Protein AF-0000000073406751 (afdb_homodimer)

Radius of gyration: 24.62 Å; Cα contacts (8 Å, |Δi|>4): 1772; chains: 2; bounding box: 52×74×63 Å

Sequence (674 aa):
MLSVVVGGFFGDEGKGKIVAYLGLKDSPSIGVRTGSINAGHTVSYNGRQWKVRIIPSLFVNKNVKLFLAPGALTSINLLFNEAKETDSLDRLYIDPHVGIITDEEIKEERSDEYLIKNIGSTGQGVGYAEAKRVLRKLKLAKDYRELEKYLINVPEELLLGIERGDNILVEGTQGTFLSLYHGEYPYTTSRNTTASGILSEAGIGPKYVDEIIVVFKSYVTRVGEGPLEGEISWEEAQKMGIAEVATVTGRKRRSAPFNVKLAKESLKINSATQIAITKLDTIFKDAKGVREYQKLPSNAKKWIEELETELKVPITLIGTGEDALDVIDLRTEKIGEMLSVVVGGFFGDEGKGKIVAYLGLKDSPSIGVRTGSINAGHTVSYNGRQWKVRIIPSLFVNKNVKLFLAPGALTSINLLFNEAKETDSLDRLYIDPHVGIITDEEIKEERSDEYLIKNIGSTGQGVGYAEAKRVLRKLKLAKDYRELEKYLINVPEELLLGIERGDNILVEGTQGTFLSLYHGEYPYTTSRNTTASGILSEAGIGPKYVDEIIVVFKSYVTRVGEGPLEGEISWEEAQKMGIAEVATVTGRKRRSAPFNVKLAKESLKINSATQIAITKLDTIFKDAKGVREYQKLPSNAKKWIEELETELKVPITLIGTGEDALDVIDLRTEKIGE

Secondary structure (DSSP, 8-state):
-EEEEEESSSS-S-HHHHHHHHHHHH--SEEEE-S-TT--EEEEETTEEEEESSS-GGGGSTTSEEEE-TT-EE-HHHHHHHHHHTT-GGGEEE-TT-EE--HHHHHHHHT-HIIIIII---SSSHHHHHHHHHTT-S-BGGG-GGGGGGB--HHHHHHHHHHHT--EEEE--S-GGG-TTTSSTTSS-SS--SHHHHHHHHT--GGG--EEEEEEESEEEE-SSS--TT-B-HHHHHHHT---B-TTT-PBPEEEE--HHHHHHHHHHHT-SEEEEE-HHHH-GGGTT--SGGGS-HHHHHHHHHHHHHHTS-EEEEE-SSBTT-EEE-HHHHH--/-EEEEEESSSS-S-HHHHHHHHHHHH--SEEEE-S-TT--EEEEETTEEEEESSS-GGGGSTTSEEEE-TT-EE-HHHHHHHHHHTT-GGGEEE-TT-EE--HHHHHHHHT-HIIIIII---SSSHHHHHHHHHTT-S-BGGG-GGGGGGB--HHHHHHHHHHHT--EEEE--S-GGG-TTTSSTTSS-SS--SHHHHHHHHT--GGG--EEEEEEESEEEE-SSS--TT-B-HHHHHHHT---B-TTT-PBPEEEE--HHHHHHHHHHHT-SEEEEE-HHHH-GGGTT--SGGGS-HHHHHHHHHHHHHH-S-EEEEE-SSBTT-EEE-HHHHH--

Structure (mmCIF, N/CA/C/O backbone):
data_AF-0000000073406751-model_v1
#
loop_
_entity.id
_entity.type
_entity.pdbx_description
1 polymer 'Adenylosuccinate synthetase'
#
loop_
_atom_site.group_PDB
_atom_site.id
_atom_site.type_symbol
_atom_site.label_atom_id
_atom_site.label_alt_id
_atom_site.label_comp_id
_atom_site.label_asym_id
_atom_site.label_entity_id
_atom_site.label_seq_id
_atom_site.pdbx_PDB_ins_code
_atom_site.Cartn_x
_atom_site.Cartn_y
_atom_site.Cartn_z
_atom_site.occupancy
_atom_site.B_iso_or_equiv
_atom_site.auth_seq_id
_atom_site.auth_comp_id
_atom_site.auth_asym_id
_atom_site.auth_atom_id
_atom_site.pdbx_PDB_model_num
ATOM 1 N N . MET A 1 1 ? 9.734 0.031 18.328 1 94.69 1 MET A N 1
ATOM 2 C CA . MET A 1 1 ? 8.352 0.391 18.047 1 94.69 1 MET A CA 1
ATOM 3 C C . MET A 1 1 ? 8.234 1.121 16.719 1 94.69 1 MET A C 1
ATOM 5 O O . MET A 1 1 ? 9.031 2.01 16.422 1 94.69 1 MET A O 1
ATOM 9 N N . LEU A 1 2 ? 7.297 0.715 15.891 1 98.25 2 LEU A N 1
ATOM 10 C CA . LEU A 1 2 ? 7.031 1.388 14.625 1 98.25 2 LEU A CA 1
ATOM 11 C C . LEU A 1 2 ? 5.66 2.059 14.648 1 98.25 2 LEU A C 1
ATOM 13 O O . LEU A 1 2 ? 4.641 1.393 14.836 1 98.25 2 LEU A O 1
ATOM 17 N N . SER A 1 3 ? 5.617 3.381 14.484 1 98.5 3 SER A N 1
ATOM 18 C CA . SER A 1 3 ? 4.387 4.168 14.438 1 98.5 3 SER A CA 1
ATOM 19 C C . SER A 1 3 ? 4.207 4.824 13.07 1 98.5 3 SER A C 1
ATOM 21 O O . SER A 1 3 ? 5.176 5.293 12.469 1 98.5 3 SER A O 1
ATOM 23 N N . VAL A 1 4 ? 3.043 4.805 12.625 1 98.75 4 VAL A N 1
ATOM 24 C CA . VAL A 1 4 ? 2.674 5.445 11.367 1 98.75 4 VAL A CA 1
ATOM 25 C C . VAL A 1 4 ? 1.678 6.57 11.633 1 98.75 4 VAL A C 1
ATOM 27 O O . VAL A 1 4 ? 0.697 6.383 12.359 1 98.75 4 VAL A O 1
ATOM 30 N N . VAL A 1 5 ? 1.923 7.758 11.086 1 98.75 5 VAL A N 1
ATOM 31 C CA . VAL A 1 5 ? 1.037 8.906 11.234 1 98.75 5 VAL A CA 1
ATOM 32 C C . VAL A 1 5 ? 0.413 9.258 9.883 1 98.75 5 VAL A C 1
ATOM 34 O O . VAL A 1 5 ? 1.126 9.523 8.914 1 98.75 5 VAL A O 1
ATOM 37 N N . VAL A 1 6 ? -0.898 9.25 9.828 1 98.69 6 VAL A N 1
ATOM 38 C CA . VAL A 1 6 ? -1.586 9.562 8.578 1 98.69 6 VAL A CA 1
ATOM 39 C C . VAL A 1 6 ? -2.646 10.633 8.836 1 98.69 6 VAL A C 1
ATOM 41 O O . VAL A 1 6 ? -3.035 10.875 9.977 1 98.69 6 VAL A O 1
ATOM 44 N N . GLY A 1 7 ? -3.057 11.297 7.773 1 98.31 7 GLY A N 1
ATOM 45 C CA . GLY A 1 7 ? -4.133 12.273 7.852 1 98.31 7 GLY A CA 1
ATOM 46 C C . GLY A 1 7 ? -5.512 11.648 7.73 1 98.31 7 GLY A C 1
ATOM 47 O O . GLY A 1 7 ? -5.719 10.742 6.926 1 98.31 7 GLY A O 1
ATOM 48 N N . GLY A 1 8 ? -6.395 12.18 8.438 1 98.44 8 GLY A N 1
ATOM 49 C CA . GLY A 1 8 ? -7.688 11.531 8.539 1 98.44 8 GLY A CA 1
ATOM 50 C C . GLY A 1 8 ? -8.711 12.078 7.566 1 98.44 8 GLY A C 1
ATOM 51 O O . GLY A 1 8 ? -9.734 11.438 7.305 1 98.44 8 GLY A O 1
ATOM 52 N N . PHE A 1 9 ? -8.562 13.242 7.09 1 98.06 9 PHE A N 1
ATOM 53 C CA . PHE A 1 9 ? -9.516 13.844 6.164 1 98.06 9 PHE A CA 1
ATOM 54 C C . PHE A 1 9 ? -8.852 14.133 4.82 1 98.06 9 PHE A C 1
ATOM 56 O O . PHE A 1 9 ? -8.438 13.211 4.117 1 98.06 9 PHE A O 1
ATOM 63 N N . PHE A 1 10 ? -8.57 15.477 4.539 1 96.06 10 PHE A N 1
ATOM 64 C CA . PHE A 1 10 ? -8.156 15.812 3.182 1 96.06 10 PHE A CA 1
ATOM 65 C C . PHE A 1 10 ? -6.746 16.406 3.178 1 96.06 10 PHE A C 1
ATOM 67 O O . PHE A 1 10 ? -6.379 17.141 2.264 1 96.06 10 PHE A O 1
ATOM 74 N N . GLY A 1 11 ? -5.902 16.219 4.219 1 93.19 11 GLY A N 1
ATOM 75 C CA . GLY A 1 11 ? -4.465 16.391 4.09 1 93.19 11 GLY A CA 1
ATOM 76 C C . GLY A 1 11 ? -3.941 17.594 4.859 1 93.19 11 GLY A C 1
ATOM 77 O O . GLY A 1 11 ? -2.729 17.766 5.004 1 93.19 11 GLY A O 1
ATOM 78 N N . ASP A 1 12 ? -4.699 18.406 5.504 1 91.38 12 ASP A N 1
ATOM 79 C CA . ASP A 1 12 ? -4.246 19.578 6.234 1 91.38 12 ASP A CA 1
ATOM 80 C C . ASP A 1 12 ? -4.605 19.484 7.715 1 91.38 12 ASP A C 1
ATOM 82 O O . ASP A 1 12 ? -5.012 20.469 8.336 1 91.38 12 ASP A O 1
ATOM 86 N N . GLU A 1 13 ? -4.434 18.359 8.234 1 94.5 13 GLU A N 1
ATOM 87 C CA . GLU A 1 13 ? -4.906 18.094 9.594 1 94.5 13 GLU A CA 1
ATOM 88 C C . GLU A 1 13 ? -3.826 18.406 10.625 1 94.5 13 GLU A C 1
ATOM 90 O O . GLU A 1 13 ? -4.023 18.172 11.82 1 94.5 13 GLU A O 1
ATOM 95 N N . GLY A 1 14 ? -2.662 18.859 10.164 1 94.25 14 GLY A N 1
ATOM 96 C CA . GLY A 1 14 ? -1.611 19.203 11.117 1 94.25 14 GLY A CA 1
ATOM 97 C C . GLY A 1 14 ? -0.746 18.016 11.5 1 94.25 14 GLY A C 1
ATOM 98 O O . GLY A 1 14 ? -0.328 17.906 12.656 1 94.25 14 GLY A O 1
ATOM 99 N N . LYS A 1 15 ? -0.565 17.078 10.586 1 96 15 LYS A N 1
ATOM 100 C CA . LYS A 1 15 ? 0.308 15.922 10.82 1 96 15 LYS A CA 1
ATOM 101 C C . LYS A 1 15 ? 1.709 16.375 11.227 1 96 15 LYS A C 1
ATOM 103 O O . LYS A 1 15 ? 2.322 15.773 12.117 1 96 15 LYS A O 1
ATOM 108 N N . GLY A 1 16 ? 2.215 17.453 10.531 1 95.56 16 GLY A N 1
ATOM 109 C CA . GLY A 1 16 ? 3.555 17.938 10.812 1 95.56 16 GLY A CA 1
ATOM 110 C C . GLY A 1 16 ? 3.75 18.344 12.266 1 95.56 16 GLY A C 1
ATOM 111 O O . GLY A 1 16 ? 4.789 18.047 12.859 1 95.56 16 GLY A O 1
ATOM 112 N N . LYS A 1 17 ? 2.777 19 12.82 1 96.56 17 LYS A N 1
ATOM 113 C CA . LYS A 1 17 ? 2.85 19.406 14.219 1 96.56 17 LYS A CA 1
ATOM 114 C C . LYS A 1 17 ? 2.928 18.203 15.148 1 96.56 17 LYS A C 1
ATOM 116 O O . LYS A 1 17 ? 3.756 18.172 16.062 1 96.56 17 LYS A O 1
ATOM 121 N N . ILE A 1 18 ? 2.062 17.219 14.945 1 98.19 18 ILE A N 1
ATOM 122 C CA . ILE A 1 18 ? 2 16.031 15.797 1 98.19 18 ILE A CA 1
ATOM 123 C C . ILE A 1 18 ? 3.297 15.242 15.664 1 98.19 18 ILE A C 1
ATOM 125 O O . ILE A 1 18 ? 3.848 14.766 16.656 1 98.19 18 ILE A O 1
ATOM 129 N N . VAL A 1 19 ? 3.793 15.117 14.453 1 98.44 19 VAL A N 1
ATOM 130 C CA . VAL A 1 19 ? 5.031 14.391 14.195 1 98.44 19 VAL A CA 1
ATOM 131 C C . VAL A 1 19 ? 6.203 15.109 14.852 1 98.44 19 VAL A C 1
ATOM 133 O O . VAL A 1 19 ? 7.082 14.477 15.438 1 98.44 19 VAL A O 1
ATOM 136 N N . ALA A 1 20 ? 6.223 16.438 14.773 1 98.19 20 ALA A N 1
ATOM 137 C CA . ALA A 1 20 ? 7.258 17.219 15.445 1 98.19 20 ALA A CA 1
ATOM 138 C C . ALA A 1 20 ? 7.219 17 16.953 1 98.19 20 ALA A C 1
ATOM 140 O O . ALA A 1 20 ? 8.258 16.797 17.594 1 98.19 20 ALA A O 1
ATOM 141 N N . TYR A 1 21 ? 6.02 17 17.531 1 98.56 21 TYR A N 1
ATOM 142 C CA . TYR A 1 21 ? 5.863 16.766 18.953 1 98.56 21 TYR A CA 1
ATOM 143 C C . TYR A 1 21 ? 6.414 15.391 19.344 1 98.56 21 TYR A C 1
ATOM 145 O O . TYR A 1 21 ? 7.184 15.273 20.297 1 98.56 21 TYR A O 1
ATOM 153 N N . LEU A 1 22 ? 6.039 14.352 18.562 1 98.5 22 LEU A N 1
ATOM 154 C CA . LEU A 1 22 ? 6.48 12.992 18.844 1 98.5 22 LEU A CA 1
ATOM 155 C C . LEU A 1 22 ? 7.996 12.875 18.703 1 98.5 22 LEU A C 1
ATOM 157 O O . LEU A 1 22 ? 8.633 12.109 19.438 1 98.5 22 LEU A O 1
ATOM 161 N N . GLY A 1 23 ? 8.516 13.586 17.75 1 97.88 23 GLY A N 1
ATOM 162 C CA . GLY A 1 23 ? 9.961 13.625 17.594 1 97.88 23 GLY A CA 1
ATOM 163 C C . GLY A 1 23 ? 10.672 14.188 18.812 1 97.88 23 GLY A C 1
ATOM 164 O O . GLY A 1 23 ? 11.703 13.656 19.219 1 97.88 23 GLY A O 1
ATOM 165 N N . LEU A 1 24 ? 10.141 15.234 19.344 1 97.75 24 LEU A N 1
ATOM 166 C CA . LEU A 1 24 ? 10.742 15.898 20.5 1 97.75 24 LEU A CA 1
ATOM 167 C C . LEU A 1 24 ? 10.516 15.086 21.766 1 97.75 24 LEU A C 1
ATOM 169 O O . LEU A 1 24 ? 11.43 14.938 22.594 1 97.75 24 LEU A O 1
ATOM 173 N N . LYS A 1 25 ? 9.328 14.562 21.922 1 97.5 25 LYS A N 1
ATOM 174 C CA . LYS A 1 25 ? 8.938 13.867 23.141 1 97.5 25 LYS A CA 1
ATOM 175 C C . LYS A 1 25 ? 9.555 12.477 23.203 1 97.5 25 LYS A C 1
ATOM 177 O O . LYS A 1 25 ? 10.07 12.062 24.234 1 97.5 25 LYS A O 1
ATOM 182 N N . ASP A 1 26 ? 9.523 11.719 22.031 1 97.19 26 ASP A N 1
ATOM 183 C CA . ASP A 1 26 ? 9.883 10.305 22.031 1 97.19 26 ASP A CA 1
ATOM 184 C C . ASP A 1 26 ? 11.281 10.086 21.453 1 97.19 26 ASP A C 1
ATOM 186 O O . ASP A 1 26 ? 11.867 9.023 21.625 1 97.19 26 ASP A O 1
ATOM 190 N N . SER A 1 27 ? 11.812 10.992 20.75 1 97.38 27 SER A N 1
ATOM 191 C CA . SER A 1 27 ? 13.141 10.969 20.156 1 97.38 27 SER A CA 1
ATOM 192 C C . SER A 1 27 ? 13.383 9.664 19.406 1 97.38 27 SER A C 1
ATOM 194 O O . SER A 1 27 ? 14.359 8.961 19.672 1 97.38 27 SER A O 1
ATOM 196 N N . PRO A 1 28 ? 12.547 9.398 18.422 1 98.19 28 PRO A N 1
ATOM 197 C CA . PRO A 1 28 ? 12.828 8.219 17.609 1 98.19 28 PRO A CA 1
ATOM 198 C C . PRO A 1 28 ? 14.188 8.289 16.922 1 98.19 28 PRO A C 1
ATOM 200 O O . PRO A 1 28 ? 14.703 9.383 16.672 1 98.19 28 PRO A O 1
ATOM 203 N N . SER A 1 29 ? 14.711 7.098 16.609 1 98.12 29 SER A N 1
ATOM 204 C CA . SER A 1 29 ? 16.016 7.066 15.961 1 98.12 29 SER A CA 1
ATOM 205 C C . SER A 1 29 ? 15.891 7.375 14.469 1 98.12 29 SER A C 1
ATOM 207 O O . SER A 1 29 ? 16.828 7.895 13.859 1 98.12 29 SER A O 1
ATOM 209 N N . ILE A 1 30 ? 14.734 7 13.914 1 98.38 30 ILE A N 1
ATOM 210 C CA . ILE A 1 30 ? 14.531 7.156 12.477 1 98.38 30 ILE A CA 1
ATOM 211 C C . ILE A 1 30 ? 13.164 7.789 12.211 1 98.38 30 ILE A C 1
ATOM 213 O O . ILE A 1 30 ? 12.164 7.387 12.812 1 98.38 30 ILE A O 1
ATOM 217 N N . GLY A 1 31 ? 13.148 8.797 11.414 1 98.5 31 GLY A N 1
ATOM 218 C CA . GLY A 1 31 ? 11.945 9.359 10.828 1 98.5 31 GLY A CA 1
ATOM 219 C C . GLY A 1 31 ? 11.898 9.234 9.32 1 98.5 31 GLY A C 1
ATOM 220 O O . GLY A 1 31 ? 12.875 9.555 8.633 1 98.5 31 GLY A O 1
ATOM 221 N N . VAL A 1 32 ? 10.805 8.68 8.828 1 98.56 32 VAL A N 1
ATOM 222 C CA . VAL A 1 32 ? 10.656 8.445 7.395 1 98.56 32 VAL A CA 1
ATOM 223 C C . VAL A 1 32 ? 9.484 9.258 6.855 1 98.56 32 VAL A C 1
ATOM 225 O O . VAL A 1 32 ? 8.438 9.359 7.5 1 98.56 32 VAL A O 1
ATOM 228 N N . ARG A 1 33 ? 9.688 9.867 5.766 1 97.56 33 ARG A N 1
ATOM 229 C CA . ARG A 1 33 ? 8.609 10.594 5.109 1 97.56 33 ARG A CA 1
ATOM 230 C C . ARG A 1 33 ? 8.281 9.984 3.75 1 97.56 33 ARG A C 1
ATOM 232 O O . ARG A 1 33 ? 9.18 9.562 3.021 1 97.56 33 ARG A O 1
ATOM 239 N N . THR A 1 34 ? 7.004 9.883 3.447 1 96.31 34 THR A N 1
ATOM 240 C CA . THR A 1 34 ? 6.504 9.43 2.152 1 96.31 34 THR A CA 1
ATOM 241 C C . THR A 1 34 ? 5.871 10.594 1.387 1 96.31 34 THR A C 1
ATOM 243 O O . THR A 1 34 ? 5.871 11.727 1.86 1 96.31 34 THR A O 1
ATOM 246 N N . GLY A 1 35 ? 5.414 10.336 0.19 1 94.94 35 GLY A N 1
ATOM 247 C CA . GLY A 1 35 ? 4.684 11.336 -0.569 1 94.94 35 GLY A CA 1
ATOM 248 C C . GLY A 1 35 ? 5.586 12.234 -1.399 1 94.94 35 GLY A C 1
ATOM 249 O O . GLY A 1 35 ? 6.598 11.773 -1.935 1 94.94 35 GLY A O 1
ATOM 250 N N . SER A 1 36 ? 5.035 13.492 -1.635 1 95 36 SER A N 1
ATOM 251 C CA . SER A 1 36 ? 5.734 14.336 -2.602 1 95 36 SER A CA 1
ATOM 252 C C . SER A 1 36 ? 5.559 15.812 -2.275 1 95 36 SER A C 1
ATOM 254 O O . SER A 1 36 ? 5.16 16.172 -1.164 1 95 36 SER A O 1
ATOM 256 N N . ILE A 1 37 ? 5.969 16.656 -3.205 1 94.81 37 ILE A N 1
ATOM 257 C CA . ILE A 1 37 ? 6.168 18.094 -2.955 1 94.81 37 ILE A CA 1
ATOM 258 C C . ILE A 1 37 ? 4.844 18.828 -3.127 1 94.81 37 ILE A C 1
ATOM 260 O O . ILE A 1 37 ? 4.793 20.062 -2.992 1 94.81 37 ILE A O 1
ATOM 264 N N . ASN A 1 38 ? 3.785 18.078 -3.396 1 91.62 38 ASN A N 1
ATOM 265 C CA . ASN A 1 38 ? 2.479 18.719 -3.49 1 91.62 38 ASN A CA 1
ATOM 266 C C . ASN A 1 38 ? 1.804 18.812 -2.125 1 91.62 38 ASN A C 1
ATOM 268 O O . ASN A 1 38 ? 0.707 19.359 -2.008 1 91.62 38 ASN A O 1
ATOM 272 N N . ALA A 1 39 ? 2.436 18.203 -1.145 1 87.56 39 ALA A N 1
ATOM 273 C CA . ALA A 1 39 ? 1.996 18.375 0.239 1 87.56 39 ALA A CA 1
ATOM 274 C C . ALA A 1 39 ? 2.943 19.281 1.015 1 87.56 39 ALA A C 1
ATOM 276 O O . ALA A 1 39 ? 4.145 19.328 0.73 1 87.56 39 ALA A O 1
ATOM 277 N N . GLY A 1 40 ? 2.324 20.078 1.923 1 86.5 40 GLY A N 1
ATOM 278 C CA . GLY A 1 40 ? 3.127 20.922 2.791 1 86.5 40 GLY A CA 1
ATOM 279 C C . GLY A 1 40 ? 2.785 20.766 4.262 1 86.5 40 GLY A C 1
ATOM 280 O O . GLY A 1 40 ? 1.676 20.359 4.605 1 86.5 40 GLY A O 1
ATOM 281 N N . HIS A 1 41 ? 3.775 21.031 5.02 1 85.56 41 HIS A N 1
ATOM 282 C CA . HIS A 1 41 ? 3.553 21.047 6.461 1 85.56 41 HIS A CA 1
ATOM 283 C C . HIS A 1 41 ? 4.309 22.188 7.125 1 85.56 41 HIS A C 1
ATOM 285 O O . HIS A 1 41 ? 5.391 22.562 6.668 1 85.56 41 HIS A O 1
ATOM 291 N N . THR A 1 42 ? 3.623 22.734 8.016 1 90.44 42 THR A N 1
ATOM 292 C CA . THR A 1 42 ? 4.211 23.797 8.82 1 90.44 42 THR A CA 1
ATOM 293 C C . THR A 1 42 ? 4.566 23.281 10.211 1 90.44 42 THR A C 1
ATOM 295 O O . THR A 1 42 ? 3.748 22.641 10.867 1 90.44 42 THR A O 1
ATOM 298 N N . VAL A 1 43 ? 5.77 23.547 10.586 1 94.38 43 VAL A N 1
ATOM 299 C CA . VAL A 1 43 ? 6.242 23.188 11.914 1 94.38 43 VAL A CA 1
ATOM 300 C C . VAL A 1 43 ? 6.703 24.438 12.656 1 94.38 43 VAL A C 1
ATOM 302 O O . VAL A 1 43 ? 7.484 25.234 12.117 1 94.38 43 VAL A O 1
ATOM 305 N N . SER A 1 44 ? 6.094 24.656 13.781 1 96.19 44 SER A N 1
ATOM 306 C CA . SER A 1 44 ? 6.5 25.75 14.664 1 96.19 44 SER A CA 1
ATOM 307 C C . SER A 1 44 ? 7.113 25.219 15.953 1 96.19 44 SER A C 1
ATOM 309 O O . SER A 1 44 ? 6.508 24.391 16.641 1 96.19 44 SER A O 1
ATOM 311 N N . TYR A 1 45 ? 8.297 25.672 16.25 1 95.88 45 TYR A N 1
ATOM 312 C CA . TYR A 1 45 ? 9.008 25.219 17.438 1 95.88 45 TYR A CA 1
ATOM 313 C C . TYR A 1 45 ? 9.961 26.312 17.938 1 95.88 45 TYR A C 1
ATOM 315 O O . TYR A 1 45 ? 10.766 26.828 17.172 1 95.88 45 TYR A O 1
ATOM 323 N N . ASN A 1 46 ? 9.805 26.641 19.203 1 91.88 46 ASN A N 1
ATOM 324 C CA . ASN A 1 46 ? 10.688 27.594 19.875 1 91.88 46 ASN A CA 1
ATOM 325 C C . ASN A 1 46 ? 10.742 28.922 19.109 1 91.88 46 ASN A C 1
ATOM 327 O O . ASN A 1 46 ? 11.828 29.422 18.812 1 91.88 46 ASN A O 1
ATOM 331 N N . GLY A 1 47 ? 9.641 29.406 18.656 1 92.69 47 GLY A N 1
ATOM 332 C CA . GLY A 1 47 ? 9.5 30.719 18.062 1 92.69 47 GLY A CA 1
ATOM 333 C C . GLY A 1 47 ? 9.867 30.75 16.578 1 92.69 47 GLY A C 1
ATOM 334 O O . GLY A 1 47 ? 9.75 31.797 15.93 1 92.69 47 GLY A O 1
ATOM 335 N N . ARG A 1 48 ? 10.312 29.672 16.078 1 95.38 48 ARG A N 1
ATOM 336 C CA . ARG A 1 48 ? 10.633 29.594 14.664 1 95.38 48 ARG A CA 1
ATOM 337 C C . ARG A 1 48 ? 9.602 28.766 13.914 1 95.38 48 ARG A C 1
ATOM 339 O O . ARG A 1 48 ? 9.023 27.828 14.469 1 95.38 48 ARG A O 1
ATOM 346 N N . GLN A 1 49 ? 9.344 29.125 12.703 1 95.88 49 GLN A N 1
ATOM 347 C CA . GLN A 1 49 ? 8.383 28.422 11.852 1 95.88 49 GLN A CA 1
ATOM 348 C C . GLN A 1 49 ? 9.039 27.969 10.547 1 95.88 49 GLN A C 1
ATOM 350 O O . GLN A 1 49 ? 9.797 28.734 9.938 1 95.88 49 GLN A O 1
ATOM 355 N N . TRP A 1 50 ? 8.914 26.766 10.188 1 95.94 50 TRP A N 1
ATOM 356 C CA . TRP A 1 50 ? 9.391 26.203 8.93 1 95.94 50 TRP A CA 1
ATOM 357 C C . TRP A 1 50 ? 8.219 25.734 8.07 1 95.94 50 TRP A C 1
ATOM 359 O O . TRP A 1 50 ? 7.289 25.094 8.562 1 95.94 50 TRP A O 1
ATOM 369 N N . LYS A 1 51 ? 8.141 26.125 6.914 1 92.88 51 LYS A N 1
ATOM 370 C CA . LYS A 1 51 ? 7.234 25.594 5.906 1 92.88 51 LYS A CA 1
ATOM 371 C C . LYS A 1 51 ? 7.969 24.656 4.953 1 92.88 51 LYS A C 1
ATOM 373 O O . LYS A 1 51 ? 8.719 25.109 4.086 1 92.88 51 LYS A O 1
ATOM 378 N N . VAL A 1 52 ? 7.77 23.359 5.125 1 93.69 52 VAL A N 1
ATOM 379 C CA . VAL A 1 52 ? 8.531 22.391 4.352 1 93.69 52 VAL A CA 1
ATOM 380 C C . VAL A 1 52 ? 7.566 21.469 3.596 1 93.69 52 VAL A C 1
ATOM 382 O O . VAL A 1 52 ? 6.367 21.453 3.871 1 93.69 52 VAL A O 1
ATOM 385 N N . ARG A 1 53 ? 8.039 20.75 2.6 1 94.06 53 ARG A N 1
ATOM 386 C CA . ARG A 1 53 ? 7.25 19.844 1.777 1 94.06 53 ARG A CA 1
ATOM 387 C C . ARG A 1 53 ? 7.859 18.438 1.779 1 94.06 53 ARG A C 1
ATOM 389 O O . ARG A 1 53 ? 7.148 17.453 1.607 1 94.06 53 ARG A O 1
ATOM 396 N N . ILE A 1 54 ? 9.133 18.438 1.978 1 95.94 54 ILE A N 1
ATOM 397 C CA . ILE A 1 54 ? 9.852 17.203 1.693 1 95.94 54 ILE A CA 1
ATOM 398 C C . ILE A 1 54 ? 10.438 16.641 2.986 1 95.94 54 ILE A C 1
ATOM 400 O O . ILE A 1 54 ? 10.266 15.453 3.289 1 95.94 54 ILE A O 1
ATOM 404 N N . ILE A 1 55 ? 11.109 17.484 3.742 1 97.38 55 ILE A N 1
ATOM 405 C CA . ILE A 1 55 ? 11.859 17.062 4.914 1 97.38 55 ILE A CA 1
ATOM 406 C C . ILE A 1 55 ? 10.898 16.578 6 1 97.38 55 ILE A C 1
ATOM 408 O O . ILE A 1 55 ? 9.922 17.266 6.316 1 97.38 55 ILE A O 1
ATOM 412 N N . PRO A 1 56 ? 11.156 15.352 6.574 1 97.75 56 PRO A N 1
ATOM 413 C CA . PRO A 1 56 ? 10.289 14.898 7.664 1 97.75 56 PRO A CA 1
ATOM 414 C C . PRO A 1 56 ? 10.172 15.922 8.789 1 97.75 56 PRO A C 1
ATOM 416 O O . PRO A 1 56 ? 11.156 16.578 9.141 1 97.75 56 PRO A O 1
ATOM 419 N N . SER A 1 57 ? 8.992 15.984 9.367 1 97.62 57 SER A N 1
ATOM 420 C CA . SER A 1 57 ? 8.734 16.953 10.43 1 97.62 57 SER A CA 1
ATOM 421 C C . SER A 1 57 ? 9.578 16.641 11.672 1 97.62 57 SER A C 1
ATOM 423 O O . SER A 1 57 ? 9.719 17.5 12.555 1 97.62 57 SER A O 1
ATOM 425 N N . LEU A 1 58 ? 10.18 15.539 11.719 1 98.06 58 LEU A N 1
ATOM 426 C CA . LEU A 1 58 ? 11.016 15.117 12.844 1 98.06 58 LEU A CA 1
ATOM 427 C C . LEU A 1 58 ? 12.32 15.898 12.875 1 98.06 58 LEU A C 1
ATOM 429 O O . LEU A 1 58 ? 13.086 15.797 13.836 1 98.06 58 LEU A O 1
ATOM 433 N N . PHE A 1 59 ? 12.562 16.75 11.859 1 97.94 59 PHE A N 1
ATOM 434 C CA . PHE A 1 59 ? 13.82 17.469 11.734 1 97.94 59 PHE A CA 1
ATOM 435 C C . PHE A 1 59 ? 14.055 18.375 12.938 1 97.94 59 PHE A C 1
ATOM 437 O O . PHE A 1 59 ? 15.195 18.75 13.227 1 97.94 59 PHE A O 1
ATOM 444 N N . VAL A 1 60 ? 13.031 18.688 13.656 1 97.19 60 VAL A N 1
ATOM 445 C CA . VAL A 1 60 ? 13.141 19.609 14.789 1 97.19 60 VAL A CA 1
ATOM 446 C C . VAL A 1 60 ? 14.016 18.984 15.867 1 97.19 60 VAL A C 1
ATOM 448 O O . VAL A 1 60 ? 14.617 19.688 16.672 1 97.19 60 VAL A O 1
ATOM 451 N N . ASN A 1 61 ? 13.992 17.656 15.992 1 97.94 61 ASN A N 1
ATOM 452 C CA . ASN A 1 61 ? 14.914 16.938 16.859 1 97.94 61 ASN A CA 1
ATOM 453 C C . ASN A 1 61 ? 16.203 16.562 16.125 1 97.94 61 ASN A C 1
ATOM 455 O O . ASN A 1 61 ? 16.188 15.672 15.266 1 97.94 61 ASN A O 1
ATOM 459 N N . LYS A 1 62 ? 17.281 17.094 16.516 1 96.94 62 LYS A N 1
ATOM 460 C CA . LYS A 1 62 ? 18.531 17.016 15.781 1 96.94 62 LYS A CA 1
ATOM 461 C C . LYS A 1 62 ? 19.156 15.633 15.875 1 96.94 62 LYS A C 1
ATOM 463 O O . LYS A 1 62 ? 20.078 15.297 15.117 1 96.94 62 LYS A O 1
ATOM 468 N N . ASN A 1 63 ? 18.578 14.773 16.672 1 97.44 63 ASN A N 1
ATOM 469 C CA . ASN A 1 63 ? 19.141 13.445 16.875 1 97.44 63 ASN A CA 1
ATOM 470 C C . ASN A 1 63 ? 18.469 12.398 15.992 1 97.44 63 ASN A C 1
ATOM 472 O O . ASN A 1 63 ? 18.859 11.234 15.977 1 97.44 63 ASN A O 1
ATOM 476 N N . VAL A 1 64 ? 17.5 12.836 15.242 1 98.44 64 VAL A N 1
ATOM 477 C CA . VAL A 1 64 ? 16.719 11.883 14.445 1 98.44 64 VAL A CA 1
ATOM 478 C C . VAL A 1 64 ? 17.281 11.812 13.031 1 98.44 64 VAL A C 1
ATOM 480 O O . VAL A 1 64 ? 17.516 12.836 12.391 1 98.44 64 VAL A O 1
ATOM 483 N N . LYS A 1 65 ? 17.562 10.555 12.547 1 98.69 65 LYS A N 1
ATOM 484 C CA . LYS A 1 65 ? 17.875 10.367 11.133 1 98.69 65 LYS A CA 1
ATOM 485 C C . LYS A 1 65 ? 16.641 10.562 10.266 1 98.69 65 LYS A C 1
ATOM 487 O O . LYS A 1 65 ? 15.547 10.094 10.617 1 98.69 65 LYS A O 1
ATOM 492 N N . LEU A 1 66 ? 16.766 11.289 9.203 1 98.81 66 LEU A N 1
ATOM 493 C CA . LEU A 1 66 ? 15.641 11.633 8.344 1 98.81 66 LEU A CA 1
ATOM 494 C C . LEU A 1 66 ? 15.727 10.891 7.016 1 98.81 66 LEU A C 1
ATOM 496 O O . LEU A 1 66 ? 16.703 11.031 6.281 1 98.81 66 LEU A O 1
ATOM 500 N N . PHE A 1 67 ? 14.703 10.117 6.711 1 98.88 67 PHE A N 1
ATOM 501 C CA . PHE A 1 67 ? 14.711 9.258 5.535 1 98.88 67 PHE A CA 1
ATOM 502 C C . PHE A 1 67 ? 13.602 9.656 4.562 1 98.88 67 PHE A C 1
ATOM 504 O O . PHE A 1 67 ? 12.5 10.016 4.98 1 98.88 67 PHE A O 1
ATOM 511 N N . LEU A 1 68 ? 13.898 9.625 3.266 1 98.75 68 LEU A N 1
ATOM 512 C CA . LEU A 1 68 ? 12.883 9.641 2.223 1 98.75 68 LEU A CA 1
ATOM 513 C C . LEU A 1 68 ? 12.617 8.227 1.707 1 98.75 68 LEU A C 1
ATOM 515 O O . LEU A 1 68 ? 13.539 7.547 1.252 1 98.75 68 LEU A O 1
ATOM 519 N N . ALA A 1 69 ? 11.406 7.855 1.773 1 98.69 69 ALA A N 1
ATOM 520 C CA . ALA A 1 69 ? 11 6.492 1.445 1 98.69 69 ALA A CA 1
ATOM 521 C C . ALA A 1 69 ? 11.07 6.242 -0.059 1 98.69 69 ALA A C 1
ATOM 523 O O . ALA A 1 69 ? 11.023 7.188 -0.852 1 98.69 69 ALA A O 1
ATOM 524 N N . PRO A 1 70 ? 11.094 4.953 -0.486 1 98.75 70 PRO A N 1
ATOM 525 C CA . PRO A 1 70 ? 11.188 4.613 -1.907 1 98.75 70 PRO A CA 1
ATOM 526 C C . PRO A 1 70 ? 10.039 5.199 -2.73 1 98.75 70 PRO A C 1
ATOM 528 O O . PRO A 1 70 ? 10.242 5.582 -3.885 1 98.75 70 PRO A O 1
ATOM 531 N N . GLY A 1 71 ? 8.914 5.262 -2.193 1 98.38 71 GLY A N 1
ATOM 532 C CA . GLY A 1 71 ? 7.746 5.703 -2.945 1 98.38 71 GLY A CA 1
ATOM 533 C C . GLY A 1 71 ? 7.664 7.211 -3.09 1 98.38 71 GLY A C 1
ATOM 534 O O . GLY A 1 71 ? 6.812 7.723 -3.82 1 98.38 71 GLY A O 1
ATOM 535 N N . ALA A 1 72 ? 8.578 7.945 -2.494 1 98.44 72 ALA A N 1
ATOM 536 C CA . ALA A 1 72 ? 8.508 9.406 -2.482 1 98.44 72 ALA A CA 1
ATOM 537 C C . ALA A 1 72 ? 8.914 9.984 -3.834 1 98.44 72 ALA A C 1
ATOM 539 O O . ALA A 1 72 ? 9.602 9.32 -4.617 1 98.44 72 ALA A O 1
ATOM 540 N N . LEU A 1 73 ? 8.398 11.117 -4.137 1 98.38 73 LEU A N 1
ATOM 541 C CA . LEU A 1 73 ? 8.828 11.977 -5.238 1 98.38 73 LEU A CA 1
ATOM 542 C C . LEU A 1 73 ? 9.352 13.305 -4.719 1 98.38 73 LEU A C 1
ATOM 544 O O . LEU A 1 73 ? 8.797 13.875 -3.775 1 98.38 73 LEU A O 1
ATOM 548 N N . THR A 1 74 ? 10.43 13.75 -5.289 1 97.94 74 THR A N 1
ATOM 549 C CA . THR A 1 74 ? 10.984 15.016 -4.824 1 97.94 74 THR A CA 1
ATOM 550 C C . THR A 1 74 ? 11.648 15.766 -5.973 1 97.94 74 THR A C 1
ATOM 552 O O . THR A 1 74 ? 11.703 15.273 -7.098 1 97.94 74 THR A O 1
ATOM 555 N N . SER A 1 75 ? 11.93 17.031 -5.742 1 97.5 75 SER A N 1
ATOM 556 C CA . SER A 1 75 ? 12.797 17.859 -6.574 1 97.5 75 SER A CA 1
ATOM 557 C C . SER A 1 75 ? 14.148 18.094 -5.906 1 97.5 75 SER A C 1
ATOM 559 O O . SER A 1 75 ? 14.211 18.422 -4.719 1 97.5 75 SER A O 1
ATOM 561 N N . ILE A 1 76 ? 15.18 17.953 -6.672 1 98 76 ILE A N 1
ATOM 562 C CA . ILE A 1 76 ? 16.516 18.031 -6.09 1 98 76 ILE A CA 1
ATOM 563 C C . ILE A 1 76 ? 16.75 19.406 -5.48 1 98 76 ILE A C 1
ATOM 565 O O . ILE A 1 76 ? 17.203 19.516 -4.34 1 98 76 ILE A O 1
ATOM 569 N N . ASN A 1 77 ? 16.359 20.422 -6.207 1 97.06 77 ASN A N 1
ATOM 570 C CA . ASN A 1 77 ? 16.562 21.781 -5.727 1 97.06 77 ASN A CA 1
ATOM 571 C C . ASN A 1 77 ? 15.766 22.047 -4.453 1 97.06 77 ASN A C 1
ATOM 573 O O . ASN A 1 77 ? 16.297 22.594 -3.484 1 97.06 77 ASN A O 1
ATOM 577 N N . LEU A 1 78 ? 14.516 21.688 -4.457 1 96.31 78 LEU A N 1
ATOM 578 C CA . LEU A 1 78 ? 13.664 21.906 -3.295 1 96.31 78 LEU A CA 1
ATOM 579 C C . LEU A 1 78 ? 14.164 21.109 -2.096 1 96.31 78 LEU A C 1
ATOM 581 O O . LEU A 1 78 ? 14.148 21.594 -0.965 1 96.31 78 LEU A O 1
ATOM 585 N N . LEU A 1 79 ? 14.578 19.922 -2.365 1 97.81 79 LEU A N 1
ATOM 586 C CA . LEU A 1 79 ? 15.086 19.031 -1.318 1 97.81 79 LEU A CA 1
ATOM 587 C C . LEU A 1 79 ? 16.281 19.672 -0.604 1 97.81 79 LEU A C 1
ATOM 589 O O . LEU A 1 79 ? 16.297 19.75 0.626 1 97.81 79 LEU A O 1
ATOM 593 N N . PHE A 1 80 ? 17.25 20.141 -1.333 1 97.75 80 PHE A N 1
ATOM 594 C CA . PHE A 1 80 ? 18.453 20.703 -0.745 1 97.75 80 PHE A CA 1
ATOM 595 C C . PHE A 1 80 ? 18.172 22.031 -0.064 1 97.75 80 PHE A C 1
ATOM 597 O O . PHE A 1 80 ? 18.734 22.344 0.985 1 97.75 80 PHE A O 1
ATOM 604 N N . ASN A 1 81 ? 17.297 22.797 -0.668 1 97.69 81 ASN A N 1
ATOM 605 C CA . ASN A 1 81 ? 16.906 24.047 -0.03 1 97.69 81 ASN A CA 1
ATOM 606 C C . ASN A 1 81 ? 16.266 23.812 1.334 1 97.69 81 ASN A C 1
ATOM 608 O O . ASN A 1 81 ? 16.609 24.469 2.312 1 97.69 81 ASN A O 1
ATOM 612 N N . GLU A 1 82 ? 15.359 22.859 1.404 1 97.31 82 GLU A N 1
ATOM 613 C CA . GLU A 1 82 ? 14.688 22.562 2.664 1 97.31 82 GLU A CA 1
ATOM 614 C C . GLU A 1 82 ? 15.648 21.953 3.674 1 97.31 82 GLU A C 1
ATOM 616 O O . GLU A 1 82 ? 15.57 22.234 4.871 1 97.31 82 GLU A O 1
ATOM 621 N N . ALA A 1 83 ? 16.531 21.094 3.178 1 97.81 83 ALA A N 1
ATOM 622 C CA . ALA A 1 83 ? 17.5 20.469 4.07 1 97.81 83 ALA A CA 1
ATOM 623 C C . ALA A 1 83 ? 18.422 21.5 4.691 1 97.81 83 ALA A C 1
ATOM 625 O O . ALA A 1 83 ? 18.812 21.391 5.855 1 97.81 83 ALA A O 1
ATOM 626 N N . LYS A 1 84 ? 18.797 22.469 3.912 1 97.56 84 LYS A N 1
ATOM 627 C CA . LYS A 1 84 ? 19.625 23.562 4.422 1 97.56 84 LYS A CA 1
ATOM 628 C C . LYS A 1 84 ? 18.844 24.406 5.426 1 97.56 84 LYS A C 1
ATOM 630 O O . LYS A 1 84 ? 19.359 24.719 6.504 1 97.56 84 LYS A O 1
ATOM 635 N N . GLU A 1 85 ? 17.641 24.703 5.07 1 96.81 85 GLU A N 1
ATOM 636 C CA . GLU A 1 85 ? 16.797 25.531 5.93 1 96.81 85 GLU A CA 1
ATOM 637 C C . GLU A 1 85 ? 16.547 24.859 7.273 1 96.81 85 GLU A C 1
ATOM 639 O O . GLU A 1 85 ? 16.438 25.531 8.297 1 96.81 85 GLU A O 1
ATOM 644 N N . THR A 1 86 ? 16.484 23.562 7.293 1 97.44 86 THR A N 1
ATOM 645 C CA . THR A 1 86 ? 16.156 22.828 8.508 1 97.44 86 THR A CA 1
ATOM 646 C C . THR A 1 86 ? 17.438 22.297 9.172 1 97.44 86 THR A C 1
ATOM 648 O O . THR A 1 86 ? 17.359 21.547 10.141 1 97.44 86 THR A O 1
ATOM 651 N N . ASP A 1 87 ? 18.562 22.609 8.641 1 97.06 87 ASP A N 1
ATOM 652 C CA . ASP A 1 87 ? 19.844 22.156 9.148 1 97.06 87 ASP A CA 1
ATOM 653 C C . ASP A 1 87 ? 19.875 20.641 9.305 1 97.06 87 ASP A C 1
ATOM 655 O O . ASP A 1 87 ? 20.203 20.125 10.383 1 97.06 87 ASP A O 1
ATOM 659 N N . SER A 1 88 ? 19.453 19.922 8.195 1 97.44 88 SER A N 1
ATOM 660 C CA . SER A 1 88 ? 19.297 18.469 8.312 1 97.44 88 SER A CA 1
ATOM 661 C C . SER A 1 88 ? 20.109 17.734 7.246 1 97.44 88 SER A C 1
ATOM 663 O O . SER A 1 88 ? 19.984 16.531 7.082 1 97.44 88 SER A O 1
ATOM 665 N N . LEU A 1 89 ? 20.984 18.406 6.559 1 97.06 89 LEU A N 1
ATOM 666 C CA . LEU A 1 89 ? 21.719 17.828 5.434 1 97.06 89 LEU A CA 1
ATOM 667 C C . LEU A 1 89 ? 22.578 16.656 5.887 1 97.06 89 LEU A C 1
ATOM 669 O O . LEU A 1 89 ? 22.703 15.656 5.176 1 97.06 89 LEU A O 1
ATOM 673 N N . ASP A 1 90 ? 23.156 16.703 7.02 1 97.12 90 ASP A N 1
ATOM 674 C CA . ASP A 1 90 ? 24.125 15.711 7.48 1 97.12 90 ASP A CA 1
ATOM 675 C C . ASP A 1 90 ? 23.438 14.461 8.008 1 97.12 90 ASP A C 1
ATOM 677 O O . ASP A 1 90 ? 24.078 13.461 8.312 1 97.12 90 ASP A O 1
ATOM 681 N N . ARG A 1 91 ? 22.125 14.453 8.109 1 98.12 91 ARG A N 1
ATOM 682 C CA . ARG A 1 91 ? 21.391 13.305 8.617 1 98.12 91 ARG A CA 1
ATOM 683 C C . ARG A 1 91 ? 20.234 12.945 7.688 1 98.12 91 ARG A C 1
ATOM 685 O O . ARG A 1 91 ? 19.281 12.297 8.102 1 98.12 91 ARG A O 1
ATOM 692 N N . LEU A 1 92 ? 20.328 13.469 6.469 1 98.56 92 LEU A N 1
ATOM 693 C CA . LEU A 1 92 ? 19.344 13.172 5.426 1 98.56 92 LEU A CA 1
ATOM 694 C C . LEU A 1 92 ? 19.75 11.93 4.641 1 98.56 92 LEU A C 1
ATOM 696 O O . LEU A 1 92 ? 20.906 11.812 4.203 1 98.56 92 LEU A O 1
ATOM 700 N N . TYR A 1 93 ? 18.844 10.992 4.469 1 98.88 93 TYR A N 1
ATOM 701 C CA . TYR A 1 93 ? 19.047 9.781 3.68 1 98.88 93 TYR A CA 1
ATOM 702 C C . TYR A 1 93 ? 17.906 9.578 2.686 1 98.88 93 TYR A C 1
ATOM 704 O O . TYR A 1 93 ? 16.75 9.836 3.004 1 98.88 93 TYR A O 1
ATOM 712 N N . ILE A 1 94 ? 18.25 9.18 1.506 1 98.81 94 ILE A N 1
ATOM 713 C CA . ILE A 1 94 ? 17.297 9.078 0.404 1 98.81 94 ILE A CA 1
ATOM 714 C C . ILE A 1 94 ? 17.359 7.676 -0.199 1 98.81 94 ILE A C 1
ATOM 716 O O . ILE A 1 94 ? 18.438 7.188 -0.543 1 98.81 94 ILE A O 1
ATOM 720 N N . ASP A 1 95 ? 16.25 7.039 -0.313 1 98.88 95 ASP A N 1
ATOM 721 C CA . ASP A 1 95 ? 16.25 5.758 -1.009 1 98.88 95 ASP A CA 1
ATOM 722 C C . ASP A 1 95 ? 16.578 5.934 -2.488 1 98.88 95 ASP A C 1
ATOM 724 O O . ASP A 1 95 ? 16.156 6.906 -3.113 1 98.88 95 ASP A O 1
ATOM 728 N N . PRO A 1 96 ? 17.25 4.961 -3.09 1 98.69 96 PRO A N 1
ATOM 729 C CA . PRO A 1 96 ? 17.594 5.051 -4.512 1 98.69 96 PRO A CA 1
ATOM 730 C C . PRO A 1 96 ? 16.359 5.09 -5.41 1 98.69 96 PRO A C 1
ATOM 732 O O . PRO A 1 96 ? 16.438 5.574 -6.543 1 98.69 96 PRO A O 1
ATOM 735 N N . HIS A 1 97 ? 15.203 4.66 -4.934 1 98.75 97 HIS A N 1
ATOM 736 C CA . HIS A 1 97 ? 14 4.539 -5.75 1 98.75 97 HIS A CA 1
ATOM 737 C C . HIS A 1 97 ? 13.164 5.816 -5.691 1 98.75 97 HIS A C 1
ATOM 739 O O . HIS A 1 97 ? 12.133 5.918 -6.363 1 98.75 97 HIS A O 1
ATOM 745 N N . VAL A 1 98 ? 13.57 6.805 -4.938 1 98.81 98 VAL A N 1
ATOM 746 C CA . VAL A 1 98 ? 12.82 8.055 -4.898 1 98.81 98 VAL A CA 1
ATOM 747 C C . VAL A 1 98 ? 12.773 8.672 -6.293 1 98.81 98 VAL A C 1
ATOM 749 O O . VAL A 1 98 ? 13.789 8.742 -6.984 1 98.81 98 VAL A O 1
ATOM 752 N N . GLY A 1 99 ? 11.562 9.016 -6.691 1 98.81 99 GLY A N 1
ATOM 753 C CA . GLY A 1 99 ? 11.406 9.633 -8 1 98.81 99 GLY A CA 1
ATOM 754 C C . GLY A 1 99 ? 11.805 11.094 -8.016 1 98.81 99 GLY A C 1
ATOM 755 O O . GLY A 1 99 ? 11.578 11.82 -7.043 1 98.81 99 GLY A O 1
ATOM 756 N N . ILE A 1 100 ? 12.336 11.539 -9.125 1 98.88 100 ILE A N 1
ATOM 757 C CA . ILE A 1 100 ? 12.805 12.922 -9.211 1 98.88 100 ILE A CA 1
ATOM 758 C C . ILE A 1 100 ? 11.914 13.703 -10.18 1 98.88 100 ILE A C 1
ATOM 760 O O . ILE A 1 100 ? 11.766 13.312 -11.344 1 98.88 100 ILE A O 1
ATOM 764 N N . ILE A 1 101 ? 11.32 14.719 -9.656 1 98.69 101 ILE A N 1
ATOM 765 C CA . ILE A 1 101 ? 10.531 15.648 -10.445 1 98.69 101 ILE A CA 1
ATOM 766 C C . ILE A 1 101 ? 11.438 16.734 -11.031 1 98.69 101 ILE A C 1
ATOM 768 O O . ILE A 1 101 ? 12.18 17.391 -10.297 1 98.69 101 ILE A O 1
ATOM 772 N N . THR A 1 102 ? 11.414 16.953 -12.273 1 98.31 102 THR A N 1
ATOM 773 C CA . THR A 1 102 ? 12.148 18 -12.953 1 98.31 102 THR A CA 1
ATOM 774 C C . THR A 1 102 ? 11.188 19.062 -13.5 1 98.31 102 THR A C 1
ATOM 776 O O . THR A 1 102 ? 9.977 18.969 -13.305 1 98.31 102 THR A O 1
ATOM 779 N N . ASP A 1 103 ? 11.742 20.047 -14.125 1 97.88 103 ASP A N 1
ATOM 780 C CA . ASP A 1 103 ? 10.945 21.109 -14.711 1 97.88 103 ASP A CA 1
ATOM 781 C C . ASP A 1 103 ? 10.031 20.562 -15.812 1 97.88 103 ASP A C 1
ATOM 783 O O . ASP A 1 103 ? 8.953 21.109 -16.062 1 97.88 103 ASP A O 1
ATOM 787 N N . GLU A 1 104 ? 10.445 19.516 -16.422 1 98.19 104 GLU A N 1
ATOM 788 C CA . GLU A 1 104 ? 9.641 18.906 -17.484 1 98.19 104 GLU A CA 1
ATOM 789 C C . GLU A 1 104 ? 8.281 18.469 -16.953 1 98.19 104 GLU A C 1
ATOM 791 O O . GLU A 1 104 ? 7.25 18.797 -17.547 1 98.19 104 GLU A O 1
ATOM 796 N N . GLU A 1 105 ? 8.273 17.703 -15.867 1 98.44 105 GLU A N 1
ATOM 797 C CA . GLU A 1 105 ? 7.02 17.234 -15.297 1 98.44 105 GLU A CA 1
ATOM 798 C C . GLU A 1 105 ? 6.16 18.391 -14.812 1 98.44 105 GLU A C 1
ATOM 800 O O . GLU A 1 105 ? 4.934 18.359 -14.914 1 98.44 105 GLU A O 1
ATOM 805 N N . ILE A 1 106 ? 6.805 19.391 -14.234 1 97.75 106 ILE A N 1
ATOM 806 C CA . ILE A 1 106 ? 6.094 20.578 -13.766 1 97.75 106 ILE A CA 1
ATOM 807 C C . ILE A 1 106 ? 5.391 21.266 -14.938 1 97.75 106 ILE A C 1
ATOM 809 O O . ILE A 1 106 ? 4.199 21.562 -14.867 1 97.75 106 ILE A O 1
ATOM 813 N N . LYS A 1 107 ? 6.129 21.484 -16.031 1 98.12 107 LYS A N 1
ATOM 814 C CA . LYS A 1 107 ? 5.57 22.125 -17.219 1 98.12 107 LYS A CA 1
ATOM 815 C C . LYS A 1 107 ? 4.426 21.297 -17.812 1 98.12 107 LYS A C 1
ATOM 817 O O . LYS A 1 107 ? 3.4 21.844 -18.219 1 98.12 107 LYS A O 1
ATOM 822 N N . GLU A 1 108 ? 4.602 19.984 -17.859 1 98.12 108 GLU A N 1
ATOM 823 C CA . GLU A 1 108 ? 3.561 19.109 -18.391 1 98.12 108 GLU A CA 1
ATOM 824 C C . GLU A 1 108 ? 2.279 19.219 -17.562 1 98.12 108 GLU A C 1
ATOM 826 O O . GLU A 1 108 ? 1.183 19.297 -18.125 1 98.12 108 GLU A O 1
ATOM 831 N N . GLU A 1 109 ? 2.438 19.203 -16.281 1 97.06 109 GLU A N 1
ATOM 832 C CA . GLU A 1 109 ? 1.265 19.281 -15.422 1 97.06 109 GLU A CA 1
ATOM 833 C C . GLU A 1 109 ? 0.582 20.641 -15.523 1 97.06 109 GLU A C 1
ATOM 835 O O . GLU A 1 109 ? -0.646 20.719 -15.594 1 97.06 109 GLU A O 1
ATOM 840 N N . ARG A 1 110 ? 1.316 21.719 -15.5 1 96.94 110 ARG A N 1
ATOM 841 C CA . ARG A 1 110 ? 0.769 23.078 -15.547 1 96.94 110 ARG A CA 1
ATOM 842 C C . ARG A 1 110 ? 0.106 23.344 -16.891 1 96.94 110 ARG A C 1
ATOM 844 O O . ARG A 1 110 ? -0.805 24.172 -16.984 1 96.94 110 ARG A O 1
ATOM 851 N N . SER A 1 111 ? 0.57 22.641 -17.953 1 97.81 111 SER A N 1
ATOM 852 C CA . SER A 1 111 ? -0.006 22.812 -19.281 1 97.81 111 SER A CA 1
ATOM 853 C C . SER A 1 111 ? -1.242 21.938 -19.469 1 97.81 111 SER A C 1
ATOM 855 O O . SER A 1 111 ? -1.947 22.047 -20.469 1 97.81 111 SER A O 1
ATOM 857 N N . ASP A 1 112 ? -1.471 21.062 -18.531 1 97.31 112 ASP A N 1
ATOM 858 C CA . ASP A 1 112 ? -2.637 20.188 -18.578 1 97.31 112 ASP A CA 1
ATOM 859 C C . ASP A 1 112 ? -3.854 20.859 -17.953 1 97.31 112 ASP A C 1
ATOM 861 O O . ASP A 1 112 ? -4.059 20.766 -16.734 1 97.31 112 ASP A O 1
ATOM 865 N N . GLU A 1 113 ? -4.762 21.375 -18.703 1 96 113 GLU A N 1
ATOM 866 C CA . GLU A 1 113 ? -5.906 22.156 -18.234 1 96 113 GLU A CA 1
ATOM 867 C C . GLU A 1 113 ? -6.844 21.297 -17.391 1 96 113 GLU A C 1
ATOM 869 O O . GLU A 1 113 ? -7.453 21.797 -16.438 1 96 113 GLU A O 1
ATOM 874 N N . TYR A 1 114 ? -6.934 20.094 -17.797 1 96.19 114 TYR A N 1
ATOM 875 C CA . TYR A 1 114 ? -7.801 19.203 -17.031 1 96.19 114 TYR A CA 1
ATOM 876 C C . TYR A 1 114 ? -7.312 19.047 -15.602 1 96.19 114 TYR A C 1
ATOM 878 O O . TYR A 1 114 ? -8.102 19.172 -14.656 1 96.19 114 TYR A O 1
ATOM 886 N N . LEU A 1 115 ? -6.027 18.797 -15.375 1 94.94 115 LEU A N 1
ATOM 887 C CA . LEU A 1 115 ? -5.477 18.609 -14.039 1 94.94 115 LEU A CA 1
ATOM 888 C C . LEU A 1 115 ? -5.543 19.891 -13.234 1 94.94 115 LEU A C 1
ATOM 890 O O . LEU A 1 115 ? -5.855 19.875 -12.039 1 94.94 115 LEU A O 1
ATOM 894 N N . ILE A 1 116 ? -5.238 21 -13.891 1 92.31 116 ILE A N 1
ATOM 895 C CA . ILE A 1 116 ? -5.141 22.266 -13.172 1 92.31 116 ILE A CA 1
ATOM 896 C C . ILE A 1 116 ? -6.539 22.797 -12.852 1 92.31 116 ILE A C 1
ATOM 898 O O . ILE A 1 116 ? -6.828 23.156 -11.703 1 92.31 116 ILE A O 1
ATOM 902 N N . LYS A 1 117 ? -7.48 22.781 -13.773 1 90.88 117 LYS A N 1
ATOM 903 C CA . LYS A 1 117 ? -8.773 23.422 -13.609 1 90.88 117 LYS A CA 1
ATOM 904 C C . LYS A 1 117 ? -9.82 22.453 -13.078 1 90.88 117 LYS A C 1
A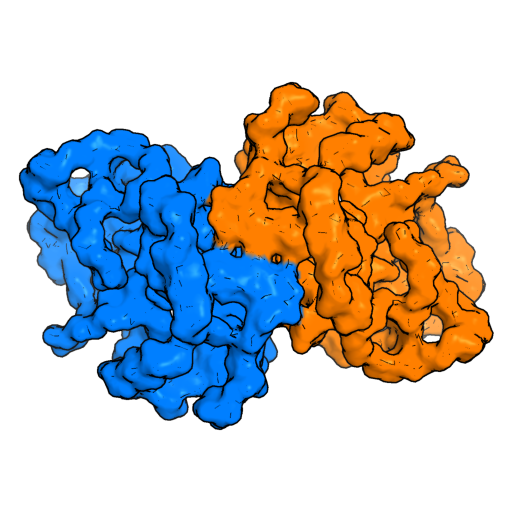TOM 906 O O . LYS A 1 117 ? -10.609 22.797 -12.195 1 90.88 117 LYS A O 1
ATOM 911 N N . ASN A 1 118 ? -9.852 21.25 -13.602 1 90.31 118 ASN A N 1
ATOM 912 C CA . ASN A 1 118 ? -10.906 20.312 -13.25 1 90.31 118 ASN A CA 1
ATOM 913 C C . ASN A 1 118 ? -10.578 19.562 -11.961 1 90.31 118 ASN A C 1
ATOM 915 O O . ASN A 1 118 ? -11.453 19.344 -11.125 1 90.31 118 ASN A O 1
ATOM 919 N N . ILE A 1 119 ? -9.352 19.094 -11.75 1 90.19 119 ILE A N 1
ATOM 920 C CA . ILE A 1 119 ? -8.961 18.312 -10.586 1 90.19 119 ILE A CA 1
ATOM 921 C C . ILE A 1 119 ? -8.5 19.234 -9.469 1 90.19 119 ILE A C 1
ATOM 923 O O . ILE A 1 119 ? -8.68 18.938 -8.289 1 90.19 119 ILE A O 1
ATOM 927 N N . GLY A 1 120 ? -7.871 20.375 -9.828 1 88.69 120 GLY A N 1
ATOM 928 C CA . GLY A 1 120 ? -7.285 21.281 -8.852 1 88.69 120 GLY A CA 1
ATOM 929 C C . GLY A 1 120 ? -5.883 20.875 -8.43 1 88.69 120 GLY A C 1
ATOM 930 O O . GLY A 1 120 ? -5.52 21 -7.258 1 88.69 120 GLY A O 1
ATOM 931 N N . SER A 1 121 ? -5.125 20.375 -9.383 1 89.25 121 SER A N 1
ATOM 932 C CA . SER A 1 121 ? -3.736 20.016 -9.133 1 89.25 121 SER A CA 1
ATOM 933 C C . SER A 1 121 ? -2.924 21.219 -8.664 1 89.25 121 SER A C 1
ATOM 935 O O . SER A 1 121 ? -3.23 22.359 -9.023 1 89.25 121 SER A O 1
ATOM 937 N N . THR A 1 122 ? -1.869 20.938 -7.848 1 88.38 122 THR A N 1
ATOM 938 C CA . THR A 1 122 ? -1.011 22 -7.34 1 88.38 122 THR A CA 1
ATOM 939 C C . THR A 1 122 ? -0.022 22.453 -8.406 1 88.38 122 THR A C 1
ATOM 941 O O . THR A 1 122 ? 0.626 23.484 -8.258 1 88.38 122 THR A O 1
ATOM 944 N N . GLY A 1 123 ? 0.067 21.703 -9.438 1 92.44 123 GLY A N 1
ATOM 945 C CA . GLY A 1 123 ? 0.948 22.078 -10.531 1 92.44 123 GLY A CA 1
ATOM 946 C C . GLY A 1 123 ? 2.418 21.891 -10.211 1 92.44 123 GLY A C 1
ATOM 947 O O . GLY A 1 123 ? 3.273 22.594 -10.742 1 92.44 123 GLY A O 1
ATOM 948 N N . GLN A 1 124 ? 2.701 20.922 -9.312 1 94.38 124 GLN A N 1
ATOM 949 C CA . GLN A 1 124 ? 4.078 20.719 -8.875 1 94.38 124 GLN A CA 1
ATOM 950 C C . GLN A 1 124 ? 4.723 19.562 -9.641 1 94.38 124 GLN A C 1
ATOM 952 O O . GLN A 1 124 ? 5.832 19.141 -9.312 1 94.38 124 GLN A O 1
ATOM 957 N N . GLY A 1 125 ? 4.039 19.031 -10.594 1 97.56 125 GLY A N 1
ATOM 958 C CA . GLY A 1 125 ? 4.598 18.016 -11.461 1 97.56 125 GLY A CA 1
ATOM 959 C C . GLY A 1 125 ? 4.457 16.609 -10.898 1 97.56 125 GLY A C 1
ATOM 960 O O . GLY A 1 125 ? 4.922 15.648 -11.508 1 97.56 125 GLY A O 1
ATOM 961 N N . VAL A 1 126 ? 3.795 16.438 -9.758 1 97.62 126 VAL A N 1
ATOM 962 C CA . VAL A 1 126 ? 3.721 15.18 -9.039 1 97.62 126 VAL A CA 1
ATOM 963 C C . VAL A 1 126 ? 2.959 14.148 -9.875 1 97.62 126 VAL A C 1
ATOM 965 O O . VAL A 1 126 ? 3.4 13.008 -10.023 1 97.62 126 VAL A O 1
ATOM 968 N N . GLY A 1 127 ? 1.795 14.516 -10.438 1 97.94 127 GLY A N 1
ATOM 969 C CA . GLY A 1 127 ? 1.002 13.602 -11.242 1 97.94 127 GLY A CA 1
ATOM 970 C C . GLY A 1 127 ? 1.755 13.055 -12.445 1 97.94 127 GLY A C 1
ATOM 971 O O . GLY A 1 127 ? 1.754 11.852 -12.688 1 97.94 127 GLY A O 1
ATOM 972 N N . TYR A 1 128 ? 2.422 13.922 -13.164 1 98.56 128 TYR A N 1
ATOM 973 C CA . TYR A 1 128 ? 3.139 13.5 -14.359 1 98.56 128 TYR A CA 1
ATOM 974 C C . TYR A 1 128 ? 4.383 12.703 -14 1 98.56 128 TYR A C 1
ATOM 976 O O . TYR A 1 128 ? 4.75 11.758 -14.711 1 98.56 128 TYR A O 1
ATOM 984 N N . ALA A 1 129 ? 5.043 13.109 -12.914 1 98.75 129 ALA A N 1
ATOM 985 C CA . ALA A 1 129 ? 6.18 12.312 -12.469 1 98.75 129 ALA A CA 1
ATOM 986 C C . ALA A 1 129 ? 5.746 10.898 -12.094 1 98.75 129 ALA A C 1
ATOM 988 O O . ALA A 1 129 ? 6.398 9.922 -12.469 1 98.75 129 ALA A O 1
ATOM 989 N N . GLU A 1 130 ? 4.652 10.82 -11.352 1 98.5 130 GLU A N 1
ATOM 990 C CA . GLU A 1 130 ? 4.156 9.5 -10.961 1 98.5 130 GLU A CA 1
ATOM 991 C C . GLU A 1 130 ? 3.717 8.695 -12.172 1 98.5 130 GLU A C 1
ATOM 993 O O . GLU A 1 130 ? 3.922 7.48 -12.227 1 98.5 130 GLU A O 1
ATOM 998 N N . ALA A 1 131 ? 3.053 9.328 -13.117 1 98.69 131 ALA A N 1
ATOM 999 C CA . ALA A 1 131 ? 2.646 8.648 -14.344 1 98.69 131 ALA A CA 1
ATOM 1000 C C . ALA A 1 131 ? 3.857 8.102 -15.102 1 98.69 131 ALA A C 1
ATOM 1002 O O . ALA A 1 131 ? 3.834 6.973 -15.594 1 98.69 131 ALA A O 1
ATOM 1003 N N . LYS A 1 132 ? 4.895 8.93 -15.219 1 98.69 132 LYS A N 1
ATOM 1004 C CA . LYS A 1 132 ? 6.125 8.484 -15.867 1 98.69 132 LYS A CA 1
ATOM 1005 C C . LYS A 1 132 ? 6.754 7.32 -15.102 1 98.69 132 LYS A C 1
ATOM 1007 O O . LYS A 1 132 ? 7.312 6.406 -15.711 1 98.69 132 LYS A O 1
ATOM 1012 N N . ARG A 1 133 ? 6.711 7.402 -13.797 1 98.56 133 ARG A N 1
ATOM 1013 C CA . ARG A 1 133 ? 7.234 6.32 -12.977 1 98.56 133 ARG A CA 1
ATOM 1014 C C . ARG A 1 133 ? 6.488 5.016 -13.242 1 98.56 133 ARG A C 1
ATOM 1016 O O . ARG A 1 133 ? 7.109 3.959 -13.383 1 98.56 133 ARG A O 1
ATOM 1023 N N . VAL A 1 134 ? 5.176 5.098 -13.281 1 98.25 134 VAL A N 1
ATOM 1024 C CA . VAL A 1 134 ? 4.312 3.955 -13.562 1 98.25 134 VAL A CA 1
ATOM 1025 C C . VAL A 1 134 ? 4.68 3.35 -14.914 1 98.25 134 VAL A C 1
ATOM 1027 O O . VAL A 1 134 ? 4.645 2.129 -15.086 1 98.25 134 VAL A O 1
ATOM 1030 N N . LEU A 1 135 ? 5.062 4.152 -15.82 1 98.5 135 LEU A N 1
ATOM 1031 C CA . LEU A 1 135 ? 5.449 3.707 -17.156 1 98.5 135 LEU A CA 1
ATOM 1032 C C . LEU A 1 135 ? 6.926 3.326 -17.203 1 98.5 135 LEU A C 1
ATOM 1034 O O . LEU A 1 135 ? 7.449 2.979 -18.25 1 98.5 135 LEU A O 1
ATOM 1038 N N . ARG A 1 136 ? 7.648 3.414 -16.047 1 97.94 136 ARG A N 1
ATOM 1039 C CA . ARG A 1 136 ? 9.055 3.066 -15.875 1 97.94 136 ARG A CA 1
ATOM 1040 C C . ARG A 1 136 ? 9.945 3.969 -16.719 1 97.94 136 ARG A C 1
ATOM 1042 O O . ARG A 1 136 ? 10.945 3.514 -17.266 1 97.94 136 ARG A O 1
ATOM 1049 N N . LYS A 1 137 ? 9.523 5.219 -16.797 1 98.44 137 LYS A N 1
ATOM 1050 C CA . LYS A 1 137 ? 10.258 6.176 -17.609 1 98.44 137 LYS A CA 1
ATOM 1051 C C . LYS A 1 137 ? 10.867 7.277 -16.75 1 98.44 137 LYS A C 1
ATOM 1053 O O . LYS A 1 137 ? 11.695 8.062 -17.234 1 98.44 137 LYS A O 1
ATOM 1058 N N . LEU A 1 138 ? 10.469 7.375 -15.516 1 98.75 138 LEU A N 1
ATOM 1059 C CA . LEU A 1 138 ? 10.945 8.438 -14.641 1 98.75 138 LEU A CA 1
ATOM 1060 C C . LEU A 1 138 ? 12.359 8.141 -14.148 1 98.75 138 LEU A C 1
ATOM 1062 O O . LEU A 1 138 ? 12.672 7.004 -13.789 1 98.75 138 LEU A O 1
ATOM 1066 N N . LYS A 1 139 ? 13.203 9.164 -14.125 1 98.62 139 LYS A N 1
ATOM 1067 C CA . LYS A 1 139 ? 14.5 9.016 -13.469 1 98.62 139 LYS A CA 1
ATOM 1068 C C . LYS A 1 139 ? 14.359 9.047 -11.953 1 98.62 139 LYS A C 1
ATOM 1070 O O . LYS A 1 139 ? 13.508 9.758 -11.414 1 98.62 139 LYS A O 1
ATOM 1075 N N . LEU A 1 140 ? 15.133 8.234 -11.312 1 98.75 140 LEU A N 1
ATOM 1076 C CA . LEU A 1 140 ? 15.086 8.078 -9.867 1 98.75 140 LEU A CA 1
ATOM 1077 C C . LEU A 1 140 ? 16.312 8.688 -9.211 1 98.75 140 LEU A C 1
ATOM 1079 O O . LEU A 1 140 ? 17.25 9.109 -9.906 1 98.75 140 LEU A O 1
ATOM 1083 N N . ALA A 1 141 ? 16.281 8.734 -7.887 1 98.88 141 ALA A N 1
ATOM 1084 C CA . ALA A 1 141 ? 17.375 9.328 -7.129 1 98.88 141 ALA A CA 1
ATOM 1085 C C . ALA A 1 141 ? 18.719 8.68 -7.504 1 98.88 141 ALA A C 1
ATOM 1087 O O . ALA A 1 141 ? 19.734 9.367 -7.609 1 98.88 141 ALA A O 1
ATOM 1088 N N . LYS A 1 142 ? 18.75 7.398 -7.715 1 98.5 142 LYS A N 1
ATOM 1089 C CA . LYS A 1 142 ? 19.969 6.664 -8.031 1 98.5 142 LYS A CA 1
ATOM 1090 C C . LYS A 1 142 ? 20.578 7.148 -9.344 1 98.5 142 LYS A C 1
ATOM 1092 O O . LYS A 1 142 ? 21.75 6.906 -9.609 1 98.5 142 LYS A O 1
ATOM 1097 N N . ASP A 1 143 ? 19.844 7.832 -10.164 1 98.5 143 ASP A N 1
ATOM 1098 C CA . ASP A 1 143 ? 20.281 8.25 -11.492 1 98.5 143 ASP A CA 1
ATOM 1099 C C . ASP A 1 143 ? 20.969 9.617 -11.43 1 98.5 143 ASP A C 1
ATOM 1101 O O . ASP A 1 143 ? 21.438 10.125 -12.453 1 98.5 143 ASP A O 1
ATOM 1105 N N . TYR A 1 144 ? 21.031 10.211 -10.25 1 98.5 144 TYR A N 1
ATOM 1106 C CA . TYR A 1 144 ? 21.609 11.539 -10.109 1 98.5 144 TYR A CA 1
ATOM 1107 C C . TYR A 1 144 ? 22.828 11.508 -9.211 1 98.5 144 TYR A C 1
ATOM 1109 O O . TYR A 1 144 ? 22.734 11.227 -8.016 1 98.5 144 TYR A O 1
ATOM 1117 N N . ARG A 1 145 ? 23.953 11.93 -9.703 1 97.81 145 ARG A N 1
ATOM 1118 C CA . ARG A 1 145 ? 25.234 11.883 -9 1 97.81 145 ARG A CA 1
ATOM 1119 C C . ARG A 1 145 ? 25.203 12.766 -7.758 1 97.81 145 ARG A C 1
ATOM 1121 O O . ARG A 1 145 ? 25.844 12.445 -6.75 1 97.81 145 ARG A O 1
ATOM 1128 N N . GLU A 1 146 ? 24.5 13.867 -7.828 1 96.44 146 GLU A N 1
ATOM 1129 C CA . GLU A 1 146 ? 24.469 14.812 -6.719 1 96.44 146 GLU A CA 1
ATOM 1130 C C . GLU A 1 146 ? 23.797 14.203 -5.488 1 96.44 146 GLU A C 1
ATOM 1132 O O . GLU A 1 146 ? 23.969 14.703 -4.375 1 96.44 146 GLU A O 1
ATOM 1137 N N . LEU A 1 147 ? 23.047 13.094 -5.695 1 98.38 147 LEU A N 1
ATOM 1138 C CA . LEU A 1 147 ? 22.344 12.484 -4.574 1 98.38 147 LEU A CA 1
ATOM 1139 C C . LEU A 1 147 ? 23.094 11.258 -4.062 1 98.38 147 LEU A C 1
ATOM 1141 O O . LEU A 1 147 ? 22.672 10.641 -3.074 1 98.38 147 LEU A O 1
ATOM 1145 N N . GLU A 1 148 ? 24.172 10.875 -4.629 1 98.25 148 GLU A N 1
ATOM 1146 C CA . GLU A 1 148 ? 24.875 9.617 -4.391 1 98.25 148 GLU A CA 1
ATOM 1147 C C . GLU A 1 148 ? 25.234 9.461 -2.916 1 98.25 148 GLU A C 1
ATOM 1149 O O . GLU A 1 148 ? 25.047 8.391 -2.338 1 98.25 148 GLU A O 1
ATOM 1154 N N . LYS A 1 149 ? 25.766 10.477 -2.32 1 97.5 149 LYS A N 1
ATOM 1155 C CA . LYS A 1 149 ? 26.266 10.375 -0.955 1 97.5 149 LYS A CA 1
ATOM 1156 C C . LYS A 1 149 ? 25.125 10.234 0.045 1 97.5 149 LYS A C 1
ATOM 1158 O O . LYS A 1 149 ? 25.344 9.883 1.204 1 97.5 149 LYS A O 1
ATOM 1163 N N . TYR A 1 150 ? 23.875 10.5 -0.379 1 98.62 150 TYR A N 1
ATOM 1164 C CA . TYR A 1 150 ? 22.734 10.445 0.517 1 98.62 150 TYR A CA 1
ATOM 1165 C C . TYR A 1 150 ? 21.984 9.125 0.366 1 98.62 150 TYR A C 1
ATOM 1167 O O . TYR A 1 150 ? 21.094 8.812 1.159 1 98.62 150 TYR A O 1
ATOM 1175 N N . LEU A 1 151 ? 22.344 8.273 -0.621 1 98.75 151 LEU A N 1
ATOM 1176 C CA . LEU A 1 151 ? 21.562 7.098 -0.985 1 98.75 151 LEU A CA 1
ATOM 1177 C C . LEU A 1 151 ? 21.766 5.977 0.031 1 98.75 151 LEU A C 1
ATOM 1179 O O . LEU A 1 151 ? 22.891 5.691 0.432 1 98.75 151 LEU A O 1
ATOM 1183 N N . ILE A 1 152 ? 20.672 5.434 0.46 1 98.62 152 ILE A N 1
ATOM 1184 C CA . ILE A 1 152 ? 20.672 4.273 1.343 1 98.62 152 ILE A CA 1
ATOM 1185 C C . ILE A 1 152 ? 19.438 3.408 1.062 1 98.62 152 ILE A C 1
ATOM 1187 O O . ILE A 1 152 ? 18.438 3.896 0.536 1 98.62 152 ILE A O 1
ATOM 1191 N N . ASN A 1 153 ? 19.547 2.135 1.225 1 98.44 153 ASN A N 1
ATOM 1192 C CA . ASN A 1 153 ? 18.375 1.266 1.168 1 98.44 153 ASN A CA 1
ATOM 1193 C C . ASN A 1 153 ? 17.469 1.459 2.383 1 98.44 153 ASN A C 1
ATOM 1195 O O . ASN A 1 153 ? 17.656 0.789 3.402 1 98.44 153 ASN A O 1
ATOM 1199 N N . VAL A 1 154 ? 16.5 2.254 2.234 1 98.69 154 VAL A N 1
ATOM 1200 C CA . VAL A 1 154 ? 15.688 2.697 3.361 1 98.69 154 VAL A CA 1
ATOM 1201 C C . VAL A 1 154 ? 14.93 1.51 3.949 1 98.69 154 VAL A C 1
ATOM 1203 O O . VAL A 1 154 ? 14.961 1.28 5.16 1 98.69 154 VAL A O 1
ATOM 1206 N N . PRO A 1 155 ? 14.242 0.68 3.15 1 98.56 155 PRO A N 1
ATOM 1207 C CA . PRO A 1 155 ? 13.539 -0.469 3.732 1 98.56 155 PRO A CA 1
ATOM 1208 C C . PRO A 1 155 ? 14.469 -1.36 4.562 1 98.56 155 PRO A C 1
ATOM 1210 O O . PRO A 1 155 ? 14.094 -1.8 5.652 1 98.56 155 PRO A O 1
ATOM 1213 N N . GLU A 1 156 ? 15.617 -1.603 4.066 1 98.06 156 GLU A N 1
ATOM 1214 C CA . GLU A 1 156 ? 16.578 -2.428 4.801 1 98.06 156 GLU A CA 1
ATOM 1215 C C . GLU A 1 156 ? 16.938 -1.789 6.137 1 98.06 156 GLU A C 1
ATOM 1217 O O . GLU A 1 156 ? 17 -2.471 7.16 1 98.06 156 GLU A O 1
ATOM 1222 N N . GLU A 1 157 ? 17.188 -0.475 6.113 1 98.19 157 GLU A N 1
ATOM 1223 C CA . GLU A 1 157 ? 17.547 0.23 7.344 1 98.19 157 GLU A CA 1
ATOM 1224 C C . GLU A 1 157 ? 16.391 0.205 8.344 1 98.19 157 GLU A C 1
ATOM 1226 O O . GLU A 1 157 ? 16.625 0.102 9.555 1 98.19 157 GLU A O 1
ATOM 1231 N N . LEU A 1 158 ? 15.211 0.353 7.848 1 98.44 158 LEU A N 1
ATOM 1232 C CA . LEU A 1 158 ? 14.047 0.32 8.727 1 98.44 158 LEU A CA 1
ATOM 1233 C C . LEU A 1 158 ? 13.891 -1.055 9.367 1 98.44 158 LEU A C 1
ATOM 1235 O O . LEU A 1 158 ? 13.648 -1.159 10.57 1 98.44 158 LEU A O 1
ATOM 1239 N N . LEU A 1 159 ? 14.023 -2.053 8.602 1 97.69 159 LEU A N 1
ATOM 1240 C CA . LEU A 1 159 ? 13.844 -3.416 9.086 1 97.69 159 LEU A CA 1
ATOM 1241 C C . LEU A 1 159 ? 14.93 -3.783 10.094 1 97.69 159 LEU A C 1
ATOM 1243 O O . LEU A 1 159 ? 14.656 -4.445 11.094 1 97.69 159 LEU A O 1
ATOM 1247 N N . LEU A 1 160 ? 16.172 -3.371 9.82 1 97.38 160 LEU A N 1
ATOM 1248 C CA . LEU A 1 160 ? 17.266 -3.557 10.789 1 97.38 160 LEU A CA 1
ATOM 1249 C C . LEU A 1 160 ? 16.953 -2.82 12.086 1 97.38 160 LEU A C 1
ATOM 1251 O O . LEU A 1 160 ? 17.219 -3.34 13.172 1 97.38 160 LEU A O 1
ATOM 1255 N N . GLY A 1 161 ? 16.422 -1.576 11.953 1 97.69 161 GLY A N 1
ATOM 1256 C CA . GLY A 1 161 ? 16.031 -0.815 13.133 1 97.69 161 GLY A CA 1
ATOM 1257 C C . GLY A 1 161 ? 14.961 -1.501 13.953 1 97.69 161 GLY A C 1
ATOM 1258 O O . GLY A 1 161 ? 15.039 -1.524 15.188 1 97.69 161 GLY A O 1
ATOM 1259 N N . ILE A 1 162 ? 14 -2.055 13.281 1 97.19 162 ILE A N 1
ATOM 1260 C CA . ILE A 1 162 ? 12.93 -2.773 13.961 1 97.19 162 ILE A CA 1
ATOM 1261 C C . ILE A 1 162 ? 13.508 -3.961 14.727 1 97.19 162 ILE A C 1
ATOM 1263 O O . ILE A 1 162 ? 13.156 -4.191 15.883 1 97.19 162 ILE A O 1
ATOM 1267 N N . GLU A 1 163 ? 14.359 -4.695 14.078 1 95.69 163 GLU A N 1
ATOM 1268 C CA . GLU A 1 163 ? 14.992 -5.855 14.703 1 95.69 163 GLU A CA 1
ATOM 1269 C C . GLU A 1 163 ? 15.781 -5.449 15.945 1 95.69 163 GLU A C 1
ATOM 1271 O O . GLU A 1 163 ? 15.844 -6.203 16.922 1 95.69 163 GLU A O 1
ATOM 1276 N N . ARG A 1 164 ? 16.359 -4.262 15.922 1 97.12 164 ARG A N 1
ATOM 1277 C CA . ARG A 1 164 ? 17.172 -3.771 17.031 1 97.12 164 ARG A CA 1
ATOM 1278 C C . ARG A 1 164 ? 16.281 -3.189 18.141 1 97.12 164 ARG A C 1
ATOM 1280 O O . ARG A 1 164 ? 16.781 -2.867 19.219 1 97.12 164 ARG A O 1
ATOM 1287 N N . GLY A 1 165 ? 15.047 -3.012 17.859 1 96.69 165 GLY A N 1
ATOM 1288 C CA . GLY A 1 165 ? 14.141 -2.438 18.828 1 96.69 165 GLY A CA 1
ATOM 1289 C C . GLY A 1 165 ? 14.109 -0.921 18.797 1 96.69 165 GLY A C 1
ATOM 1290 O O . GLY A 1 165 ? 13.727 -0.281 19.781 1 96.69 165 GLY A O 1
ATOM 1291 N N . ASP A 1 166 ? 14.469 -0.34 17.656 1 97.5 166 ASP A N 1
ATOM 1292 C CA . ASP A 1 166 ? 14.453 1.112 17.5 1 97.5 166 ASP A CA 1
ATOM 1293 C C . ASP A 1 166 ? 13.023 1.649 17.484 1 97.5 166 ASP A C 1
ATOM 1295 O O . ASP A 1 166 ? 12.086 0.921 17.156 1 97.5 166 ASP A O 1
ATOM 1299 N N . ASN A 1 167 ? 12.898 2.902 17.969 1 98 167 ASN A N 1
ATOM 1300 C CA . ASN A 1 167 ? 11.68 3.66 17.719 1 98 167 ASN A CA 1
ATOM 1301 C C . ASN A 1 167 ? 11.695 4.344 16.359 1 98 167 ASN A C 1
ATOM 1303 O O . ASN A 1 167 ? 12.602 5.129 16.078 1 98 167 ASN A O 1
ATOM 1307 N N . ILE A 1 168 ? 10.773 3.959 15.523 1 98.75 168 ILE A N 1
ATOM 1308 C CA . ILE A 1 168 ? 10.711 4.453 14.148 1 98.75 168 ILE A CA 1
ATOM 1309 C C . ILE A 1 168 ? 9.359 5.113 13.898 1 98.75 168 ILE A C 1
ATOM 1311 O O . ILE A 1 168 ? 8.32 4.582 14.297 1 98.75 168 ILE A O 1
ATOM 1315 N N . LEU A 1 169 ? 9.367 6.301 13.312 1 98.75 169 LEU A N 1
ATOM 1316 C CA . LEU A 1 169 ? 8.141 7.012 12.969 1 98.75 169 LEU A CA 1
ATOM 1317 C C . LEU A 1 169 ? 8.055 7.258 11.469 1 98.75 169 LEU A C 1
ATOM 1319 O O . LEU A 1 169 ? 8.984 7.793 10.867 1 98.75 169 LEU A O 1
ATOM 1323 N N . VAL A 1 170 ? 6.984 6.77 10.867 1 98.75 170 VAL A N 1
ATOM 1324 C CA . VAL A 1 170 ? 6.715 6.996 9.445 1 98.75 170 VAL A CA 1
ATOM 1325 C C . VAL A 1 170 ? 5.637 8.062 9.289 1 98.75 170 VAL A C 1
ATOM 1327 O O . VAL A 1 170 ? 4.516 7.898 9.773 1 98.75 170 VAL A O 1
ATOM 1330 N N . GLU A 1 171 ? 5.984 9.133 8.641 1 98.25 171 GLU A N 1
ATOM 1331 C CA . GLU A 1 171 ? 5.109 10.281 8.43 1 98.25 171 GLU A CA 1
ATOM 1332 C C . GLU A 1 171 ? 4.457 10.227 7.051 1 98.25 171 GLU A C 1
ATOM 1334 O O . GLU A 1 171 ? 5.137 10.375 6.031 1 98.25 171 GLU A O 1
ATOM 1339 N N . GLY A 1 172 ? 3.133 9.969 7.039 1 97.31 172 GLY A N 1
ATOM 1340 C CA . GLY A 1 172 ? 2.385 10.055 5.797 1 97.31 172 GLY A CA 1
ATOM 1341 C C . GLY A 1 172 ? 2.088 11.484 5.379 1 97.31 172 GLY A C 1
ATOM 1342 O O . GLY A 1 172 ? 2.219 12.406 6.184 1 97.31 172 GLY A O 1
ATOM 1343 N N . THR A 1 173 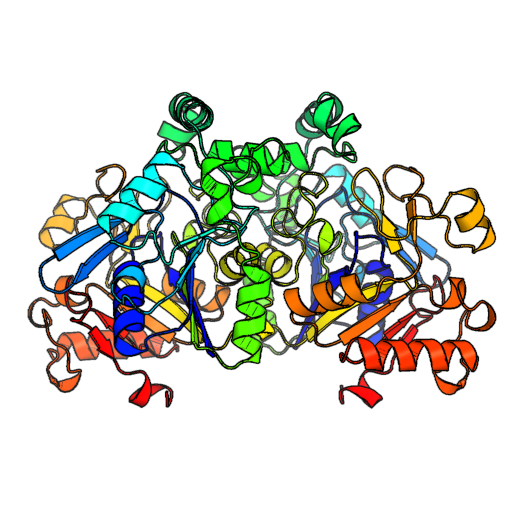? 1.81 11.641 4.09 1 95.06 173 THR A N 1
ATOM 1344 C CA . THR A 1 173 ? 1.403 12.938 3.564 1 95.06 173 THR A CA 1
ATOM 1345 C C . THR A 1 173 ? -0.023 12.883 3.025 1 95.06 173 THR A C 1
ATOM 1347 O O . THR A 1 173 ? -0.596 11.797 2.883 1 95.06 173 THR A O 1
ATOM 1350 N N . GLN A 1 174 ? -0.589 14.078 2.783 1 94.88 174 GLN A N 1
ATOM 1351 C CA . GLN A 1 174 ? -1.98 14.188 2.357 1 94.88 174 GLN A CA 1
ATOM 1352 C C . GLN A 1 174 ? -2.914 13.5 3.35 1 94.88 174 GLN A C 1
ATOM 1354 O O . GLN A 1 174 ? -2.625 13.445 4.547 1 94.88 174 GLN A O 1
ATOM 1359 N N . GLY A 1 175 ? -4.117 13.273 2.994 1 96.56 175 GLY A N 1
ATOM 1360 C CA . GLY A 1 175 ? -5.109 12.695 3.885 1 96.56 175 GLY A CA 1
ATOM 1361 C C . GLY A 1 175 ? -5.805 11.484 3.291 1 96.56 175 GLY A C 1
ATOM 1362 O O . GLY A 1 175 ? -5.703 11.227 2.088 1 96.56 175 GLY A O 1
ATOM 1363 N N . THR A 1 176 ? -6.457 10.773 4.121 1 98.12 176 THR A N 1
ATOM 1364 C CA . THR A 1 176 ? -7.074 9.492 3.789 1 98.12 176 THR A CA 1
ATOM 1365 C C . THR A 1 176 ? -7.965 9.633 2.557 1 98.12 176 THR A C 1
ATOM 1367 O O . THR A 1 176 ? -7.91 8.797 1.651 1 98.12 176 THR A O 1
ATOM 1370 N N . PHE A 1 177 ? -8.703 10.68 2.438 1 97.44 177 PHE A N 1
ATOM 1371 C CA . PHE A 1 177 ? -9.727 10.773 1.405 1 97.44 177 PHE A CA 1
ATOM 1372 C C . PHE A 1 177 ? -9.164 11.391 0.133 1 97.44 177 PHE A C 1
ATOM 1374 O O . PHE A 1 177 ? -9.906 11.633 -0.824 1 97.44 177 PHE A O 1
ATOM 1381 N N . LEU A 1 178 ? -7.91 11.633 0.114 1 96.81 178 LEU A N 1
ATOM 1382 C CA . LEU A 1 178 ? -7.227 12.016 -1.118 1 96.81 178 LEU A CA 1
ATOM 1383 C C . LEU A 1 178 ? -6.535 10.812 -1.753 1 96.81 178 LEU A C 1
ATOM 1385 O O . LEU A 1 178 ? -5.844 10.953 -2.764 1 96.81 178 LEU A O 1
ATOM 1389 N N . SER A 1 179 ? -6.754 9.656 -1.218 1 97.94 179 SER A N 1
ATOM 1390 C CA . SER A 1 179 ? -6.188 8.422 -1.756 1 97.94 179 SER A CA 1
ATOM 1391 C C . SER A 1 179 ? -6.66 8.18 -3.186 1 97.94 179 SER A C 1
ATOM 1393 O O . SER A 1 179 ? -7.844 8.344 -3.492 1 97.94 179 SER A O 1
ATOM 1395 N N . LEU A 1 180 ? -5.77 7.734 -3.99 1 98.19 180 LEU A N 1
ATOM 1396 C CA . LEU A 1 180 ? -6.074 7.426 -5.383 1 98.19 180 LEU A CA 1
ATOM 1397 C C . LEU A 1 180 ? -7.145 6.344 -5.48 1 98.19 180 LEU A C 1
ATOM 1399 O O . LEU A 1 180 ? -8.016 6.398 -6.352 1 98.19 180 LEU A O 1
ATOM 1403 N N . TYR A 1 181 ? -7.102 5.352 -4.547 1 98.31 181 TYR A N 1
ATOM 1404 C CA . TYR A 1 181 ? -7.965 4.184 -4.637 1 98.31 181 TYR A CA 1
ATOM 1405 C C . TYR A 1 181 ? -9.188 4.336 -3.736 1 98.31 181 TYR A C 1
ATOM 1407 O O . TYR A 1 181 ? -10.203 3.67 -3.941 1 98.31 181 TYR A O 1
ATOM 1415 N N . HIS A 1 182 ? -9.109 5.234 -2.756 1 98.19 182 HIS A N 1
ATOM 1416 C CA . HIS A 1 182 ? -10.125 5.184 -1.711 1 98.19 182 HIS A CA 1
ATOM 1417 C C . HIS A 1 182 ? -10.766 6.551 -1.495 1 98.19 182 HIS A C 1
ATOM 1419 O O . HIS A 1 182 ? -11.695 6.688 -0.692 1 98.19 182 HIS A O 1
ATOM 1425 N N . GLY A 1 183 ? -10.203 7.516 -2.164 1 96.94 183 GLY A N 1
ATOM 1426 C CA . GLY A 1 183 ? -10.805 8.836 -2.111 1 96.94 183 GLY A CA 1
ATOM 1427 C C . GLY A 1 183 ? -11.914 9.023 -3.131 1 96.94 183 GLY A C 1
ATOM 1428 O O . GLY A 1 183 ? -12.359 8.062 -3.758 1 96.94 183 GLY A O 1
ATOM 1429 N N . GLU A 1 184 ? -12.391 10.266 -3.225 1 94.5 184 GLU A N 1
ATOM 1430 C CA . GLU A 1 184 ? -13.445 10.586 -4.188 1 94.5 184 GLU A CA 1
ATOM 1431 C C . GLU A 1 184 ? -12.852 10.883 -5.566 1 94.5 184 GLU A C 1
ATOM 1433 O O . GLU A 1 184 ? -12.758 12.039 -5.969 1 94.5 184 GLU A O 1
ATOM 1438 N N . TYR A 1 185 ? -12.586 9.914 -6.336 1 97.06 185 TYR A N 1
ATOM 1439 C CA . TYR A 1 185 ? -12.016 10.031 -7.676 1 97.06 185 TYR A CA 1
ATOM 1440 C C . TYR A 1 185 ? -12.961 10.773 -8.609 1 97.06 185 TYR A C 1
ATOM 1442 O O . TYR A 1 185 ? -14.156 10.477 -8.656 1 97.06 185 TYR A O 1
ATOM 1450 N N . PRO A 1 186 ? -12.484 11.703 -9.281 1 97.25 186 PRO A N 1
ATOM 1451 C CA . PRO A 1 186 ? -11.094 11.977 -9.648 1 97.25 186 PRO A CA 1
ATOM 1452 C C . PRO A 1 186 ? -10.445 13.047 -8.766 1 97.25 186 PRO A C 1
ATOM 1454 O O . PRO A 1 186 ? -9.352 13.523 -9.07 1 97.25 186 PRO A O 1
ATOM 1457 N N . TYR A 1 187 ? -11.109 13.5 -7.73 1 96.38 187 TYR A N 1
ATOM 1458 C CA . TYR A 1 187 ? -10.578 14.555 -6.871 1 96.38 187 TYR A CA 1
ATOM 1459 C C . TYR A 1 187 ? -9.672 13.977 -5.793 1 96.38 187 TYR A C 1
ATOM 1461 O O . TYR A 1 187 ? -9.961 14.094 -4.602 1 96.38 187 TYR A O 1
ATOM 1469 N N . THR A 1 188 ? -8.617 13.328 -6.215 1 96.69 188 THR A N 1
ATOM 1470 C CA . THR A 1 188 ? -7.629 12.672 -5.367 1 96.69 188 THR A CA 1
ATOM 1471 C C . THR A 1 188 ? -6.219 13.102 -5.75 1 96.69 188 THR A C 1
ATOM 1473 O O . THR A 1 188 ? -6.027 13.812 -6.742 1 96.69 188 THR A O 1
ATOM 1476 N N . THR A 1 189 ? -5.254 12.773 -4.902 1 95.94 189 THR A N 1
ATOM 1477 C CA . THR A 1 189 ? -3.855 12.875 -5.305 1 95.94 189 THR A CA 1
ATOM 1478 C C . THR A 1 189 ? -3.445 11.664 -6.137 1 95.94 189 THR A C 1
ATOM 1480 O O . THR A 1 189 ? -4.273 10.805 -6.449 1 95.94 189 THR A O 1
ATOM 1483 N N . SER A 1 190 ? -2.229 11.586 -6.57 1 96.94 190 SER A N 1
ATOM 1484 C CA . SER A 1 190 ? -1.735 10.609 -7.531 1 96.94 190 SER A CA 1
ATOM 1485 C C . SER A 1 190 ? -1.128 9.398 -6.828 1 96.94 190 SER A C 1
ATOM 1487 O O . SER A 1 190 ? -0.272 8.711 -7.387 1 96.94 190 SER A O 1
ATOM 1489 N N . ARG A 1 191 ? -1.476 9.141 -5.559 1 96.06 191 ARG A N 1
ATOM 1490 C CA . ARG A 1 191 ? -0.939 8.039 -4.773 1 96.06 191 ARG A CA 1
ATOM 1491 C C . ARG A 1 191 ? -1.936 7.586 -3.707 1 96.06 191 ARG A C 1
ATOM 1493 O O . ARG A 1 191 ? -2.982 8.211 -3.527 1 96.06 191 ARG A O 1
ATOM 1500 N N . ASN A 1 192 ? -1.61 6.516 -3.029 1 97.25 192 ASN A N 1
ATOM 1501 C CA . ASN A 1 192 ? -2.439 6.043 -1.926 1 97.25 192 ASN A CA 1
ATOM 1502 C C . ASN A 1 192 ? -1.958 6.598 -0.587 1 97.25 192 ASN A C 1
ATOM 1504 O O . ASN A 1 192 ? -0.779 6.477 -0.25 1 97.25 192 ASN A O 1
ATOM 1508 N N . THR A 1 193 ? -2.875 7.152 0.163 1 98.19 193 THR A N 1
ATOM 1509 C CA . THR A 1 193 ? -2.467 7.953 1.314 1 98.19 193 THR A CA 1
ATOM 1510 C C . THR A 1 193 ? -2.93 7.301 2.615 1 98.19 193 THR A C 1
ATOM 1512 O O . THR A 1 193 ? -2.855 7.91 3.682 1 98.19 193 THR A O 1
ATOM 1515 N N . THR A 1 194 ? -3.482 6.094 2.566 1 98.69 194 THR A N 1
ATOM 1516 C CA . THR A 1 194 ? -3.863 5.344 3.758 1 98.69 194 THR A CA 1
ATOM 1517 C C . THR A 1 194 ? -2.635 4.75 4.438 1 98.69 194 THR A C 1
ATOM 1519 O O . THR A 1 194 ? -1.53 4.801 3.895 1 98.69 194 THR A O 1
ATOM 1522 N N . ALA A 1 195 ? -2.85 4.211 5.652 1 98.88 195 ALA A N 1
ATOM 1523 C CA . ALA A 1 195 ? -1.745 3.596 6.387 1 98.88 195 ALA A CA 1
ATOM 1524 C C . ALA A 1 195 ? -1.069 2.512 5.551 1 98.88 195 ALA A C 1
ATOM 1526 O O . ALA A 1 195 ? 0.16 2.449 5.48 1 98.88 195 ALA A O 1
ATOM 1527 N N . SER A 1 196 ? -1.854 1.684 4.871 1 98.81 196 SER A N 1
ATOM 1528 C CA . SER A 1 196 ? -1.284 0.635 4.031 1 98.81 196 SER A CA 1
ATOM 1529 C C . SER A 1 196 ? -0.546 1.225 2.834 1 98.81 196 SER A C 1
ATOM 1531 O O . SER A 1 196 ? 0.46 0.672 2.383 1 98.81 196 SER A O 1
ATOM 1533 N N . GLY A 1 197 ? -1.086 2.299 2.285 1 98.69 197 GLY A N 1
ATOM 1534 C CA . GLY A 1 197 ? -0.381 2.986 1.216 1 98.69 197 GLY A CA 1
ATOM 1535 C C . GLY A 1 197 ? 0.964 3.541 1.648 1 98.69 197 GLY A C 1
ATOM 1536 O O . GLY A 1 197 ? 1.958 3.402 0.932 1 98.69 197 GLY A O 1
ATOM 1537 N N . ILE A 1 198 ? 0.973 4.105 2.846 1 98.69 198 ILE A N 1
ATOM 1538 C CA . ILE A 1 198 ? 2.188 4.688 3.406 1 98.69 198 ILE A CA 1
ATOM 1539 C C . ILE A 1 198 ? 3.223 3.594 3.648 1 98.69 198 ILE A C 1
ATOM 1541 O O . ILE A 1 198 ? 4.402 3.764 3.328 1 98.69 198 ILE A O 1
ATOM 1545 N N . LEU A 1 199 ? 2.795 2.502 4.184 1 98.81 199 LEU A N 1
ATOM 1546 C CA . LEU A 1 199 ? 3.693 1.375 4.414 1 98.81 199 LEU A CA 1
ATOM 1547 C C . LEU A 1 199 ? 4.223 0.824 3.098 1 98.81 199 LEU A C 1
ATOM 1549 O O . LEU A 1 199 ? 5.391 0.434 3.008 1 98.81 199 LEU A O 1
ATOM 1553 N N . SER A 1 200 ? 3.346 0.773 2.115 1 98.5 200 SER A N 1
ATOM 1554 C CA . SER A 1 200 ? 3.742 0.332 0.781 1 98.5 200 SER A CA 1
ATOM 1555 C C . SER A 1 200 ? 4.863 1.203 0.222 1 98.5 200 SER A C 1
ATOM 1557 O O . SER A 1 200 ? 5.816 0.692 -0.368 1 98.5 200 SER A O 1
ATOM 1559 N N . GLU A 1 201 ? 4.785 2.479 0.418 1 98.56 201 GLU A N 1
ATOM 1560 C CA . GLU A 1 201 ? 5.812 3.4 -0.053 1 98.56 201 GLU A CA 1
ATOM 1561 C C . GLU A 1 201 ? 7.105 3.232 0.737 1 98.56 201 GLU A C 1
ATOM 1563 O O . GLU A 1 201 ? 8.203 3.377 0.186 1 98.56 201 GLU A O 1
ATOM 1568 N N . ALA A 1 202 ? 6.977 2.895 2.023 1 98.69 202 ALA A N 1
ATOM 1569 C CA . ALA A 1 202 ? 8.133 2.834 2.916 1 98.69 202 ALA A CA 1
ATOM 1570 C C . ALA A 1 202 ? 8.844 1.49 2.797 1 98.69 202 ALA A C 1
ATOM 1572 O O . ALA A 1 202 ? 10.016 1.364 3.176 1 98.69 202 ALA A O 1
ATOM 1573 N N . GLY A 1 203 ? 8.164 0.51 2.273 1 98.31 203 GLY A N 1
ATOM 1574 C CA . GLY A 1 203 ? 8.758 -0.814 2.176 1 98.31 203 GLY A CA 1
ATOM 1575 C C . GLY A 1 203 ? 8.75 -1.57 3.492 1 98.31 203 GLY A C 1
ATOM 1576 O O . GLY A 1 203 ? 9.742 -2.207 3.854 1 98.31 203 GLY A O 1
ATOM 1577 N N . ILE A 1 204 ? 7.598 -1.474 4.168 1 98.31 204 ILE A N 1
ATOM 1578 C CA . ILE A 1 204 ? 7.434 -2.119 5.465 1 98.31 204 ILE A CA 1
ATOM 1579 C C . ILE A 1 204 ? 6.195 -3.012 5.441 1 98.31 204 ILE A C 1
ATOM 1581 O O . ILE A 1 204 ? 5.133 -2.6 4.969 1 98.31 204 ILE A O 1
ATOM 1585 N N . GLY A 1 205 ? 6.332 -4.25 5.957 1 98.69 205 GLY A N 1
ATOM 1586 C CA . GLY A 1 205 ? 5.199 -5.16 6.039 1 98.69 205 GLY A CA 1
ATOM 1587 C C . GLY A 1 205 ? 4.211 -4.777 7.125 1 98.69 205 GLY A C 1
ATOM 1588 O O . GLY A 1 205 ? 4.566 -4.094 8.086 1 98.69 205 GLY A O 1
ATOM 1589 N N . PRO A 1 206 ? 3.01 -5.242 6.98 1 98.69 206 PRO A N 1
ATOM 1590 C CA . PRO A 1 206 ? 1.943 -4.809 7.887 1 98.69 206 PRO A CA 1
ATOM 1591 C C . PRO A 1 206 ? 2.148 -5.305 9.32 1 98.69 206 PRO A C 1
ATOM 1593 O O . PRO A 1 206 ? 1.764 -4.621 10.273 1 98.69 206 PRO A O 1
ATOM 1596 N N . LYS A 1 207 ? 2.783 -6.379 9.555 1 98.5 207 LYS A N 1
ATOM 1597 C CA . LYS A 1 207 ? 2.859 -6.992 10.875 1 98.5 207 LYS A CA 1
ATOM 1598 C C . LYS A 1 207 ? 3.891 -6.289 11.75 1 98.5 207 LYS A C 1
ATOM 1600 O O . LYS A 1 207 ? 3.922 -6.488 12.969 1 98.5 207 LYS A O 1
ATOM 1605 N N . TYR A 1 208 ? 4.688 -5.418 11.164 1 98.56 208 TYR A N 1
ATOM 1606 C CA . TYR A 1 208 ? 5.695 -4.695 11.922 1 98.56 208 TYR A CA 1
ATOM 1607 C C . TYR A 1 208 ? 5.086 -3.498 12.641 1 98.56 208 TYR A C 1
ATOM 1609 O O . TYR A 1 208 ? 5.703 -2.922 13.539 1 98.56 208 TYR A O 1
ATOM 1617 N N . VAL A 1 209 ? 3.889 -3.08 12.281 1 98.5 209 VAL A N 1
ATOM 1618 C CA . VAL A 1 209 ? 3.322 -1.814 12.734 1 98.5 209 VAL A CA 1
ATOM 1619 C C . VAL A 1 209 ? 2.764 -1.974 14.148 1 98.5 209 VAL A C 1
ATOM 1621 O O . VAL A 1 209 ? 1.945 -2.861 14.398 1 98.5 209 VAL A O 1
ATOM 1624 N N . ASP A 1 210 ? 3.166 -1.117 15.047 1 98.12 210 ASP A N 1
ATOM 1625 C CA . ASP A 1 210 ? 2.664 -1.134 16.406 1 98.12 210 ASP A CA 1
ATOM 1626 C C . ASP A 1 210 ? 1.515 -0.145 16.594 1 98.12 210 ASP A C 1
ATOM 1628 O O . ASP A 1 210 ? 0.484 -0.482 17.172 1 98.12 210 ASP A O 1
ATOM 1632 N N . GLU A 1 211 ? 1.703 1.076 16.031 1 98.25 211 GLU A N 1
ATOM 1633 C CA . GLU A 1 211 ? 0.716 2.131 16.25 1 98.25 211 GLU A CA 1
ATOM 1634 C C . GLU A 1 211 ? 0.382 2.848 14.945 1 98.25 211 GLU A C 1
ATOM 1636 O O . GLU A 1 211 ? 1.261 3.07 14.117 1 98.25 211 GLU A O 1
ATOM 1641 N N . ILE A 1 212 ? -0.827 3.104 14.797 1 98.88 212 ILE A N 1
ATOM 1642 C CA . ILE A 1 212 ? -1.317 3.965 13.727 1 98.88 212 ILE A CA 1
ATOM 1643 C C . ILE A 1 212 ? -2.053 5.164 14.32 1 98.88 212 ILE A C 1
ATOM 1645 O O . ILE A 1 212 ? -3.131 5.012 14.898 1 98.88 212 ILE A O 1
ATOM 1649 N N . ILE A 1 213 ? -1.481 6.312 14.141 1 98.88 213 ILE A N 1
ATOM 1650 C CA . ILE A 1 213 ? -2.057 7.559 14.641 1 98.88 213 ILE A CA 1
ATOM 1651 C C . ILE A 1 213 ? -2.723 8.312 13.484 1 98.88 213 ILE A C 1
ATOM 1653 O O . ILE A 1 213 ? -2.055 8.719 12.531 1 98.88 213 ILE A O 1
ATOM 1657 N N . VAL A 1 214 ? -3.998 8.422 13.555 1 98.94 214 VAL A N 1
ATOM 1658 C CA . VAL A 1 214 ? -4.73 9.211 12.578 1 98.94 214 VAL A CA 1
ATOM 1659 C C . VAL A 1 214 ? -4.945 10.625 13.109 1 98.94 214 VAL A C 1
ATOM 1661 O O . VAL A 1 214 ? -5.512 10.812 14.195 1 98.94 214 VAL A O 1
ATOM 1664 N N . VAL A 1 215 ? -4.5 11.594 12.352 1 98.88 215 VAL A N 1
ATOM 1665 C CA . VAL A 1 215 ? -4.57 12.984 12.789 1 98.88 215 VAL A CA 1
ATOM 1666 C C . VAL A 1 215 ? -5.773 13.664 12.141 1 98.88 215 VAL A C 1
ATOM 1668 O O . VAL A 1 215 ? -5.926 13.641 10.914 1 98.88 215 VAL A O 1
ATOM 1671 N N . PHE A 1 216 ? -6.578 14.242 12.992 1 98.69 216 PHE A N 1
ATOM 1672 C CA . PHE A 1 216 ? -7.672 15.102 12.562 1 98.69 216 PHE A CA 1
ATOM 1673 C C . PHE A 1 216 ? -7.453 16.531 13.047 1 98.69 216 PHE A C 1
ATOM 1675 O O . PHE A 1 216 ? -6.723 16.766 14.008 1 98.69 216 PHE A O 1
ATOM 1682 N N . LYS A 1 217 ? -8.023 17.406 12.312 1 96.44 217 LYS A N 1
ATOM 1683 C CA . LYS A 1 217 ? -8.242 18.734 12.852 1 96.44 217 LYS A CA 1
ATOM 1684 C C . LYS A 1 217 ? -9.656 18.891 13.406 1 96.44 217 LYS A C 1
ATOM 1686 O O . LYS A 1 217 ? -10.547 18.109 13.055 1 96.44 217 LYS A O 1
ATOM 1691 N N . SER A 1 218 ? -9.852 19.844 14.305 1 98.12 218 SER A N 1
ATOM 1692 C CA . SER A 1 218 ? -11.117 19.969 15.008 1 98.12 218 SER A CA 1
ATOM 1693 C C . SER A 1 218 ? -12.234 20.391 14.062 1 98.12 218 SER A C 1
ATOM 1695 O O . SER A 1 218 ? -13.398 20.484 14.461 1 98.12 218 SER A O 1
ATOM 1697 N N . TYR A 1 219 ? -11.977 20.625 12.844 1 97.88 219 TYR A N 1
ATOM 1698 C CA . TYR A 1 219 ? -12.875 20.891 11.719 1 97.88 219 TYR A CA 1
ATOM 1699 C C . TYR A 1 219 ? -12.32 20.312 10.43 1 97.88 219 TYR A C 1
ATOM 1701 O O . TYR A 1 219 ? -11.297 19.609 10.438 1 97.88 219 TYR A O 1
ATOM 1709 N N . VAL A 1 220 ? -13.023 20.406 9.32 1 97.38 220 VAL A N 1
ATOM 1710 C CA . VAL A 1 220 ? -12.586 19.812 8.062 1 97.38 220 VAL A CA 1
ATOM 1711 C C . VAL A 1 220 ? -12.273 20.922 7.059 1 97.38 220 VAL A C 1
ATOM 1713 O O . VAL A 1 220 ? -12.992 21.906 6.969 1 97.38 220 VAL A O 1
ATOM 1716 N N . THR A 1 221 ? -11.156 20.812 6.469 1 95.56 221 THR A N 1
ATOM 1717 C CA . THR A 1 221 ? -10.828 21.688 5.359 1 95.56 221 THR A CA 1
ATOM 1718 C C . THR A 1 221 ? -10.422 20.891 4.129 1 95.56 221 THR A C 1
ATOM 1720 O O . THR A 1 221 ? -9.969 19.75 4.246 1 95.56 221 THR A O 1
ATOM 1723 N N . ARG A 1 222 ? -10.609 21.391 3.051 1 92.94 222 ARG A N 1
ATOM 1724 C CA . ARG A 1 222 ? -10.289 20.766 1.774 1 92.94 222 ARG A CA 1
ATOM 1725 C C . ARG A 1 222 ? -9.867 21.797 0.741 1 92.94 222 ARG A C 1
ATOM 1727 O O . ARG A 1 222 ? -10.453 22.875 0.665 1 92.94 222 ARG A O 1
ATOM 1734 N N . VAL A 1 223 ? -8.812 21.422 0.085 1 85.56 223 VAL A N 1
ATOM 1735 C CA . VAL A 1 223 ? -8.391 22.297 -1.004 1 85.56 223 VAL A CA 1
ATOM 1736 C C . VAL A 1 223 ? -8.82 21.703 -2.342 1 85.56 223 VAL A C 1
ATOM 1738 O O . VAL A 1 223 ? -8.883 20.469 -2.496 1 85.56 223 VAL A O 1
ATOM 1741 N N . GLY A 1 224 ? -9.242 22.516 -3.244 1 79.88 224 GLY A N 1
ATOM 1742 C CA . GLY A 1 224 ? -9.547 22.031 -4.582 1 79.88 224 GLY A CA 1
ATOM 1743 C C . GLY A 1 224 ? -10.992 21.594 -4.75 1 79.88 224 GLY A C 1
ATOM 1744 O O . GLY A 1 224 ? -11.852 21.984 -3.961 1 79.88 224 GLY A O 1
ATOM 1745 N N . GLU A 1 225 ? -11.188 20.812 -5.801 1 87.25 225 GLU A N 1
ATOM 1746 C CA . GLU A 1 225 ? -12.547 20.422 -6.164 1 87.25 225 GLU A CA 1
ATOM 1747 C C . GLU A 1 225 ? -12.945 19.125 -5.445 1 87.25 225 GLU A C 1
ATOM 1749 O O . GLU A 1 225 ? -12.164 18.578 -4.668 1 87.25 225 GLU A O 1
ATOM 1754 N N . GLY A 1 226 ? -14.219 18.734 -5.496 1 90.19 226 GLY A N 1
ATOM 1755 C CA . GLY A 1 226 ? -14.734 17.547 -4.852 1 90.19 226 GLY A CA 1
ATOM 1756 C C . GLY A 1 226 ? -15.75 17.844 -3.762 1 90.19 226 GLY A C 1
ATOM 1757 O O . GLY A 1 226 ? -15.867 18.984 -3.316 1 90.19 226 GLY A O 1
ATOM 1758 N N . PRO A 1 227 ? -16.344 16.844 -3.348 1 92.19 227 PRO A N 1
ATOM 1759 C CA . PRO A 1 227 ? -17.391 17.047 -2.355 1 92.19 227 PRO A CA 1
ATOM 1760 C C . PRO A 1 227 ? -16.844 17.312 -0.955 1 92.19 227 PRO A C 1
ATOM 1762 O O . PRO A 1 227 ? -15.797 16.781 -0.59 1 92.19 227 PRO A O 1
ATOM 1765 N N . LEU A 1 228 ? -17.547 18.188 -0.21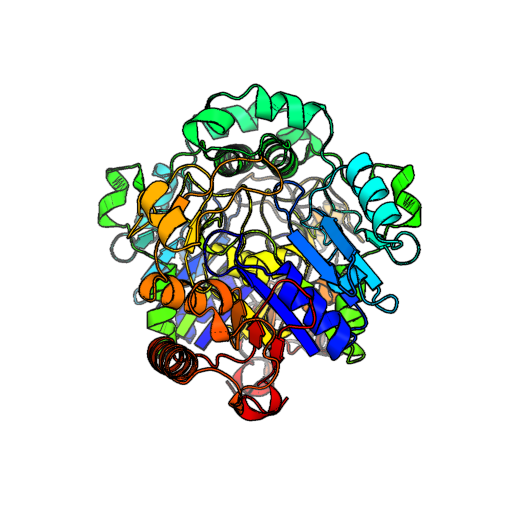2 1 95.75 228 LEU A N 1
ATOM 1766 C CA . LEU A 1 228 ? -17.297 18.469 1.197 1 95.75 228 LEU A CA 1
ATOM 1767 C C . LEU A 1 228 ? -18.609 18.594 1.964 1 95.75 228 LEU A C 1
ATOM 1769 O O . LEU A 1 228 ? -19.203 19.672 2.025 1 95.75 228 LEU A O 1
ATOM 1773 N N . GLU A 1 229 ? -18.938 17.484 2.533 1 94.56 229 GLU A N 1
ATOM 1774 C CA . GLU A 1 229 ? -20.203 17.469 3.268 1 94.56 229 GLU A CA 1
ATOM 1775 C C . GLU A 1 229 ? -20.219 18.516 4.375 1 94.56 229 GLU A C 1
ATOM 1777 O O . GLU A 1 229 ? -19.266 18.609 5.156 1 94.56 229 GLU A O 1
ATOM 1782 N N . GLY A 1 230 ? -21.266 19.312 4.402 1 95.75 230 GLY A N 1
ATOM 1783 C CA . GLY A 1 230 ? -21.406 20.312 5.445 1 95.75 230 GLY A CA 1
ATOM 1784 C C . GLY A 1 230 ? -20.609 21.578 5.176 1 95.75 230 GLY A C 1
ATOM 1785 O O . GLY A 1 230 ? -20.406 22.406 6.074 1 95.75 230 GLY A O 1
ATOM 1786 N N . GLU A 1 231 ? -20.234 21.766 3.967 1 97.06 231 GLU A N 1
ATOM 1787 C CA . GLU A 1 231 ? -19.422 22.922 3.582 1 97.06 231 GLU A CA 1
ATOM 1788 C C . GLU A 1 231 ? -20.141 24.234 3.926 1 97.06 231 GLU A C 1
ATOM 1790 O O . GLU A 1 231 ? -21.359 24.344 3.75 1 97.06 231 GLU A O 1
ATOM 1795 N N . ILE A 1 232 ? -19.375 25.188 4.426 1 97.19 232 ILE A N 1
ATOM 1796 C CA . ILE A 1 232 ? -19.906 26.5 4.754 1 97.19 232 ILE A CA 1
ATOM 1797 C C . ILE A 1 232 ? -19.234 27.578 3.895 1 97.19 232 ILE A C 1
ATOM 1799 O O . ILE A 1 232 ? -18.203 27.312 3.279 1 97.19 232 ILE A O 1
ATOM 1803 N N . SER A 1 233 ? -19.828 28.734 3.83 1 96.5 233 SER A N 1
ATOM 1804 C CA . SER A 1 233 ? -19.25 29.812 3.037 1 96.5 233 SER A CA 1
ATOM 1805 C C . SER A 1 233 ? -17.953 30.328 3.652 1 96.5 233 SER A C 1
ATOM 1807 O O . SER A 1 233 ? -17.703 30.109 4.836 1 96.5 233 SER A O 1
ATOM 1809 N N . TRP A 1 234 ? -17.188 30.938 2.824 1 95.88 234 TRP A N 1
ATOM 1810 C CA . TRP A 1 234 ? -15.945 31.547 3.299 1 95.88 234 TRP A CA 1
ATOM 1811 C C . TRP A 1 234 ? -16.219 32.531 4.434 1 95.88 234 TRP A C 1
ATOM 1813 O O . TRP A 1 234 ? -15.477 32.562 5.414 1 95.88 234 TRP A O 1
ATOM 1823 N N . GLU A 1 235 ? -17.281 33.281 4.324 1 96.69 235 GLU A N 1
ATOM 1824 C CA . GLU A 1 235 ? -17.641 34.281 5.336 1 96.69 235 GLU A CA 1
ATOM 1825 C C . GLU A 1 235 ? -17.984 33.594 6.664 1 96.69 235 GLU A C 1
ATOM 1827 O O . GLU A 1 235 ? -17.547 34.062 7.727 1 96.69 235 GLU A O 1
ATOM 1832 N N . GLU A 1 236 ? -18.719 32.625 6.559 1 96.62 236 GLU A N 1
ATOM 1833 C CA . GLU A 1 236 ? -19.062 31.859 7.762 1 96.62 236 GLU A CA 1
ATOM 1834 C C . GLU A 1 236 ? -17.828 31.25 8.406 1 96.62 236 GLU A C 1
ATOM 1836 O O . GLU A 1 236 ? -17.703 31.234 9.633 1 96.62 236 GLU A O 1
ATOM 1841 N N . ALA A 1 237 ? -16.953 30.703 7.562 1 96.5 237 ALA A N 1
ATOM 1842 C CA . ALA A 1 237 ? -15.703 30.109 8.047 1 96.5 237 ALA A CA 1
ATOM 1843 C C . ALA A 1 237 ? -14.852 31.156 8.766 1 96.5 237 ALA A C 1
ATOM 1845 O O . ALA A 1 237 ? -14.234 30.859 9.797 1 96.5 237 ALA A O 1
ATOM 1846 N N . GLN A 1 238 ? -14.836 32.344 8.266 1 96.12 238 GLN A N 1
ATOM 1847 C CA . GLN A 1 238 ? -14.094 33.438 8.898 1 96.12 238 GLN A CA 1
ATOM 1848 C C . GLN A 1 238 ? -14.68 33.781 10.273 1 96.12 238 GLN A C 1
ATOM 1850 O O . GLN A 1 238 ? -13.93 33.969 11.234 1 96.12 238 GLN A O 1
ATOM 1855 N N . LYS A 1 239 ? -15.977 33.812 10.289 1 95.12 239 LYS A N 1
ATOM 1856 C CA . LYS A 1 239 ? -16.641 34.125 11.547 1 95.12 239 LYS A CA 1
ATOM 1857 C C . LYS A 1 239 ? -16.328 33.062 12.602 1 95.12 239 LYS A C 1
ATOM 1859 O O . LYS A 1 239 ? -16.172 33.375 13.781 1 95.12 239 LYS A O 1
ATOM 1864 N N . MET A 1 240 ? -16.203 31.859 12.117 1 93.62 240 MET A N 1
ATOM 1865 C CA . MET A 1 240 ? -15.938 30.75 13.016 1 93.62 240 MET A CA 1
ATOM 1866 C C . MET A 1 240 ? -14.453 30.625 13.312 1 93.62 240 MET A C 1
ATOM 1868 O O . MET A 1 240 ? -14.047 29.875 14.203 1 93.62 240 MET A O 1
ATOM 1872 N N . GLY A 1 241 ? -13.656 31.328 12.5 1 93.44 241 GLY A N 1
ATOM 1873 C CA . GLY A 1 241 ? -12.219 31.297 12.695 1 93.44 241 GLY A CA 1
ATOM 1874 C C . GLY A 1 241 ? -11.555 30.094 12.047 1 93.44 241 GLY A C 1
ATOM 1875 O O . GLY A 1 241 ? -10.422 29.75 12.391 1 93.44 241 GLY A O 1
ATOM 1876 N N . ILE A 1 242 ? -12.273 29.422 11.109 1 94.62 242 ILE A N 1
ATOM 1877 C CA . ILE A 1 242 ? -11.711 28.203 10.562 1 94.62 242 ILE A CA 1
ATOM 1878 C C . ILE A 1 242 ? -11.352 28.406 9.094 1 94.62 242 ILE A C 1
ATOM 1880 O O . ILE A 1 242 ? -11.141 27.453 8.352 1 94.62 242 ILE A O 1
ATOM 1884 N N . ALA A 1 243 ? -11.367 29.688 8.648 1 94.5 243 ALA A N 1
ATOM 1885 C CA . ALA A 1 243 ? -10.906 30 7.297 1 94.5 243 ALA A CA 1
ATOM 1886 C C . ALA A 1 243 ? -9.391 29.891 7.195 1 94.5 243 ALA A C 1
ATOM 1888 O O . ALA A 1 243 ? -8.664 30.406 8.047 1 94.5 243 ALA A O 1
ATOM 1889 N N . GLU A 1 244 ? -8.93 29.062 6.199 1 92.19 244 GLU A N 1
ATOM 1890 C CA . GLU A 1 244 ? -7.5 28.844 6.008 1 92.19 244 GLU A CA 1
ATOM 1891 C C . GLU A 1 244 ? -7.109 29 4.543 1 92.19 244 GLU A C 1
ATOM 1893 O O . GLU A 1 244 ? -7.965 28.938 3.656 1 92.19 244 GLU A O 1
ATOM 1898 N N . VAL A 1 245 ? -5.832 29.266 4.418 1 87.94 245 VAL A N 1
ATOM 1899 C CA . VAL A 1 245 ? -5.23 29.328 3.092 1 87.94 245 VAL A CA 1
ATOM 1900 C C . VAL A 1 245 ? -4.148 28.266 2.955 1 87.94 245 VAL A C 1
ATOM 1902 O O . VAL A 1 245 ? -3.393 28.016 3.896 1 87.94 245 VAL A O 1
ATOM 1905 N N . ALA A 1 246 ? -4.043 27.656 1.787 1 85.5 246 ALA A N 1
ATOM 1906 C CA . ALA A 1 246 ? -3.125 26.547 1.539 1 85.5 246 ALA A CA 1
ATOM 1907 C C . ALA A 1 246 ? -1.676 27.016 1.538 1 85.5 246 ALA A C 1
ATOM 1909 O O . ALA A 1 246 ? -1.358 28.062 0.953 1 85.5 246 ALA A O 1
ATOM 1910 N N . THR A 1 247 ? -0.786 26.156 2.09 1 78.44 247 THR A N 1
ATOM 1911 C CA . THR A 1 247 ? 0.62 26.516 2.25 1 78.44 247 THR A CA 1
ATOM 1912 C C . THR A 1 247 ? 1.327 26.547 0.899 1 78.44 247 THR A C 1
ATOM 1914 O O . THR A 1 247 ? 2.07 27.484 0.603 1 78.44 247 THR A O 1
ATOM 1917 N N . VAL A 1 248 ? 1.123 25.625 0.013 1 78.88 248 VAL A N 1
ATOM 1918 C CA . VAL A 1 248 ? 1.876 25.453 -1.226 1 78.88 248 VAL A CA 1
ATOM 1919 C C . VAL A 1 248 ? 1.299 26.359 -2.311 1 78.88 248 VAL A C 1
ATOM 1921 O O . VAL A 1 248 ? 2.041 27.078 -2.994 1 78.88 248 VAL A O 1
ATOM 1924 N N . THR A 1 249 ? -0.04 26.453 -2.447 1 81.31 249 THR A N 1
ATOM 1925 C CA . THR A 1 249 ? -0.671 27.094 -3.594 1 81.31 249 THR A CA 1
ATOM 1926 C C . THR A 1 249 ? -1.171 28.484 -3.225 1 81.31 249 THR A C 1
ATOM 1928 O O . THR A 1 249 ? -1.459 29.312 -4.105 1 81.31 249 THR A O 1
ATOM 1931 N N . GLY A 1 250 ? -1.438 28.703 -1.926 1 82.38 250 GLY A N 1
ATOM 1932 C CA . GLY A 1 250 ? -2.01 29.969 -1.484 1 82.38 250 GLY A CA 1
ATOM 1933 C C . GLY A 1 250 ? -3.502 30.062 -1.743 1 82.38 250 GLY A C 1
ATOM 1934 O O . GLY A 1 250 ? -4.098 31.125 -1.565 1 82.38 250 GLY A O 1
ATOM 1935 N N . ARG A 1 251 ? -4.16 28.953 -2.113 1 86.81 251 ARG A N 1
ATOM 1936 C CA . ARG A 1 251 ? -5.594 28.922 -2.383 1 86.81 251 ARG A CA 1
ATOM 1937 C C . ARG A 1 251 ? -6.395 28.875 -1.085 1 86.81 251 ARG A C 1
ATOM 1939 O O . ARG A 1 251 ? -5.938 28.328 -0.086 1 86.81 251 ARG A O 1
ATOM 1946 N N . LYS A 1 252 ? -7.527 29.484 -1.217 1 90.69 252 LYS A N 1
ATOM 1947 C CA . LYS A 1 252 ? -8.445 29.375 -0.083 1 90.69 252 LYS A CA 1
ATOM 1948 C C . LYS A 1 252 ? -8.93 27.938 0.099 1 90.69 252 LYS A C 1
ATOM 1950 O O . LYS A 1 252 ? -9.312 27.281 -0.869 1 90.69 252 LYS A O 1
ATOM 1955 N N . ARG A 1 253 ? -8.883 27.516 1.354 1 93.44 253 ARG A N 1
ATOM 1956 C CA . ARG A 1 253 ? -9.438 26.203 1.662 1 93.44 253 ARG A CA 1
ATOM 1957 C C . ARG A 1 253 ? -10.938 26.297 1.908 1 93.44 253 ARG A C 1
ATOM 1959 O O . ARG A 1 253 ? -11.43 27.266 2.484 1 93.44 253 ARG A O 1
ATOM 1966 N N . ARG A 1 254 ? -11.594 25.312 1.414 1 95.81 254 ARG A N 1
ATOM 1967 C CA . ARG A 1 254 ? -12.992 25.125 1.787 1 95.81 254 ARG A CA 1
ATOM 1968 C C . ARG A 1 254 ? -13.109 24.531 3.189 1 95.81 254 ARG A C 1
ATOM 1970 O O . ARG A 1 254 ? -12.219 23.812 3.645 1 95.81 254 ARG A O 1
ATOM 1977 N N . SER A 1 255 ? -14.203 24.875 3.895 1 96.94 255 SER A N 1
ATOM 1978 C CA . SER A 1 255 ? -14.273 24.484 5.301 1 96.94 255 SER A CA 1
ATOM 1979 C C . SER A 1 255 ? -15.617 23.859 5.637 1 96.94 255 SER A C 1
ATOM 1981 O O . SER A 1 255 ? -16.625 24.125 4.969 1 96.94 255 SER A O 1
ATOM 1983 N N . ALA A 1 256 ? -15.625 23 6.574 1 97.62 256 ALA A N 1
ATOM 1984 C CA . ALA A 1 256 ? -16.812 22.375 7.156 1 97.62 256 ALA A CA 1
ATOM 1985 C C . ALA A 1 256 ? -16.562 21.984 8.609 1 97.62 256 ALA A C 1
ATOM 1987 O O . ALA A 1 256 ? -15.414 21.859 9.039 1 97.62 256 ALA A O 1
ATOM 1988 N N . PRO A 1 257 ? -17.656 21.938 9.461 1 96.94 257 PRO A N 1
ATOM 1989 C CA . PRO A 1 257 ? -17.484 21.391 10.805 1 96.94 257 PRO A CA 1
ATOM 1990 C C . PRO A 1 257 ? -16.938 19.969 10.797 1 96.94 257 PRO A C 1
ATOM 1992 O O . PRO A 1 257 ? -16.906 19.312 9.75 1 96.94 257 PRO A O 1
ATOM 1995 N N . PHE A 1 258 ? -16.516 19.547 12.008 1 97.94 258 PHE A N 1
ATOM 1996 C CA . PHE A 1 258 ? -16 18.188 12.133 1 97.94 258 PHE A CA 1
ATOM 1997 C C . PHE A 1 258 ? -17.031 17.172 11.656 1 97.94 258 PHE A C 1
ATOM 1999 O O . PHE A 1 258 ? -18.219 17.297 11.953 1 97.94 258 PHE A O 1
ATOM 2006 N N . ASN A 1 259 ? -16.594 16.188 10.898 1 97.56 259 ASN A N 1
ATOM 2007 C CA . ASN A 1 259 ? -17.484 15.18 10.328 1 97.56 259 ASN A CA 1
ATOM 2008 C C . ASN A 1 259 ? -17.219 13.805 10.945 1 97.56 259 ASN A C 1
ATOM 2010 O O . ASN A 1 259 ? -16.281 13.109 10.555 1 97.56 259 ASN A O 1
ATOM 2014 N N . VAL A 1 260 ? -18.078 13.391 11.789 1 98.38 260 VAL A N 1
ATOM 2015 C CA . VAL A 1 260 ? -17.906 12.164 12.562 1 98.38 260 VAL A CA 1
ATOM 2016 C C . VAL A 1 260 ? -17.984 10.961 11.633 1 98.38 260 VAL A C 1
ATOM 2018 O O . VAL A 1 260 ? -17.219 10 11.773 1 98.38 260 VAL A O 1
ATOM 2021 N N . LYS A 1 261 ? -18.906 10.969 10.711 1 97.19 261 LYS A N 1
ATOM 2022 C CA . LYS A 1 261 ? -19.078 9.867 9.773 1 97.19 261 LYS A CA 1
ATOM 2023 C C . LYS A 1 261 ? -17.797 9.617 8.977 1 97.19 261 LYS A C 1
ATOM 2025 O O . LYS A 1 261 ? -17.328 8.477 8.883 1 97.19 261 LYS A O 1
ATOM 2030 N N . LEU A 1 262 ? -17.219 10.672 8.438 1 97.06 262 LEU A N 1
ATOM 2031 C CA . LEU A 1 262 ? -15.984 10.578 7.664 1 97.06 262 LEU A CA 1
ATOM 2032 C C . LEU A 1 262 ? -14.828 10.125 8.547 1 97.06 262 LEU A C 1
ATOM 2034 O O . LEU A 1 262 ? -13.961 9.367 8.102 1 97.06 262 LEU A O 1
ATOM 2038 N N . ALA A 1 263 ? -14.828 10.664 9.734 1 98.69 263 ALA A N 1
ATOM 2039 C CA . ALA A 1 263 ? -13.766 10.281 10.672 1 98.69 263 ALA A CA 1
ATOM 2040 C C . ALA A 1 263 ? -13.812 8.789 10.961 1 98.69 263 ALA A C 1
ATOM 2042 O O . ALA A 1 263 ? -12.773 8.117 10.984 1 98.69 263 ALA A O 1
ATOM 2043 N N . LYS A 1 264 ? -15.008 8.234 11.164 1 98.5 264 LYS A N 1
ATOM 2044 C CA . LYS A 1 264 ? -15.164 6.812 11.43 1 98.5 264 LYS A CA 1
ATOM 2045 C C . LYS A 1 264 ? -14.656 5.973 10.258 1 98.5 264 LYS A C 1
ATOM 2047 O O . LYS A 1 264 ? -13.969 4.969 10.461 1 98.5 264 LYS A O 1
ATOM 2052 N N . GLU A 1 265 ? -15 6.391 9.102 1 97.62 265 GLU A N 1
ATOM 2053 C CA . GLU A 1 265 ? -14.547 5.684 7.902 1 97.62 265 GLU A CA 1
ATOM 2054 C C . GLU A 1 265 ? -13.023 5.691 7.805 1 97.62 265 GLU A C 1
ATOM 2056 O O . GLU A 1 265 ? -12.414 4.668 7.484 1 97.62 265 GLU A O 1
ATOM 2061 N N . SER A 1 266 ? -12.453 6.855 8.094 1 98.44 266 SER A N 1
ATOM 2062 C CA . SER A 1 266 ? -11.008 7.012 8.062 1 98.44 266 SER A CA 1
ATOM 2063 C C . SER A 1 266 ? -10.328 6.094 9.078 1 98.44 266 SER A C 1
ATOM 2065 O O . SER A 1 266 ? -9.336 5.434 8.758 1 98.44 266 SER A O 1
ATOM 2067 N N . LEU A 1 267 ? -10.859 6.074 10.25 1 98.81 267 LEU A N 1
ATOM 2068 C CA . LEU A 1 267 ? -10.289 5.254 11.32 1 98.81 267 LEU A CA 1
ATOM 2069 C C . LEU A 1 267 ? -10.344 3.773 10.953 1 98.81 267 LEU A C 1
ATOM 2071 O O . LEU A 1 267 ? -9.398 3.031 11.211 1 98.81 267 LEU A O 1
ATOM 2075 N N . LYS A 1 268 ? -11.406 3.373 10.328 1 98.38 268 LYS A N 1
ATOM 2076 C CA . LYS A 1 268 ? -11.586 1.966 9.977 1 98.38 268 LYS A CA 1
ATOM 2077 C C . LYS A 1 268 ? -10.617 1.543 8.875 1 98.38 268 LYS A C 1
ATOM 2079 O O . LYS A 1 268 ? -9.922 0.536 9.008 1 98.38 268 LYS A O 1
ATOM 2084 N N . ILE A 1 269 ? -10.516 2.295 7.824 1 98.44 269 ILE A N 1
ATOM 2085 C CA . ILE A 1 269 ? -9.703 1.889 6.684 1 98.44 269 ILE A CA 1
ATOM 2086 C C . ILE A 1 269 ? -8.227 1.86 7.078 1 98.44 269 ILE A C 1
ATOM 2088 O O . ILE A 1 269 ? -7.453 1.054 6.555 1 98.44 269 ILE A O 1
ATOM 2092 N N . ASN A 1 270 ? -7.867 2.658 8.078 1 98.88 270 ASN A N 1
ATOM 2093 C CA . ASN A 1 270 ? -6.469 2.756 8.477 1 98.88 270 ASN A CA 1
ATOM 2094 C C . ASN A 1 270 ? -6.145 1.815 9.633 1 98.88 270 ASN A C 1
ATOM 2096 O O . ASN A 1 270 ? -4.977 1.637 9.984 1 98.88 270 ASN A O 1
ATOM 2100 N N . SER A 1 271 ? -7.168 1.163 10.211 1 98.75 271 SER A N 1
ATOM 2101 C CA . SER A 1 271 ? -7.008 0.369 11.422 1 98.75 271 SER A CA 1
ATOM 2102 C C . SER A 1 271 ? -6.328 1.175 12.523 1 98.75 271 SER A C 1
ATOM 2104 O O . SER A 1 271 ? -5.352 0.718 13.125 1 98.75 271 SER A O 1
ATOM 2106 N N . ALA A 1 272 ? -6.867 2.336 12.812 1 98.81 272 ALA A N 1
ATOM 2107 C CA . ALA A 1 272 ? -6.277 3.311 13.727 1 98.81 272 ALA A CA 1
ATOM 2108 C C . ALA A 1 272 ? -6.199 2.754 15.148 1 98.81 272 ALA A C 1
ATOM 2110 O O . ALA A 1 272 ? -7.133 2.098 15.617 1 98.81 272 ALA A O 1
ATOM 2111 N N . THR A 1 273 ? -5.07 3.039 15.836 1 98.62 273 THR A N 1
ATOM 2112 C CA . THR A 1 273 ? -4.922 2.684 17.234 1 98.62 273 THR A CA 1
ATOM 2113 C C . THR A 1 273 ? -5.066 3.918 18.125 1 98.62 273 THR A C 1
ATOM 2115 O O . THR A 1 273 ? -5.383 3.801 19.312 1 98.62 273 THR A O 1
ATOM 2118 N N . GLN A 1 274 ? -4.781 5.098 17.547 1 98.75 274 GLN A N 1
ATOM 2119 C CA . GLN A 1 274 ? -4.832 6.367 18.266 1 98.75 274 GLN A CA 1
ATOM 2120 C C . GLN A 1 274 ? -5.359 7.48 17.359 1 98.75 274 GLN A C 1
ATOM 2122 O O . GLN A 1 274 ? -5.25 7.402 16.141 1 98.75 274 GLN A O 1
ATOM 2127 N N . ILE A 1 275 ? -5.898 8.445 18.047 1 98.88 275 ILE A N 1
ATOM 2128 C CA . ILE A 1 275 ? -6.336 9.656 17.344 1 98.88 275 ILE A CA 1
ATOM 2129 C C . ILE A 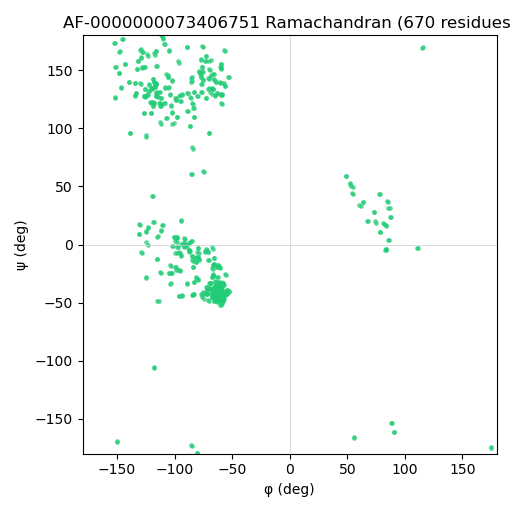1 275 ? -5.586 10.867 17.891 1 98.88 275 ILE A C 1
ATOM 2131 O O . ILE A 1 275 ? -5.391 10.992 19.094 1 98.88 275 ILE A O 1
ATOM 2135 N N . ALA A 1 276 ? -5.141 11.656 17.016 1 98.94 276 ALA A N 1
ATOM 2136 C CA . ALA A 1 276 ? -4.695 13.008 17.344 1 98.94 276 ALA A CA 1
ATOM 2137 C C . ALA A 1 276 ? -5.676 14.055 16.828 1 98.94 276 ALA A C 1
ATOM 2139 O O . ALA A 1 276 ? -6.148 13.953 15.688 1 98.94 276 ALA A O 1
ATOM 2140 N N . ILE A 1 277 ? -6.012 15.039 17.625 1 98.81 277 ILE A N 1
ATOM 2141 C CA . ILE A 1 277 ? -6.855 16.156 17.219 1 98.81 277 ILE A CA 1
ATOM 2142 C C . ILE A 1 277 ? -6.078 17.469 17.344 1 98.81 277 ILE A C 1
ATOM 2144 O O . ILE A 1 277 ? -5.656 17.828 18.438 1 98.81 277 ILE A O 1
ATOM 2148 N N . THR A 1 278 ? -5.934 18.125 16.219 1 98.31 278 THR A N 1
ATOM 2149 C CA . THR A 1 278 ? -5.199 19.391 16.266 1 98.31 278 THR A CA 1
ATOM 2150 C C . THR A 1 278 ? -6.156 20.578 16.156 1 98.31 278 THR A C 1
ATOM 2152 O O . THR A 1 278 ? -7.348 20.391 15.898 1 98.31 278 THR A O 1
ATOM 2155 N N . LYS A 1 279 ? -5.637 21.766 16.453 1 97.75 279 LYS A N 1
ATOM 2156 C CA . LYS A 1 279 ? -6.344 23.047 16.328 1 97.75 279 LYS A CA 1
ATOM 2157 C C . LYS A 1 279 ? -7.59 23.078 17.203 1 97.75 279 LYS A C 1
ATOM 2159 O O . LYS A 1 279 ? -8.625 23.609 16.812 1 97.75 279 LYS A O 1
ATOM 2164 N N . LEU A 1 280 ? -7.516 22.438 18.328 1 98.38 280 LEU A N 1
ATOM 2165 C CA . LEU A 1 280 ? -8.617 22.531 19.281 1 98.38 280 LEU A CA 1
ATOM 2166 C C . LEU A 1 280 ? -8.883 23.969 19.672 1 98.38 280 LEU A C 1
ATOM 2168 O O . LEU A 1 280 ? -10.031 24.359 19.906 1 98.38 280 LEU A O 1
ATOM 2172 N N . ASP A 1 281 ? -7.828 24.781 19.719 1 97.44 281 ASP A N 1
ATOM 2173 C CA . ASP A 1 281 ? -7.887 26.188 20.125 1 97.44 281 ASP A CA 1
ATOM 2174 C C . ASP A 1 281 ? -8.672 27.016 19.125 1 97.44 281 ASP A C 1
ATOM 2176 O O . ASP A 1 281 ? -9.086 28.141 19.422 1 97.44 281 ASP A O 1
ATOM 2180 N N . THR A 1 282 ? -8.844 26.469 17.922 1 96.62 282 THR A N 1
ATOM 2181 C CA . THR A 1 282 ? -9.594 27.203 16.922 1 96.62 282 THR A CA 1
ATOM 2182 C C . THR A 1 282 ? -11.086 27.234 17.266 1 96.62 282 THR A C 1
ATOM 2184 O O . THR A 1 282 ? -11.758 28.234 17.047 1 96.62 282 THR A O 1
ATOM 2187 N N . ILE A 1 283 ? -11.594 26.125 17.766 1 95.69 283 ILE A N 1
ATOM 2188 C CA . ILE A 1 283 ? -13.023 26.062 18.062 1 95.69 283 ILE A CA 1
ATOM 2189 C C . ILE A 1 283 ? -13.266 26.344 19.547 1 95.69 283 ILE A C 1
ATOM 2191 O O . ILE A 1 283 ? -14.367 26.719 19.938 1 95.69 283 ILE A O 1
ATOM 2195 N N . PHE A 1 284 ? -12.266 26.156 20.344 1 97.31 284 PHE A N 1
ATOM 2196 C CA . PHE A 1 284 ? -12.289 26.516 21.766 1 97.31 284 PHE A CA 1
ATOM 2197 C C . PHE A 1 284 ? -11.125 27.438 22.109 1 97.31 284 PHE A C 1
ATOM 2199 O O . PHE A 1 284 ? -10.07 26.984 22.547 1 97.31 284 PHE A O 1
ATOM 2206 N N . LYS A 1 285 ? -11.352 28.719 22.078 1 96.56 285 LYS A N 1
ATOM 2207 C CA . LYS A 1 285 ? -10.305 29.734 22.172 1 96.56 285 LYS A CA 1
ATOM 2208 C C . LYS A 1 285 ? -9.57 29.641 23.516 1 96.56 285 LYS A C 1
ATOM 2210 O O . LYS A 1 285 ? -8.359 29.859 23.578 1 96.56 285 LYS A O 1
ATOM 2215 N N . ASP A 1 286 ? -10.242 29.328 24.562 1 97.44 286 ASP A N 1
ATOM 2216 C CA . ASP A 1 286 ? -9.664 29.266 25.891 1 97.44 286 ASP A CA 1
ATOM 2217 C C . ASP A 1 286 ? -8.734 28.062 26.031 1 97.44 286 ASP A C 1
ATOM 2219 O O . ASP A 1 286 ? -8.008 27.938 27.031 1 97.44 286 ASP A O 1
ATOM 2223 N N . ALA A 1 287 ? -8.664 27.172 25.016 1 98.12 287 ALA A N 1
ATOM 2224 C CA . ALA A 1 287 ? -7.801 26 25.062 1 98.12 287 ALA A CA 1
ATOM 2225 C C . ALA A 1 287 ? -6.398 26.328 24.547 1 98.12 287 ALA A C 1
ATOM 2227 O O . ALA A 1 287 ? -5.484 25.5 24.656 1 98.12 287 ALA A O 1
ATOM 2228 N N . LYS A 1 288 ? -6.215 27.547 24.062 1 98 288 LYS A N 1
ATOM 2229 C CA . LYS A 1 288 ? -4.957 27.922 23.422 1 98 288 LYS A CA 1
ATOM 2230 C C . LYS A 1 288 ? -3.785 27.781 24.375 1 98 288 LYS A C 1
ATOM 2232 O O . LYS A 1 288 ? -3.797 28.359 25.469 1 98 288 LYS A O 1
ATOM 2237 N N . GLY A 1 289 ? -2.826 26.969 24 1 97.19 289 GLY A N 1
ATOM 2238 C CA . GLY A 1 289 ? -1.578 26.859 24.734 1 97.19 289 GLY A CA 1
ATOM 2239 C C . GLY A 1 289 ? -1.664 25.922 25.922 1 97.19 289 GLY A C 1
ATOM 2240 O O . GLY A 1 289 ? -0.667 25.672 26.594 1 97.19 289 GLY A O 1
ATOM 2241 N N . VAL A 1 290 ? -2.846 25.375 26.219 1 98.06 290 VAL A N 1
ATOM 2242 C CA . VAL A 1 290 ? -3.02 24.438 27.328 1 98.06 290 VAL A CA 1
ATOM 2243 C C . VAL A 1 290 ? -2.275 23.141 27.031 1 98.06 290 VAL A C 1
ATOM 2245 O O . VAL A 1 290 ? -2.379 22.594 25.922 1 98.06 290 VAL A O 1
ATOM 2248 N N . ARG A 1 291 ? -1.52 22.609 28 1 98 291 ARG A N 1
ATOM 2249 C CA . ARG A 1 291 ? -0.722 21.406 27.781 1 98 291 ARG A CA 1
ATOM 2250 C C . ARG A 1 291 ? -1.083 20.328 28.781 1 98 291 ARG A C 1
ATOM 2252 O O . ARG A 1 291 ? -0.494 19.234 28.766 1 98 291 ARG A O 1
ATOM 2259 N N . GLU A 1 292 ? -2.064 20.672 29.688 1 98 292 GLU A N 1
ATOM 2260 C CA . GLU A 1 292 ? -2.613 19.719 30.641 1 98 292 GLU A CA 1
ATOM 2261 C C . GLU A 1 292 ? -4.113 19.531 30.438 1 98 292 GLU A C 1
ATOM 2263 O O . GLU A 1 292 ? -4.863 20.516 30.375 1 98 292 GLU A O 1
ATOM 2268 N N . TYR A 1 293 ? -4.445 18.312 30.438 1 98.19 293 TYR A N 1
ATOM 2269 C CA . TYR A 1 293 ? -5.836 18 30.125 1 98.19 293 TYR A CA 1
ATOM 2270 C C . TYR A 1 293 ? -6.781 18.656 31.125 1 98.19 293 TYR A C 1
ATOM 2272 O O . TYR A 1 293 ? -7.836 19.172 30.734 1 98.19 293 TYR A O 1
ATOM 2280 N N . GLN A 1 294 ? -6.41 18.703 32.406 1 97.75 294 GLN A N 1
ATOM 2281 C CA . GLN A 1 294 ? -7.266 19.219 33.469 1 97.75 294 GLN A CA 1
ATOM 2282 C C . GLN A 1 294 ? -7.508 20.719 33.312 1 97.75 294 GLN A C 1
ATOM 2284 O O . GLN A 1 294 ? -8.492 21.25 33.844 1 97.75 294 GLN A O 1
ATOM 2289 N N . LYS A 1 295 ? -6.656 21.359 32.594 1 98.31 295 LYS A N 1
ATOM 2290 C CA . LYS A 1 295 ? -6.738 22.812 32.469 1 98.31 295 LYS A CA 1
ATOM 2291 C C . LYS A 1 295 ? -7.547 23.203 31.25 1 98.31 295 LYS A C 1
ATOM 2293 O O . LYS A 1 295 ? -7.793 24.391 31.016 1 98.31 295 LYS A O 1
ATOM 2298 N N . LEU A 1 296 ? -8.039 22.25 30.516 1 98.5 296 LEU A N 1
ATOM 2299 C CA . LEU A 1 296 ? -8.906 22.547 29.375 1 98.5 296 LEU A CA 1
ATOM 2300 C C . LEU A 1 296 ? -10.25 23.078 29.844 1 98.5 296 LEU A C 1
ATOM 2302 O O . LEU A 1 296 ? -10.75 22.688 30.891 1 98.5 296 LEU A O 1
ATOM 2306 N N . PRO A 1 297 ? -10.812 24.016 29.078 1 98.06 297 PRO A N 1
ATOM 2307 C CA . PRO A 1 297 ? -12.18 24.422 29.406 1 98.06 297 PRO A CA 1
ATOM 2308 C C . PRO A 1 297 ? -13.172 23.25 29.344 1 98.06 297 PRO A C 1
ATOM 2310 O O . PRO A 1 297 ? -12.992 22.328 28.547 1 98.06 297 PRO A O 1
ATOM 2313 N N . SER A 1 298 ? -14.242 23.312 30.109 1 98.19 298 SER A N 1
ATOM 2314 C CA . SER A 1 298 ? -15.203 22.219 30.266 1 98.19 298 SER A CA 1
ATOM 2315 C C . SER A 1 298 ? -15.859 21.859 28.938 1 98.19 298 SER A C 1
ATOM 2317 O O . SER A 1 298 ? -16.125 20.688 28.672 1 98.19 298 SER A O 1
ATOM 2319 N N . ASN A 1 299 ? -16.156 22.828 28.172 1 97.81 299 ASN A N 1
ATOM 2320 C CA . ASN A 1 299 ? -16.797 22.562 26.891 1 97.81 299 ASN A CA 1
ATOM 2321 C C . ASN A 1 299 ? -15.883 21.797 25.938 1 97.81 299 ASN A C 1
ATOM 2323 O O . ASN A 1 299 ? -16.328 20.938 25.188 1 97.81 299 ASN A O 1
ATOM 2327 N N . ALA A 1 300 ? -14.625 22.141 25.969 1 98.38 300 ALA A N 1
ATOM 2328 C CA . ALA A 1 300 ? -13.648 21.422 25.141 1 98.38 300 ALA A CA 1
ATOM 2329 C C . ALA A 1 300 ? -13.539 19.969 25.594 1 98.38 300 ALA A C 1
ATOM 2331 O O . ALA A 1 300 ? -13.516 19.047 24.766 1 98.38 300 ALA A O 1
ATOM 2332 N N . LYS A 1 301 ? -13.461 19.766 26.891 1 98.56 301 LYS A N 1
ATOM 2333 C CA . LYS A 1 301 ? -13.398 18.406 27.422 1 98.56 301 LYS A CA 1
ATOM 2334 C C . LYS A 1 301 ? -14.625 17.594 27.016 1 98.56 301 LYS A C 1
ATOM 2336 O O . LYS A 1 301 ? -14.492 16.453 26.578 1 98.56 301 LYS A O 1
ATOM 2341 N N . LYS A 1 302 ? -15.781 18.188 27.172 1 98.5 302 LYS A N 1
ATOM 2342 C CA . LYS A 1 302 ? -17.031 17.516 26.797 1 98.5 302 LYS A CA 1
ATOM 2343 C C . LYS A 1 302 ? -17.016 17.125 25.328 1 98.5 302 LYS A C 1
ATOM 2345 O O . LYS A 1 302 ? -17.406 16.016 24.969 1 98.5 302 LYS A O 1
ATOM 2350 N N . TRP A 1 303 ? -16.562 18.062 24.5 1 98.44 303 TRP A N 1
ATOM 2351 C CA . TRP A 1 303 ? -16.5 17.812 23.062 1 98.44 303 TRP A CA 1
ATOM 2352 C C . TRP A 1 303 ? -15.578 16.641 22.766 1 98.44 303 TRP A C 1
ATOM 2354 O O . TRP A 1 303 ? -15.922 15.758 21.969 1 98.44 303 TRP A O 1
ATOM 2364 N N . ILE A 1 304 ? -14.445 16.578 23.359 1 98.62 304 ILE A N 1
ATOM 2365 C CA . ILE A 1 304 ? -13.461 15.523 23.156 1 98.62 304 ILE A CA 1
ATOM 2366 C C . ILE A 1 304 ? -14.039 14.188 23.609 1 98.62 304 ILE A C 1
ATOM 2368 O O . ILE A 1 304 ? -13.922 13.18 22.891 1 98.62 304 ILE A O 1
ATOM 2372 N N . GLU A 1 305 ? -14.609 14.164 24.734 1 98.38 305 GLU A N 1
ATOM 2373 C CA . GLU A 1 305 ? -15.156 12.93 25.312 1 98.38 305 GLU A CA 1
ATOM 2374 C C . GLU A 1 305 ? -16.297 12.391 24.453 1 98.38 305 GLU A C 1
ATOM 2376 O O . GLU A 1 305 ? -16.406 11.188 24.234 1 98.38 305 GLU A O 1
ATOM 2381 N N . GLU A 1 306 ? -17.203 13.266 24.031 1 98.5 306 GLU A N 1
ATOM 2382 C CA . GLU A 1 306 ? -18.297 12.852 23.156 1 98.5 306 GLU A CA 1
ATOM 2383 C C . GLU A 1 306 ? -17.766 12.289 21.844 1 98.5 306 GLU A C 1
ATOM 2385 O O . GLU A 1 306 ? -18.266 11.281 21.344 1 98.5 306 GLU A O 1
ATOM 2390 N N . LEU A 1 307 ? -16.797 12.977 21.344 1 98.56 307 LEU A N 1
ATOM 2391 C CA . LEU A 1 307 ? -16.188 12.539 20.094 1 98.56 307 LEU A CA 1
ATOM 2392 C C . LEU A 1 307 ? -15.531 11.172 20.25 1 98.56 307 LEU A C 1
ATOM 2394 O O . LEU A 1 307 ? -15.688 10.297 19.391 1 98.56 307 LEU A O 1
ATOM 2398 N N . GLU A 1 308 ? -14.758 11.023 21.25 1 98.62 308 GLU A N 1
ATOM 2399 C CA . GLU A 1 308 ? -14.086 9.758 21.516 1 98.62 308 GLU A CA 1
ATOM 2400 C C . GLU A 1 308 ? -15.094 8.617 21.656 1 98.62 308 GLU A C 1
ATOM 2402 O O . GLU A 1 308 ? -14.852 7.508 21.172 1 98.62 308 GLU A O 1
ATOM 2407 N N . THR A 1 309 ? -16.203 8.852 22.375 1 98.31 309 THR A N 1
ATOM 2408 C CA . THR A 1 309 ? -17.266 7.855 22.547 1 98.31 309 THR A CA 1
ATOM 2409 C C . THR A 1 309 ? -17.844 7.438 21.203 1 98.31 309 THR A C 1
ATOM 2411 O O . THR A 1 309 ? -18.141 6.258 20.984 1 98.31 309 THR A O 1
ATOM 2414 N N . GLU A 1 310 ? -17.984 8.398 20.344 1 98.31 310 GLU A N 1
ATOM 2415 C CA . GLU A 1 310 ? -18.531 8.125 19.031 1 98.31 310 GLU A CA 1
ATOM 2416 C C . GLU A 1 310 ? -17.547 7.355 18.156 1 98.31 310 GLU A C 1
ATOM 2418 O O . GLU A 1 310 ? -17.922 6.445 17.422 1 98.31 310 GLU A O 1
ATOM 2423 N N . LEU A 1 311 ? -16.281 7.73 18.188 1 98.56 311 LEU A N 1
ATOM 2424 C CA . LEU A 1 311 ? -15.281 7.199 17.281 1 98.56 311 LEU A CA 1
ATOM 2425 C C . LEU A 1 311 ? -14.773 5.844 17.75 1 98.56 311 LEU A C 1
ATOM 2427 O O . LEU A 1 311 ? -14.289 5.039 16.953 1 98.56 311 LEU A O 1
ATOM 2431 N N . LYS A 1 312 ? -14.773 5.555 19.031 1 98 312 LYS A N 1
ATOM 2432 C CA . LYS A 1 312 ? -14.43 4.289 19.672 1 98 312 LYS A CA 1
ATOM 2433 C C . LYS A 1 312 ? -12.938 3.982 19.516 1 98 312 LYS A C 1
ATOM 2435 O O . LYS A 1 312 ? -12.547 2.818 19.406 1 98 312 LYS A O 1
ATOM 2440 N N . VAL A 1 313 ? -12.141 4.926 19.25 1 98.62 313 VAL A N 1
ATOM 2441 C CA . VAL A 1 313 ? -10.68 4.902 19.266 1 98.62 313 VAL A CA 1
ATOM 2442 C C . VAL A 1 313 ? -10.148 5.969 20.219 1 98.62 313 VAL A C 1
ATOM 2444 O O . VAL A 1 313 ? -10.672 7.082 20.266 1 98.62 313 VAL A O 1
ATOM 2447 N N . PRO A 1 314 ? -9.141 5.672 21.016 1 98.75 314 PRO A N 1
ATOM 2448 C CA . PRO A 1 314 ? -8.672 6.633 22.016 1 98.75 314 PRO A CA 1
ATOM 2449 C C . PRO A 1 314 ? -8.086 7.898 21.391 1 98.75 314 PRO A C 1
ATOM 2451 O O . PRO A 1 314 ? -7.258 7.809 20.484 1 98.75 314 PRO A O 1
ATOM 2454 N N . ILE A 1 315 ? -8.562 9.023 21.828 1 98.81 315 ILE A N 1
ATOM 2455 C CA . ILE A 1 315 ? -7.922 10.297 21.516 1 98.81 315 ILE A CA 1
ATOM 2456 C C . ILE A 1 315 ? -6.766 10.547 22.484 1 98.81 315 ILE A C 1
ATOM 2458 O O . ILE A 1 315 ? -6.98 10.852 23.656 1 98.81 315 ILE A O 1
ATOM 2462 N N . THR A 1 316 ? -5.527 10.469 21.984 1 98.81 316 THR A N 1
ATOM 2463 C CA . THR A 1 316 ? -4.383 10.43 22.875 1 98.81 316 THR A CA 1
ATOM 2464 C C . THR A 1 316 ? -3.561 11.711 22.766 1 98.81 316 THR A C 1
ATOM 2466 O O . THR A 1 316 ? -2.789 12.039 23.672 1 98.81 316 THR A O 1
ATOM 2469 N N . LEU A 1 317 ? -3.637 12.398 21.641 1 98.88 317 LEU A N 1
ATOM 2470 C CA . LEU A 1 317 ? -2.898 13.641 21.422 1 98.88 317 LEU A CA 1
ATOM 2471 C C . LEU A 1 317 ? -3.842 14.773 21.031 1 98.88 317 LEU A C 1
ATOM 2473 O O . LEU A 1 317 ? -4.668 14.609 20.125 1 98.88 317 LEU A O 1
ATOM 2477 N N . ILE A 1 318 ? -3.736 15.867 21.75 1 98.88 318 ILE A N 1
ATOM 2478 C CA . ILE A 1 318 ? -4.613 17.016 21.516 1 98.88 318 ILE A CA 1
ATOM 2479 C C . ILE A 1 318 ? -3.775 18.266 21.312 1 98.88 318 ILE A C 1
ATOM 2481 O O . ILE A 1 318 ? -3.076 18.719 22.219 1 98.88 318 ILE A O 1
ATOM 2485 N N . GLY A 1 319 ? -3.824 18.797 20.078 1 98.5 319 GLY A N 1
ATOM 2486 C CA . GLY A 1 319 ? -3.123 20.047 19.781 1 98.5 319 GLY A CA 1
ATOM 2487 C C . GLY A 1 319 ? -3.906 21.281 20.172 1 98.5 319 GLY A C 1
ATOM 2488 O O . GLY A 1 319 ? -5.078 21.422 19.812 1 98.5 319 GLY A O 1
ATOM 2489 N N . THR A 1 320 ? -3.262 22.219 20.891 1 98.5 320 THR A N 1
ATOM 2490 C CA . THR A 1 320 ? -3.953 23.375 21.453 1 98.5 320 THR A CA 1
ATOM 2491 C C . THR A 1 320 ? -3.314 24.672 20.969 1 98.5 320 THR A C 1
ATOM 2493 O O . THR A 1 320 ? -3.512 25.734 21.562 1 98.5 320 THR A O 1
ATOM 2496 N N . GLY A 1 321 ? -2.496 24.594 19.922 1 96.75 321 GLY A N 1
ATOM 2497 C CA . GLY A 1 321 ? -1.827 25.75 19.375 1 96.75 321 GLY A CA 1
ATOM 2498 C C . GLY A 1 321 ? -0.833 25.422 18.266 1 96.75 321 GLY A C 1
ATOM 2499 O O . GLY A 1 321 ? -0.732 24.25 17.859 1 96.75 321 GLY A O 1
ATOM 2500 N N . GLU A 1 322 ? -0.082 26.391 17.75 1 93.88 322 GLU A N 1
ATOM 2501 C CA . GLU A 1 322 ? 0.797 26.234 16.594 1 93.88 322 GLU A CA 1
ATOM 2502 C C . GLU A 1 322 ? 2.143 25.641 17.016 1 93.88 322 GLU A C 1
ATOM 2504 O O . GLU A 1 322 ? 2.764 24.906 16.234 1 93.88 322 GLU A O 1
ATOM 2509 N N . ASP A 1 323 ? 2.551 25.984 18.234 1 96.62 323 ASP A N 1
ATOM 2510 C CA . ASP A 1 323 ? 3.846 25.484 18.672 1 96.62 323 ASP A CA 1
ATOM 2511 C C . ASP A 1 323 ? 3.832 23.969 18.812 1 96.62 323 ASP A C 1
ATOM 2513 O O . ASP A 1 323 ? 2.855 23.375 19.281 1 96.62 323 ASP A O 1
ATOM 2517 N N . ALA A 1 324 ? 4.926 23.297 18.438 1 97.06 324 ALA A N 1
ATOM 2518 C CA . ALA A 1 324 ? 5.039 21.844 18.469 1 97.06 324 ALA A CA 1
ATOM 2519 C C . ALA A 1 324 ? 4.746 21.297 19.859 1 97.06 324 ALA A C 1
ATOM 2521 O O . ALA A 1 324 ? 4.234 20.188 20.016 1 97.06 324 ALA A O 1
ATOM 2522 N N . LEU A 1 325 ? 4.961 22.109 20.891 1 97.69 325 LEU A N 1
ATOM 2523 C CA . LEU A 1 325 ? 4.84 21.625 22.266 1 97.69 325 LEU A CA 1
ATOM 2524 C C . LEU A 1 325 ? 3.447 21.906 22.812 1 97.69 325 LEU A C 1
ATOM 2526 O O . LEU A 1 325 ? 3.092 21.422 23.891 1 97.69 325 LEU A O 1
ATOM 2530 N N . ASP A 1 326 ? 2.648 22.672 22.094 1 98 326 ASP A N 1
ATOM 2531 C CA . ASP A 1 326 ? 1.272 22.906 22.516 1 98 326 ASP A CA 1
ATOM 2532 C C . ASP A 1 326 ? 0.396 21.688 22.266 1 98 326 ASP A C 1
ATOM 2534 O O . ASP A 1 326 ? -0.547 21.75 21.469 1 98 326 ASP A O 1
ATOM 2538 N N . VAL A 1 327 ? 0.753 20.578 22.953 1 98.56 327 VAL A N 1
ATOM 2539 C CA . VAL A 1 327 ? 0.076 19.297 22.797 1 98.56 327 VAL A CA 1
AT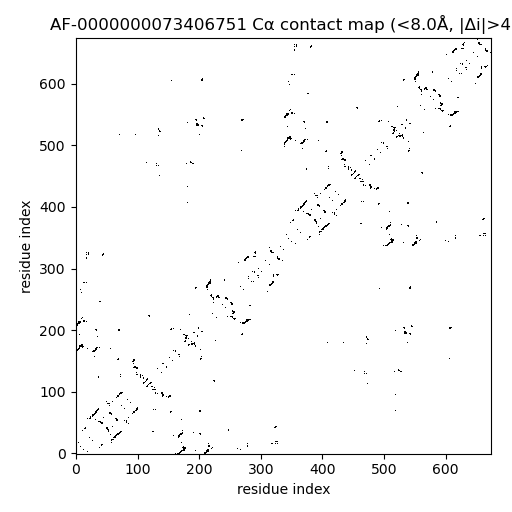OM 2540 C C . VAL A 1 327 ? -0.206 18.688 24.172 1 98.56 327 VAL A C 1
ATOM 2542 O O . VAL A 1 327 ? 0.642 18.75 25.062 1 98.56 327 VAL A O 1
ATOM 2545 N N . ILE A 1 328 ? -1.424 18.312 24.406 1 98.75 328 ILE A N 1
ATOM 2546 C CA . ILE A 1 328 ? -1.77 17.453 25.531 1 98.75 328 ILE A CA 1
ATOM 2547 C C . ILE A 1 328 ? -1.552 15.984 25.156 1 98.75 328 ILE A C 1
ATOM 2549 O O . ILE A 1 328 ? -2.121 15.5 24.172 1 98.75 328 ILE A O 1
ATOM 2553 N N . ASP A 1 329 ? -0.722 15.289 25.875 1 98.56 329 ASP A N 1
ATOM 2554 C CA . ASP A 1 329 ? -0.349 13.906 25.609 1 98.56 329 ASP A CA 1
ATOM 2555 C C . ASP A 1 329 ? -0.982 12.961 26.625 1 98.56 329 ASP A C 1
ATOM 2557 O O . ASP A 1 329 ? -0.614 12.969 27.797 1 98.56 329 ASP A O 1
ATOM 2561 N N . LEU A 1 330 ? -1.96 12.195 26.156 1 98.56 330 LEU A N 1
ATOM 2562 C CA . LEU A 1 330 ? -2.699 11.297 27.047 1 98.56 330 LEU A CA 1
ATOM 2563 C C . LEU A 1 330 ? -2.367 9.844 26.75 1 98.56 330 LEU A C 1
ATOM 2565 O O . LEU A 1 330 ? -3.094 8.938 27.172 1 98.56 330 LEU A O 1
ATOM 2569 N N . ARG A 1 331 ? -1.308 9.492 26.047 1 98 331 ARG A N 1
ATOM 2570 C CA . ARG A 1 331 ? -0.969 8.141 25.625 1 98 331 ARG A CA 1
ATOM 2571 C C . ARG A 1 331 ? -0.716 7.238 26.828 1 98 331 ARG A C 1
ATOM 2573 O O . ARG A 1 331 ? -1.152 6.086 26.859 1 98 331 ARG A O 1
ATOM 2580 N N . THR A 1 332 ? -0.03 7.676 27.797 1 96.5 332 THR A N 1
ATOM 2581 C CA . THR A 1 332 ? 0.198 6.887 29 1 96.5 332 THR A CA 1
ATOM 2582 C C . THR A 1 332 ? -1.12 6.578 29.703 1 96.5 332 THR A C 1
ATOM 2584 O O . THR A 1 332 ? -1.371 5.434 30.094 1 96.5 332 THR A O 1
ATOM 2587 N N . GLU A 1 333 ? -1.968 7.504 29.859 1 95 333 GLU A N 1
ATOM 2588 C CA . GLU A 1 333 ? -3.238 7.387 30.562 1 95 333 GLU A CA 1
ATOM 2589 C C . GLU A 1 333 ? -4.211 6.488 29.812 1 95 333 GLU A C 1
ATOM 2591 O O . GLU A 1 333 ? -4.988 5.754 30.422 1 95 333 GLU A O 1
ATOM 2596 N N . LYS A 1 334 ? -4.086 6.543 28.562 1 95.31 334 LYS A N 1
ATOM 2597 C CA . LYS A 1 334 ? -5.164 5.922 27.781 1 95.31 334 LYS A CA 1
ATOM 2598 C C . LYS A 1 334 ? -4.73 4.574 27.219 1 95.31 334 LYS A C 1
ATOM 2600 O O . LYS A 1 334 ? -5.551 3.666 27.062 1 95.31 334 LYS A O 1
ATOM 2605 N N . ILE A 1 335 ? -3.426 4.441 26.859 1 91.94 335 ILE A N 1
ATOM 2606 C CA . ILE A 1 335 ? -3.055 3.193 26.203 1 91.94 335 ILE A CA 1
ATOM 2607 C C . ILE A 1 335 ? -1.816 2.604 26.875 1 91.94 335 ILE A C 1
ATOM 2609 O O . ILE A 1 335 ? -1.259 1.611 26.406 1 91.94 335 ILE A O 1
ATOM 2613 N N . GLY A 1 336 ? -1.334 3.066 27.969 1 87.19 336 GLY A N 1
ATOM 2614 C CA . GLY A 1 336 ? -0.257 2.51 28.766 1 87.19 336 GLY A CA 1
ATOM 2615 C C . GLY A 1 336 ? 1.113 2.709 28.141 1 87.19 336 GLY A C 1
ATOM 2616 O O . GLY A 1 336 ? 2.039 1.938 28.406 1 87.19 336 GLY A O 1
ATOM 2617 N N . GLU A 1 337 ? 1.312 3.561 27.312 1 75.69 337 GLU A N 1
ATOM 2618 C CA . GLU A 1 337 ? 2.602 3.852 26.688 1 75.69 337 GLU A CA 1
ATOM 2619 C C . GLU A 1 337 ? 3.309 5 27.391 1 75.69 337 GLU A C 1
ATOM 2621 O O . GLU A 1 337 ? 2.66 5.938 27.875 1 75.69 337 GLU A O 1
ATOM 2626 N N . MET B 1 1 ? -10.766 -13.992 10.461 1 94.75 1 MET B N 1
ATOM 2627 C CA . MET B 1 1 ? -9.344 -14.055 10.117 1 94.75 1 MET B CA 1
ATOM 2628 C C . MET B 1 1 ? -9.094 -13.469 8.734 1 94.75 1 MET B C 1
ATOM 2630 O O . MET B 1 1 ? -9.828 -13.75 7.793 1 94.75 1 MET B O 1
ATOM 2634 N N . LEU B 1 2 ? -8.117 -12.602 8.633 1 98.25 2 LEU B N 1
ATOM 2635 C CA . LEU B 1 2 ? -7.719 -12.031 7.352 1 98.25 2 LEU B CA 1
ATOM 2636 C C . LEU B 1 2 ? -6.332 -12.516 6.945 1 98.25 2 LEU B C 1
ATOM 2638 O O . LEU B 1 2 ? -5.355 -12.289 7.664 1 98.25 2 LEU B O 1
ATOM 2642 N N . SER B 1 3 ? -6.227 -13.211 5.809 1 98.44 3 SER B N 1
ATOM 2643 C CA . SER B 1 3 ? -4.969 -13.711 5.262 1 98.44 3 SER B CA 1
ATOM 2644 C C . SER B 1 3 ? -4.652 -13.055 3.922 1 98.44 3 SER B C 1
ATOM 2646 O O . SER B 1 3 ? -5.547 -12.828 3.105 1 98.44 3 SER B O 1
ATOM 2648 N N . VAL B 1 4 ? -3.453 -12.734 3.76 1 98.75 4 VAL B N 1
ATOM 2649 C CA . VAL B 1 4 ? -2.957 -12.164 2.514 1 98.75 4 VAL B CA 1
ATOM 2650 C C . VAL B 1 4 ? -1.944 -13.109 1.875 1 98.75 4 VAL B C 1
ATOM 2652 O O . VAL B 1 4 ? -1.033 -13.594 2.547 1 98.75 4 VAL B O 1
ATOM 2655 N N . VAL B 1 5 ? -2.094 -13.391 0.59 1 98.75 5 VAL B N 1
ATOM 2656 C CA . VAL B 1 5 ? -1.18 -14.25 -0.152 1 98.75 5 VAL B CA 1
ATOM 2657 C C . VAL B 1 5 ? -0.437 -13.43 -1.205 1 98.75 5 VAL B C 1
ATOM 2659 O O . VAL B 1 5 ? -1.06 -12.797 -2.062 1 98.75 5 VAL B O 1
ATOM 2662 N N . VAL B 1 6 ? 0.873 -13.43 -1.135 1 98.69 6 VAL B N 1
ATOM 2663 C CA . VAL B 1 6 ? 1.669 -12.68 -2.1 1 98.69 6 VAL B CA 1
ATOM 2664 C C . VAL B 1 6 ? 2.746 -13.578 -2.695 1 98.69 6 VAL B C 1
ATOM 2666 O O . VAL B 1 6 ? 3.045 -14.648 -2.15 1 98.69 6 VAL B O 1
ATOM 2669 N N . GLY B 1 7 ? 3.273 -13.164 -3.816 1 98.31 7 GLY B N 1
ATOM 2670 C CA . GLY B 1 7 ? 4.375 -13.867 -4.449 1 98.31 7 GLY B CA 1
ATOM 2671 C C . GLY B 1 7 ? 5.734 -13.453 -3.922 1 98.31 7 GLY B C 1
ATOM 2672 O O . GLY B 1 7 ? 5.977 -12.266 -3.686 1 98.31 7 GLY B O 1
ATOM 2673 N N . GLY B 1 8 ? 6.574 -14.375 -3.834 1 98.44 8 GLY B N 1
ATOM 2674 C CA . GLY B 1 8 ? 7.832 -14.109 -3.154 1 98.44 8 GLY B CA 1
ATOM 2675 C C . GLY B 1 8 ? 8.953 -13.727 -4.102 1 98.44 8 GLY B C 1
ATOM 2676 O O . GLY B 1 8 ? 9.969 -13.172 -3.678 1 98.44 8 GLY B O 1
ATOM 2677 N N . PHE B 1 9 ? 8.883 -14.062 -5.332 1 98.06 9 PHE B N 1
ATOM 2678 C CA . PHE B 1 9 ? 9.93 -13.734 -6.293 1 98.06 9 PHE B CA 1
ATOM 2679 C C . PHE B 1 9 ? 9.391 -12.836 -7.395 1 98.06 9 PHE B C 1
ATOM 2681 O O . PHE B 1 9 ? 8.992 -11.695 -7.133 1 98.06 9 PHE B O 1
ATOM 2688 N N . PHE B 1 10 ? 9.18 -13.43 -8.648 1 96.06 10 PHE B N 1
ATOM 2689 C CA . PHE B 1 10 ? 8.891 -12.562 -9.773 1 96.06 10 PHE B CA 1
ATOM 2690 C C . PHE B 1 10 ? 7.508 -12.867 -10.352 1 96.06 10 PHE B C 1
ATOM 2692 O O . PHE B 1 10 ? 7.242 -12.586 -11.523 1 96.06 10 PHE B O 1
ATOM 2699 N N . GLY B 1 11 ? 6.582 -13.523 -9.633 1 93.19 11 GLY B N 1
ATOM 2700 C CA . GLY B 1 11 ? 5.168 -13.484 -9.961 1 93.19 11 GLY B CA 1
ATOM 2701 C C . GLY B 1 11 ? 4.633 -14.805 -10.477 1 93.19 11 GLY B C 1
ATOM 2702 O O . GLY B 1 11 ? 3.422 -14.984 -10.609 1 93.19 11 GLY B O 1
ATOM 2703 N N . ASP B 1 12 ? 5.379 -15.828 -10.656 1 91.38 12 ASP B N 1
ATOM 2704 C CA . ASP B 1 12 ? 4.918 -17.109 -11.172 1 91.38 12 ASP B CA 1
ATOM 2705 C C . ASP B 1 12 ? 5.145 -18.234 -10.156 1 91.38 12 ASP B C 1
ATOM 2707 O O . ASP B 1 12 ? 5.539 -19.344 -10.523 1 91.38 12 ASP B O 1
ATOM 2711 N N . GLU B 1 13 ? 4.879 -17.953 -8.977 1 94.44 13 GLU B N 1
ATOM 2712 C CA . GLU B 1 13 ? 5.23 -18.875 -7.898 1 94.44 13 GLU B CA 1
ATOM 2713 C C . GLU B 1 13 ? 4.082 -19.828 -7.594 1 94.44 13 GLU B C 1
ATOM 2715 O O . GLU B 1 13 ? 4.172 -20.641 -6.668 1 94.44 13 GLU B O 1
ATOM 2720 N N . GLY B 1 14 ? 2.982 -19.719 -8.344 1 94.12 14 GLY B N 1
ATOM 2721 C CA . GLY B 1 14 ? 1.875 -20.625 -8.117 1 94.12 14 GLY B CA 1
ATOM 2722 C C . GLY B 1 14 ? 0.934 -20.172 -7.023 1 94.12 14 GLY B C 1
ATOM 2723 O O . GLY B 1 14 ? 0.422 -20.984 -6.254 1 94.12 14 GLY B O 1
ATOM 2724 N N . LYS B 1 15 ? 0.783 -18.859 -6.852 1 95.94 15 LYS B N 1
ATOM 2725 C CA . LYS B 1 15 ? -0.147 -18.297 -5.875 1 95.94 15 LYS B CA 1
ATOM 2726 C C . LYS B 1 15 ? -1.558 -18.844 -6.086 1 95.94 15 LYS B C 1
ATOM 2728 O O . LYS B 1 15 ? -2.262 -19.156 -5.121 1 95.94 15 LYS B O 1
ATOM 2733 N N . GLY B 1 16 ? -1.97 -18.938 -7.395 1 95.5 16 GLY B N 1
ATOM 2734 C CA . GLY B 1 16 ? -3.309 -19.406 -7.711 1 95.5 16 GLY B CA 1
ATOM 2735 C C . GLY B 1 16 ? -3.602 -20.797 -7.148 1 95.5 16 GLY B C 1
ATOM 2736 O O . GLY B 1 16 ? -4.695 -21.031 -6.633 1 95.5 16 GLY B O 1
ATOM 2737 N N . LYS B 1 17 ? -2.648 -21.672 -7.242 1 96.56 17 LYS B N 1
ATOM 2738 C CA . LYS B 1 17 ? -2.816 -23.016 -6.719 1 96.56 17 LYS B CA 1
ATOM 2739 C C . LYS B 1 17 ? -3.014 -23 -5.203 1 96.56 17 LYS B C 1
ATOM 2741 O O . LYS B 1 17 ? -3.914 -23.672 -4.684 1 96.56 17 LYS B O 1
ATOM 2746 N N . ILE B 1 18 ? -2.178 -22.266 -4.488 1 98.12 18 ILE B N 1
ATOM 2747 C CA . ILE B 1 18 ? -2.229 -22.203 -3.029 1 98.12 18 ILE B CA 1
ATOM 2748 C C . ILE B 1 18 ? -3.541 -21.562 -2.59 1 98.12 18 ILE B C 1
ATOM 2750 O O . ILE B 1 18 ? -4.188 -22.031 -1.651 1 98.12 18 ILE B O 1
ATOM 2754 N N . VAL B 1 19 ? -3.939 -20.516 -3.279 1 98.38 19 VAL B N 1
ATOM 2755 C CA . VAL B 1 19 ? -5.18 -19.812 -2.963 1 98.38 19 VAL B CA 1
ATOM 2756 C C . VAL B 1 19 ? -6.371 -20.734 -3.219 1 98.38 19 VAL B C 1
ATOM 2758 O O . VAL B 1 19 ? -7.316 -20.766 -2.428 1 98.38 19 VAL B O 1
ATOM 2761 N N . ALA B 1 20 ? -6.332 -21.484 -4.305 1 98.19 20 ALA B N 1
ATOM 2762 C CA . ALA B 1 20 ? -7.387 -22.453 -4.59 1 98.19 20 ALA B CA 1
ATOM 2763 C C . ALA B 1 20 ? -7.477 -23.516 -3.484 1 98.19 20 ALA B C 1
ATOM 2765 O O . ALA B 1 20 ? -8.57 -23.844 -3.018 1 98.19 20 ALA B O 1
ATOM 2766 N N . TYR B 1 21 ? -6.332 -24.016 -3.043 1 98.56 21 TYR B N 1
ATOM 2767 C CA . TYR B 1 21 ? -6.301 -24.984 -1.964 1 98.56 21 TYR B CA 1
ATOM 2768 C C . TYR B 1 21 ? -6.93 -24.422 -0.696 1 98.56 21 TYR B C 1
ATOM 2770 O O . TYR B 1 21 ? -7.777 -25.078 -0.077 1 98.56 21 TYR B O 1
ATOM 2778 N N . LEU B 1 22 ? -6.535 -23.188 -0.335 1 98.5 22 LEU B N 1
ATOM 2779 C CA . LEU B 1 22 ? -7.051 -22.547 0.874 1 98.5 22 LEU B CA 1
ATOM 2780 C C . LEU B 1 22 ? -8.555 -22.297 0.76 1 98.5 22 LEU B C 1
ATOM 2782 O O . LEU B 1 22 ? -9.273 -22.375 1.756 1 98.5 22 LEU B O 1
ATOM 2786 N N . GLY B 1 23 ? -8.969 -21.969 -0.429 1 97.88 23 GLY B N 1
ATOM 2787 C CA . GLY B 1 23 ? -10.391 -21.812 -0.671 1 97.88 23 GLY B CA 1
ATOM 2788 C C . GLY B 1 23 ? -11.18 -23.094 -0.418 1 97.88 23 GLY B C 1
ATOM 2789 O O . GLY B 1 23 ? -12.258 -23.047 0.172 1 97.88 23 GLY B O 1
ATOM 2790 N N . LEU B 1 24 ? -10.641 -24.188 -0.864 1 97.75 24 LEU B N 1
ATOM 2791 C CA . LEU B 1 24 ? -11.305 -25.469 -0.728 1 97.75 24 LEU B CA 1
ATOM 2792 C C . LEU B 1 24 ? -11.219 -25.984 0.708 1 97.75 24 LEU B C 1
ATOM 2794 O O . LEU B 1 24 ? -12.203 -26.5 1.251 1 97.75 24 LEU B O 1
ATOM 2798 N N . LYS B 1 25 ? -10.07 -25.812 1.301 1 97.56 25 LYS B N 1
ATOM 2799 C CA . LYS B 1 25 ? -9.812 -26.359 2.629 1 97.56 25 LYS B CA 1
ATOM 2800 C C . LYS B 1 25 ? -10.477 -25.516 3.713 1 97.56 25 LYS B C 1
ATOM 2802 O O . LYS B 1 25 ? -11.086 -26.062 4.637 1 97.56 25 LYS B O 1
ATOM 2807 N N . ASP B 1 26 ? -10.391 -24.141 3.58 1 97.19 26 ASP B N 1
ATOM 2808 C CA . ASP B 1 26 ? -10.797 -23.25 4.668 1 97.19 26 ASP B CA 1
ATOM 2809 C C . ASP B 1 26 ? -12.148 -22.609 4.371 1 97.19 26 ASP B C 1
ATOM 2811 O O . ASP B 1 26 ? -12.789 -22.062 5.266 1 97.19 26 ASP B O 1
ATOM 2815 N N . SER B 1 27 ? -12.594 -22.609 3.191 1 97.44 27 SER B N 1
ATOM 2816 C CA . SER B 1 27 ? -13.875 -22.078 2.736 1 97.44 27 SER B CA 1
ATOM 2817 C C . SER B 1 27 ? -14.102 -20.672 3.271 1 97.44 27 SER B C 1
ATOM 2819 O O . SER B 1 27 ? -15.117 -20.406 3.916 1 97.44 27 SER B O 1
ATOM 2821 N N . PRO B 1 28 ? -13.203 -19.75 2.955 1 98.19 28 PRO B N 1
ATOM 2822 C CA . PRO B 1 28 ? -13.469 -18.375 3.355 1 98.19 28 PRO B CA 1
ATOM 2823 C C . PRO B 1 28 ? -14.766 -17.828 2.766 1 98.19 28 PRO B C 1
ATOM 2825 O O . PRO B 1 28 ? -15.219 -18.297 1.719 1 98.19 28 PRO B O 1
ATOM 2828 N N . SER B 1 29 ? -15.305 -16.828 3.471 1 98.12 29 SER B N 1
ATOM 2829 C CA . SER B 1 29 ? -16.547 -16.25 2.986 1 98.12 29 SER B CA 1
ATOM 2830 C C . SER B 1 29 ? -16.297 -15.273 1.843 1 98.12 29 SER B C 1
ATOM 2832 O O . SER B 1 29 ? -17.172 -15.078 0.986 1 98.12 29 SER B O 1
ATOM 2834 N N . ILE B 1 30 ? -15.109 -14.656 1.891 1 98.38 30 ILE B N 1
ATOM 2835 C CA . ILE B 1 30 ? -14.789 -13.633 0.904 1 98.38 30 ILE B CA 1
ATOM 2836 C C . ILE 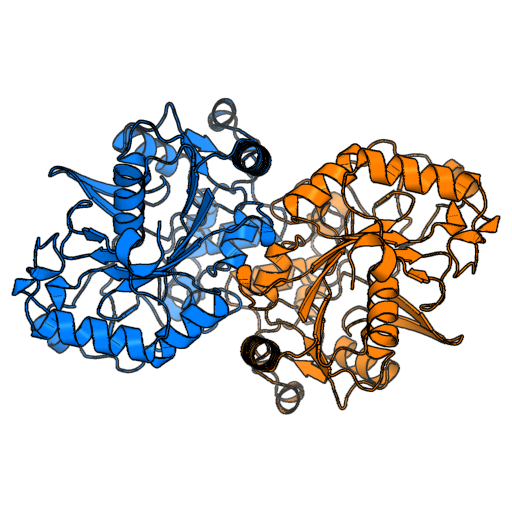B 1 30 ? -13.383 -13.867 0.354 1 98.38 30 ILE B C 1
ATOM 2838 O O . ILE B 1 30 ? -12.453 -14.125 1.114 1 98.38 30 ILE B O 1
ATOM 2842 N N . GLY B 1 31 ? -13.266 -13.859 -0.934 1 98.5 31 GLY B N 1
ATOM 2843 C CA . GLY B 1 31 ? -11.992 -13.789 -1.644 1 98.5 31 GLY B CA 1
ATOM 2844 C C . GLY B 1 31 ? -11.836 -12.523 -2.465 1 98.5 31 GLY B C 1
ATOM 2845 O O . GLY B 1 31 ? -12.742 -12.141 -3.205 1 98.5 31 GLY B O 1
ATOM 2846 N N . VAL B 1 32 ? -10.734 -11.844 -2.238 1 98.56 32 VAL B N 1
ATOM 2847 C CA . VAL B 1 32 ? -10.477 -10.578 -2.92 1 98.56 32 VAL B CA 1
ATOM 2848 C C . VAL B 1 32 ? -9.234 -10.703 -3.799 1 98.56 32 VAL B C 1
ATOM 2850 O O . VAL B 1 32 ? -8.242 -11.312 -3.396 1 98.56 32 VAL B O 1
ATOM 2853 N N . ARG B 1 33 ? -9.328 -10.211 -4.953 1 97.56 33 ARG B N 1
ATOM 2854 C CA . ARG B 1 33 ? -8.164 -10.188 -5.84 1 97.56 33 ARG B CA 1
ATOM 2855 C C . ARG B 1 33 ? -7.758 -8.758 -6.172 1 97.56 33 ARG B C 1
ATOM 2857 O O . ARG B 1 33 ? -8.617 -7.895 -6.367 1 97.56 33 ARG B O 1
ATOM 2864 N N . THR B 1 34 ? -6.465 -8.5 -6.18 1 96.44 34 THR B N 1
ATOM 2865 C CA . THR B 1 34 ? -5.879 -7.227 -6.586 1 96.44 34 THR B CA 1
ATOM 2866 C C . THR B 1 34 ? -5.133 -7.375 -7.91 1 96.44 34 THR B C 1
ATOM 2868 O O . THR B 1 34 ? -5.105 -8.461 -8.5 1 96.44 34 THR B O 1
ATOM 2871 N N . GLY B 1 35 ? -4.605 -6.285 -8.414 1 94.94 35 GLY B N 1
ATOM 2872 C CA . GLY B 1 35 ? -3.775 -6.344 -9.609 1 94.94 35 GLY B CA 1
ATOM 2873 C C . GLY B 1 35 ? -4.57 -6.211 -10.891 1 94.94 35 GLY B C 1
ATOM 2874 O O . GLY B 1 35 ? -5.559 -5.48 -10.945 1 94.94 35 GLY B O 1
ATOM 2875 N N . SER B 1 36 ? -3.941 -6.828 -11.984 1 94.88 36 SER B N 1
ATOM 2876 C CA . SER B 1 36 ? -4.527 -6.566 -13.297 1 94.88 36 SER B CA 1
ATOM 2877 C C . SER B 1 36 ? -4.32 -7.746 -14.242 1 94.88 36 SER B C 1
ATOM 2879 O O . SER B 1 36 ? -4.012 -8.852 -13.797 1 94.88 36 SER B O 1
ATOM 2881 N N . ILE B 1 37 ? -4.613 -7.523 -15.516 1 94.88 37 ILE B N 1
ATOM 2882 C CA . ILE B 1 37 ? -4.773 -8.594 -16.484 1 94.88 37 ILE B CA 1
ATOM 2883 C C . ILE B 1 37 ? -3.41 -8.969 -17.062 1 94.88 37 ILE B C 1
ATOM 2885 O O . ILE B 1 37 ? -3.318 -9.836 -17.953 1 94.88 37 ILE B O 1
ATOM 2889 N N . ASN B 1 38 ? -2.363 -8.328 -16.547 1 91.75 38 ASN B N 1
ATOM 2890 C CA . ASN B 1 38 ? -1.026 -8.711 -17 1 91.75 38 ASN B CA 1
ATOM 2891 C C . ASN B 1 38 ? -0.468 -9.867 -16.172 1 91.75 38 ASN B C 1
ATOM 2893 O O . ASN B 1 38 ? 0.638 -10.344 -16.438 1 91.75 38 ASN B O 1
ATOM 2897 N N . ALA B 1 39 ? -1.21 -10.242 -15.156 1 87.56 39 ALA B N 1
ATOM 2898 C CA . ALA B 1 39 ? -0.88 -11.445 -14.398 1 87.56 39 ALA B CA 1
ATOM 2899 C C . ALA B 1 39 ? -1.843 -12.586 -14.719 1 87.56 39 ALA B C 1
ATOM 2901 O O . ALA B 1 39 ? -3.018 -12.352 -15.016 1 87.56 39 ALA B O 1
ATOM 2902 N N . GLY B 1 40 ? -1.262 -13.805 -14.734 1 86.62 40 GLY B N 1
ATOM 2903 C CA . GLY B 1 40 ? -2.088 -14.984 -14.938 1 86.62 40 GLY B CA 1
ATOM 2904 C C . GLY B 1 40 ? -1.875 -16.047 -13.883 1 86.62 40 GLY B C 1
ATOM 2905 O O . GLY B 1 40 ? -0.813 -16.109 -13.266 1 86.62 40 GLY B O 1
ATOM 2906 N N . HIS B 1 41 ? -2.906 -16.766 -13.695 1 85.19 41 HIS B N 1
ATOM 2907 C CA . HIS B 1 41 ? -2.797 -17.922 -12.805 1 85.19 41 HIS B CA 1
ATOM 2908 C C . HIS B 1 41 ? -3.562 -19.109 -13.359 1 85.19 41 HIS B C 1
ATOM 2910 O O . HIS B 1 41 ? -4.586 -18.953 -14.023 1 85.19 41 HIS B O 1
ATOM 2916 N N . THR B 1 42 ? -2.932 -20.172 -13.18 1 90.5 42 THR B N 1
ATOM 2917 C CA . THR B 1 42 ? -3.539 -21.438 -13.57 1 90.5 42 THR B CA 1
ATOM 2918 C C . THR B 1 42 ? -4.035 -22.203 -12.344 1 90.5 42 THR B C 1
ATOM 2920 O O . THR B 1 42 ? -3.299 -22.359 -11.367 1 90.5 42 THR B O 1
ATOM 2923 N N . VAL B 1 43 ? -5.258 -22.594 -12.422 1 94.5 43 VAL B N 1
ATOM 2924 C CA . VAL B 1 43 ? -5.855 -23.391 -11.359 1 94.5 43 VAL B CA 1
ATOM 2925 C C . VAL B 1 43 ? -6.324 -24.734 -11.93 1 94.5 43 VAL B C 1
ATOM 2927 O O . VAL B 1 43 ? -7.031 -24.766 -12.945 1 94.5 43 VAL B O 1
ATOM 2930 N N . SER B 1 44 ? -5.805 -25.781 -11.367 1 96.25 44 SER B N 1
ATOM 2931 C CA . SER B 1 44 ? -6.234 -27.125 -11.711 1 96.25 44 SER B CA 1
ATOM 2932 C C . SER B 1 44 ? -6.973 -27.781 -10.555 1 96.25 44 SER B C 1
ATOM 2934 O O . SER B 1 44 ? -6.461 -27.844 -9.438 1 96.25 44 SER B O 1
ATOM 2936 N N . TYR B 1 45 ? -8.156 -28.25 -10.812 1 95.94 45 TYR B N 1
ATOM 2937 C CA . TYR B 1 45 ? -8.977 -28.891 -9.789 1 95.94 45 TYR B CA 1
ATOM 2938 C C . TYR B 1 45 ? -9.914 -29.922 -10.406 1 95.94 45 TYR B C 1
ATOM 2940 O O . TYR B 1 45 ? -10.641 -29.625 -11.352 1 95.94 45 TYR B O 1
ATOM 2948 N N . ASN B 1 46 ? -9.844 -31.109 -9.875 1 91.94 46 ASN B N 1
ATOM 2949 C CA . ASN B 1 46 ? -10.727 -32.188 -10.289 1 91.94 46 ASN B CA 1
ATOM 2950 C C . ASN B 1 46 ? -10.672 -32.406 -11.797 1 91.94 46 ASN B C 1
ATOM 2952 O O . ASN B 1 46 ? -11.711 -32.469 -12.461 1 91.94 46 ASN B O 1
ATOM 2956 N N . GLY B 1 47 ? -9.523 -32.406 -12.383 1 92.75 47 GLY B N 1
ATOM 2957 C CA . GLY B 1 47 ? -9.289 -32.75 -13.773 1 92.75 47 GLY B CA 1
ATOM 2958 C C . GLY B 1 47 ? -9.539 -31.594 -14.734 1 92.75 47 GLY B C 1
ATOM 2959 O O . GLY B 1 47 ? -9.344 -31.734 -15.938 1 92.75 47 GLY B O 1
ATOM 2960 N N . ARG B 1 48 ? -10 -30.516 -14.234 1 95.25 48 ARG B N 1
ATOM 2961 C CA . ARG B 1 48 ? -10.211 -29.328 -15.07 1 95.25 48 ARG B CA 1
ATOM 2962 C C . ARG B 1 48 ? -9.156 -28.281 -14.797 1 95.25 48 ARG B C 1
ATOM 2964 O O . ARG B 1 48 ? -8.68 -28.141 -13.664 1 95.25 48 ARG B O 1
ATOM 2971 N N . GLN B 1 49 ? -8.766 -27.562 -15.797 1 95.88 49 GLN B N 1
ATOM 2972 C CA . GLN B 1 49 ? -7.773 -26.5 -15.688 1 95.88 49 GLN B CA 1
ATOM 2973 C C . GLN B 1 49 ? -8.336 -25.172 -16.188 1 95.88 49 GLN B C 1
ATOM 2975 O O . GLN B 1 49 ? -9.016 -25.125 -17.219 1 95.88 49 GLN B O 1
ATOM 2980 N N . TRP B 1 50 ? -8.234 -24.156 -15.453 1 95.94 50 TRP B N 1
ATOM 2981 C CA . TRP B 1 50 ? -8.625 -22.797 -15.82 1 95.94 50 TRP B CA 1
ATOM 2982 C C . TRP B 1 50 ? -7.406 -21.875 -15.891 1 95.94 50 TRP B C 1
ATOM 2984 O O . TRP B 1 50 ? -6.543 -21.906 -15.008 1 95.94 50 TRP B O 1
ATOM 2994 N N . LYS B 1 51 ? -7.215 -21.219 -16.891 1 92.75 51 LYS B N 1
ATOM 2995 C CA . LYS B 1 51 ? -6.254 -20.125 -17 1 92.75 51 LYS B CA 1
ATOM 2996 C C . LYS B 1 51 ? -6.949 -18.766 -16.891 1 92.75 51 LYS B C 1
ATOM 2998 O O . LYS B 1 51 ? -7.617 -18.328 -17.844 1 92.75 51 LYS B O 1
ATOM 3003 N N . VAL B 1 52 ? -6.816 -18.125 -15.758 1 93.56 52 VAL B N 1
ATOM 3004 C CA . VAL B 1 52 ? -7.547 -16.891 -15.516 1 93.56 52 VAL B CA 1
ATOM 3005 C C . VAL B 1 52 ? -6.562 -15.766 -15.18 1 93.56 52 VAL B C 1
ATOM 3007 O O . VAL B 1 52 ? -5.395 -16.016 -14.891 1 93.56 52 VAL B O 1
ATOM 3010 N N . ARG B 1 53 ? -6.98 -14.523 -15.273 1 94.25 53 ARG B N 1
ATOM 3011 C CA . ARG B 1 53 ? -6.172 -13.336 -14.992 1 94.25 53 ARG B CA 1
ATOM 3012 C C . ARG B 1 53 ? -6.84 -12.453 -13.945 1 94.25 53 ARG B C 1
ATOM 3014 O O . ARG B 1 53 ? -6.164 -11.734 -13.203 1 94.25 53 ARG B O 1
ATOM 3021 N N . ILE B 1 54 ? -8.133 -12.539 -13.953 1 96.31 54 ILE B N 1
ATOM 3022 C CA . ILE B 1 54 ? -8.883 -11.523 -13.227 1 96.31 54 ILE B CA 1
ATOM 3023 C C . ILE B 1 54 ? -9.602 -12.156 -12.031 1 96.31 54 ILE B C 1
ATOM 3025 O O . ILE B 1 54 ? -9.492 -11.672 -10.906 1 96.31 54 ILE B O 1
ATOM 3029 N N . ILE B 1 55 ? -10.289 -13.266 -12.289 1 97.44 55 ILE B N 1
ATOM 3030 C CA . ILE B 1 55 ? -11.148 -13.883 -11.281 1 97.44 55 ILE B CA 1
ATOM 3031 C C . ILE B 1 55 ? -10.289 -14.477 -10.172 1 97.44 55 ILE B C 1
ATOM 3033 O O . ILE B 1 55 ? -9.32 -15.195 -10.438 1 97.44 55 ILE B O 1
ATOM 3037 N N . PRO B 1 56 ? -10.641 -14.164 -8.875 1 97.75 56 PRO B N 1
ATOM 3038 C CA . PRO B 1 56 ? -9.875 -14.773 -7.777 1 97.75 56 PRO B CA 1
ATOM 3039 C C . PRO B 1 56 ? -9.812 -16.297 -7.883 1 97.75 56 PRO B C 1
ATOM 3041 O O . PRO B 1 56 ? -10.789 -16.938 -8.266 1 97.75 56 PRO B O 1
ATOM 3044 N N . SER B 1 57 ? -8.68 -16.844 -7.488 1 97.56 57 SER B N 1
ATOM 3045 C CA . SER B 1 57 ? -8.469 -18.281 -7.582 1 97.56 57 SER B CA 1
ATOM 3046 C C . SER B 1 57 ? -9.414 -19.031 -6.652 1 97.56 57 SER B C 1
ATOM 3048 O O . SER B 1 57 ? -9.586 -20.25 -6.789 1 97.56 57 SER B O 1
ATOM 3050 N N . LEU B 1 58 ? -10.062 -18.375 -5.797 1 98.06 58 LEU B N 1
ATOM 3051 C CA . LEU B 1 58 ? -10.992 -18.969 -4.844 1 98.06 58 LEU B CA 1
ATOM 3052 C C . LEU B 1 58 ? -12.273 -19.422 -5.543 1 98.06 58 LEU B C 1
ATOM 3054 O O . LEU B 1 58 ? -13.109 -20.094 -4.934 1 98.06 58 LEU B O 1
ATOM 3058 N N . PHE B 1 59 ? -12.391 -19.141 -6.852 1 97.94 59 PHE B N 1
ATOM 3059 C CA . PHE B 1 59 ? -13.609 -19.438 -7.598 1 97.94 59 PHE B CA 1
ATOM 3060 C C . PHE B 1 59 ? -13.914 -20.938 -7.578 1 97.94 59 PHE B C 1
ATOM 3062 O O . PHE B 1 59 ? -15.055 -21.344 -7.781 1 97.94 59 PHE B O 1
ATOM 3069 N N . VAL B 1 60 ? -12.938 -21.734 -7.305 1 97.19 60 VAL B N 1
ATOM 3070 C CA . VAL B 1 60 ? -13.109 -23.188 -7.336 1 97.19 60 VAL B CA 1
ATOM 3071 C C . VAL B 1 60 ? -14.094 -23.609 -6.254 1 97.19 60 VAL B C 1
ATOM 3073 O O . VAL B 1 60 ? -14.727 -24.656 -6.363 1 97.19 60 VAL B O 1
ATOM 3076 N N . ASN B 1 61 ? -14.125 -22.891 -5.129 1 97.94 61 ASN B N 1
ATOM 3077 C CA . ASN B 1 61 ? -15.148 -23.094 -4.105 1 97.94 61 ASN B CA 1
ATOM 3078 C C . ASN B 1 61 ? -16.375 -22.234 -4.367 1 97.94 61 ASN B C 1
ATOM 3080 O O . ASN B 1 61 ? -16.328 -21.016 -4.199 1 97.94 61 ASN B O 1
ATOM 3084 N N . LYS B 1 62 ? -17.469 -22.828 -4.641 1 97 62 LYS B N 1
ATOM 3085 C CA . LYS B 1 62 ? -18.656 -22.156 -5.145 1 97 62 LYS B CA 1
ATOM 3086 C C . LYS B 1 62 ? -19.344 -21.344 -4.043 1 97 62 LYS B C 1
ATOM 3088 O O . LYS B 1 62 ? -20.203 -20.516 -4.324 1 97 62 LYS B O 1
ATOM 3093 N N . ASN B 1 63 ? -18.859 -21.453 -2.828 1 97.44 63 ASN B N 1
ATOM 3094 C CA . ASN B 1 63 ? -19.484 -20.781 -1.707 1 97.44 63 ASN B CA 1
ATOM 3095 C C . ASN B 1 63 ? -18.781 -19.469 -1.379 1 97.44 63 ASN B C 1
ATOM 3097 O O . ASN B 1 63 ? -19.219 -18.719 -0.506 1 97.44 63 ASN B O 1
ATOM 3101 N N . VAL B 1 64 ? -17.734 -19.172 -2.098 1 98.44 64 VAL B N 1
ATOM 3102 C CA . VAL B 1 64 ? -16.938 -18 -1.777 1 98.44 64 VAL B CA 1
ATOM 3103 C C . VAL B 1 64 ? -17.375 -16.828 -2.635 1 98.44 64 VAL B C 1
ATOM 3105 O O . VAL B 1 64 ? -17.531 -16.953 -3.852 1 98.44 64 VAL B O 1
ATOM 3108 N N . LYS B 1 65 ? -17.688 -15.656 -1.975 1 98.69 65 LYS B N 1
ATOM 3109 C CA . LYS B 1 65 ? -17.891 -14.414 -2.721 1 98.69 65 LYS B CA 1
ATOM 3110 C C . LYS B 1 65 ? -16.562 -13.906 -3.301 1 98.69 65 LYS B C 1
ATOM 3112 O O . LYS B 1 65 ? -15.531 -13.945 -2.633 1 98.69 65 LYS B O 1
ATOM 3117 N N . LEU B 1 66 ? -16.578 -13.516 -4.535 1 98.81 66 LEU B N 1
ATOM 3118 C CA . LEU B 1 66 ? -15.383 -13.094 -5.242 1 98.81 66 LEU B CA 1
ATOM 3119 C C . LEU B 1 66 ? -15.383 -11.594 -5.48 1 98.81 66 LEU B C 1
ATOM 3121 O O . LEU B 1 66 ? -16.297 -11.062 -6.133 1 98.81 66 LEU B O 1
ATOM 3125 N N . PHE B 1 67 ? -14.375 -10.906 -4.984 1 98.88 67 PHE B N 1
ATOM 3126 C CA . PHE B 1 67 ? -14.32 -9.453 -5.027 1 98.88 67 PHE B CA 1
ATOM 3127 C C . PHE B 1 67 ? -13.125 -8.977 -5.852 1 98.88 67 PHE B C 1
ATOM 3129 O O . PHE B 1 67 ? -12.047 -9.57 -5.789 1 98.88 67 PHE B O 1
ATOM 3136 N N . LEU B 1 68 ? -13.32 -7.93 -6.648 1 98.75 68 LEU B N 1
ATOM 3137 C CA . LEU B 1 68 ? -12.219 -7.156 -7.219 1 98.75 68 LEU B CA 1
ATOM 3138 C C . LEU B 1 68 ? -11.977 -5.887 -6.406 1 98.75 68 LEU B C 1
ATOM 3140 O O . LEU B 1 68 ? -12.883 -5.07 -6.23 1 98.75 68 LEU B O 1
ATOM 3144 N N . ALA B 1 69 ? -10.789 -5.758 -5.969 1 98.69 69 ALA B N 1
ATOM 3145 C CA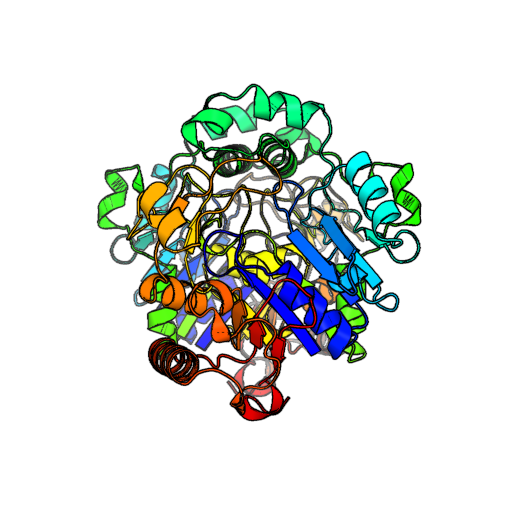 . ALA B 1 69 ? -10.414 -4.676 -5.066 1 98.69 69 ALA B CA 1
ATOM 3146 C C . ALA B 1 69 ? -10.367 -3.338 -5.801 1 98.69 69 ALA B C 1
ATOM 3148 O O . ALA B 1 69 ? -10.227 -3.301 -7.023 1 98.69 69 ALA B O 1
ATOM 3149 N N . PRO B 1 70 ? -10.398 -2.207 -5.051 1 98.75 70 PRO B N 1
ATOM 3150 C CA . PRO B 1 70 ? -10.391 -0.876 -5.664 1 98.75 70 PRO B CA 1
ATOM 3151 C C . PRO B 1 70 ? -9.156 -0.636 -6.527 1 98.75 70 PRO B C 1
ATOM 3153 O O . PRO B 1 70 ? -9.242 0.044 -7.555 1 98.75 70 PRO B O 1
ATOM 3156 N N . GLY B 1 71 ? -8.07 -1.153 -6.156 1 98.44 71 GLY B N 1
ATOM 3157 C CA . GLY B 1 71 ? -6.828 -0.881 -6.867 1 98.44 71 GLY B CA 1
ATOM 3158 C C . GLY B 1 71 ? -6.672 -1.704 -8.133 1 98.44 71 GLY B C 1
ATOM 3159 O O . GLY B 1 71 ? -5.734 -1.494 -8.906 1 98.44 71 GLY B O 1
ATOM 3160 N N . ALA B 1 72 ? -7.613 -2.588 -8.422 1 98.44 72 ALA B N 1
ATOM 3161 C CA . ALA B 1 72 ? -7.484 -3.498 -9.555 1 98.44 72 ALA B CA 1
ATOM 3162 C C . ALA B 1 72 ? -7.762 -2.777 -10.875 1 98.44 72 ALA B C 1
ATOM 3164 O O . ALA B 1 72 ? -8.398 -1.724 -10.891 1 98.44 72 ALA B O 1
ATOM 3165 N N . LEU B 1 73 ? -7.176 -3.264 -11.906 1 98.44 73 LEU B N 1
ATOM 3166 C CA . LEU B 1 73 ? -7.484 -2.908 -13.289 1 98.44 73 LEU B CA 1
ATOM 3167 C C . LEU B 1 73 ? -8 -4.117 -14.055 1 98.44 73 LEU B C 1
ATOM 3169 O O . LEU B 1 73 ? -7.504 -5.23 -13.883 1 98.44 73 LEU B O 1
ATOM 3173 N N . THR B 1 74 ? -9.008 -3.891 -14.852 1 98 74 THR B N 1
ATOM 3174 C CA . THR B 1 74 ? -9.547 -5.016 -15.602 1 98 74 THR B CA 1
ATOM 3175 C C . THR B 1 74 ? -10.086 -4.555 -16.953 1 98 74 THR B C 1
ATOM 3177 O O . THR B 1 74 ? -10.07 -3.361 -17.25 1 98 74 THR B O 1
ATOM 3180 N N . SER B 1 75 ? -10.32 -5.516 -17.828 1 97.5 75 SER B N 1
ATOM 3181 C CA . SER B 1 75 ? -11.086 -5.344 -19.062 1 97.5 75 SER B CA 1
ATOM 3182 C C . SER B 1 75 ? -12.477 -5.953 -18.938 1 97.5 75 SER B C 1
ATOM 3184 O O . SER B 1 75 ? -12.625 -7.082 -18.469 1 97.5 75 SER B O 1
ATOM 3186 N N . ILE B 1 76 ? -13.445 -5.23 -19.391 1 98.06 76 ILE B N 1
ATOM 3187 C CA . ILE B 1 76 ? -14.82 -5.676 -19.203 1 98.06 76 ILE B CA 1
ATOM 3188 C C . ILE B 1 76 ? -15.047 -7 -19.938 1 98.06 76 ILE B C 1
ATOM 3190 O O . ILE B 1 76 ? -15.586 -7.945 -19.359 1 98.06 76 ILE B O 1
ATOM 3194 N N . ASN B 1 77 ? -14.555 -7.062 -21.141 1 97.12 77 ASN B N 1
ATOM 3195 C CA . ASN B 1 77 ? -14.75 -8.273 -21.938 1 97.12 77 ASN B CA 1
ATOM 3196 C C . ASN B 1 77 ? -14.047 -9.469 -21.297 1 97.12 77 ASN B C 1
ATOM 3198 O O . ASN B 1 77 ? -14.641 -10.547 -21.172 1 97.12 77 ASN B O 1
ATOM 3202 N N . LEU B 1 78 ? -12.812 -9.297 -20.922 1 96.44 78 LEU B N 1
ATOM 3203 C CA . LEU B 1 78 ? -12.055 -10.383 -20.312 1 96.44 78 LEU B CA 1
ATOM 3204 C C . LEU B 1 78 ? -12.672 -10.812 -18.984 1 96.44 78 LEU B C 1
ATOM 3206 O O . LEU B 1 78 ? -12.727 -12 -18.672 1 96.44 78 LEU B O 1
ATOM 3210 N N . LEU B 1 79 ? -13.117 -9.844 -18.25 1 97.88 79 LEU B N 1
ATOM 3211 C CA . LEU B 1 79 ? -13.742 -10.102 -16.953 1 97.88 79 LEU B CA 1
ATOM 3212 C C . LEU B 1 79 ? -14.961 -11.008 -17.109 1 97.88 79 LEU B C 1
ATOM 3214 O O . LEU B 1 79 ? -15.07 -12.023 -16.422 1 97.88 79 LEU B O 1
ATOM 3218 N N . PHE B 1 80 ? -15.859 -10.688 -18 1 97.81 80 PHE B N 1
ATOM 3219 C CA . PHE B 1 80 ? -17.094 -11.445 -18.172 1 97.81 80 PHE B CA 1
ATOM 3220 C C . PHE B 1 80 ? -16.797 -12.812 -18.781 1 97.81 80 PHE B C 1
ATOM 3222 O O . PHE B 1 80 ? -17.453 -13.805 -18.422 1 97.81 80 PHE B O 1
ATOM 3229 N N . ASN B 1 81 ? -15.844 -12.844 -19.688 1 97.69 81 ASN B N 1
ATOM 3230 C CA . ASN B 1 81 ? -15.461 -14.141 -20.234 1 97.69 81 ASN B CA 1
ATOM 3231 C C . ASN B 1 81 ? -14.945 -15.086 -19.156 1 97.69 81 ASN B C 1
ATOM 3233 O O . ASN B 1 81 ? -15.344 -16.25 -19.109 1 97.69 81 ASN B O 1
ATOM 3237 N N . GLU B 1 82 ? -14.086 -14.586 -18.297 1 97.31 82 GLU B N 1
ATOM 3238 C CA . GLU B 1 82 ? -13.531 -15.414 -17.234 1 97.31 82 GLU B CA 1
ATOM 3239 C C . GLU B 1 82 ? -14.602 -15.789 -16.219 1 97.31 82 GLU B C 1
ATOM 3241 O O . GLU B 1 82 ? -14.609 -16.906 -15.703 1 97.31 82 GLU B O 1
ATOM 3246 N N . ALA B 1 83 ? -15.469 -14.844 -15.914 1 97.81 83 ALA B N 1
ATOM 3247 C CA . ALA B 1 83 ? -16.531 -15.117 -14.961 1 97.81 83 ALA B CA 1
ATOM 3248 C C . ALA B 1 83 ? -17.469 -16.219 -15.469 1 97.81 83 ALA B C 1
ATOM 3250 O O . ALA B 1 83 ? -17.953 -17.031 -14.695 1 97.81 83 ALA B O 1
ATOM 3251 N N . LYS B 1 84 ? -17.734 -16.188 -16.734 1 97.56 84 LYS B N 1
ATOM 3252 C CA . LYS B 1 84 ? -18.547 -17.219 -17.344 1 97.56 84 LYS B CA 1
ATOM 3253 C C . LYS B 1 84 ? -17.828 -18.562 -17.328 1 97.56 84 LYS B C 1
ATOM 3255 O O . LYS B 1 84 ? -18.422 -19.594 -16.969 1 97.56 84 LYS B O 1
ATOM 3260 N N . GLU B 1 85 ? -16.578 -18.516 -17.688 1 96.81 85 GLU B N 1
ATOM 3261 C CA . GLU B 1 85 ? -15.789 -19.75 -17.75 1 96.81 85 GLU B CA 1
ATOM 3262 C C . GLU B 1 85 ? -15.68 -20.391 -16.375 1 96.81 85 GLU B C 1
ATOM 3264 O O . GLU B 1 85 ? -15.625 -21.625 -16.266 1 96.81 85 GLU B O 1
ATOM 3269 N N . THR B 1 86 ? -15.656 -19.609 -15.336 1 97.44 86 THR B N 1
ATOM 3270 C CA . THR B 1 86 ? -15.469 -20.125 -13.977 1 97.44 86 THR B CA 1
ATOM 3271 C C . THR B 1 86 ? -16.812 -20.266 -13.266 1 97.44 86 THR B C 1
ATOM 3273 O O . THR B 1 86 ? -16.859 -20.562 -12.07 1 97.44 86 THR B O 1
ATOM 3276 N N . ASP B 1 87 ? -17.875 -19.984 -13.922 1 97.06 87 ASP B N 1
ATOM 3277 C CA . ASP B 1 87 ? -19.219 -20.062 -13.359 1 97.06 87 ASP B CA 1
ATOM 3278 C C . ASP B 1 87 ? -19.328 -19.234 -12.078 1 97.06 87 ASP B C 1
ATOM 3280 O O . ASP B 1 87 ? -19.75 -19.75 -11.039 1 97.06 87 ASP B O 1
ATOM 3284 N N . SER B 1 88 ? -18.844 -17.938 -12.164 1 97.44 88 SER B N 1
ATOM 3285 C CA . SER B 1 88 ? -18.75 -17.141 -10.945 1 97.44 88 SER B CA 1
ATOM 3286 C C . SER B 1 88 ? -19.5 -15.828 -11.078 1 97.44 88 SER B C 1
ATOM 3288 O O . SER B 1 88 ? -19.406 -14.961 -10.211 1 97.44 88 SER B O 1
ATOM 3290 N N . LEU B 1 89 ? -20.281 -15.664 -12.094 1 97.12 89 LEU B N 1
ATOM 3291 C CA . LEU B 1 89 ? -20.938 -14.391 -12.391 1 97.12 89 LEU B CA 1
ATOM 3292 C C . LEU B 1 89 ? -21.875 -13.992 -11.258 1 97.12 89 LEU B C 1
ATOM 3294 O O . LEU B 1 89 ? -21.969 -12.812 -10.914 1 97.12 89 LEU B O 1
ATOM 3298 N N . ASP B 1 90 ? -22.562 -14.875 -10.648 1 97.12 90 ASP B N 1
ATOM 3299 C CA . ASP B 1 90 ? -23.594 -14.586 -9.664 1 97.12 90 ASP B CA 1
ATOM 3300 C C . ASP B 1 90 ? -23 -14.258 -8.305 1 97.12 90 ASP B C 1
ATOM 3302 O O . ASP B 1 90 ? -23.703 -13.836 -7.383 1 97.12 90 ASP B O 1
ATOM 3306 N N . ARG B 1 91 ? -21.719 -14.398 -8.125 1 98.12 91 ARG B N 1
ATOM 3307 C CA . ARG B 1 91 ? -21.062 -14.117 -6.852 1 98.12 91 ARG B CA 1
ATOM 3308 C C . ARG B 1 91 ? -19.859 -13.211 -7.043 1 98.12 91 ARG B C 1
ATOM 3310 O O . ARG B 1 91 ? -18.969 -13.164 -6.195 1 98.12 91 ARG B O 1
ATOM 3317 N N . LEU B 1 92 ? -19.828 -12.57 -8.211 1 98.56 92 LEU B N 1
ATOM 3318 C CA . LEU B 1 92 ? -18.781 -11.602 -8.539 1 98.56 92 LEU B CA 1
ATOM 3319 C C . LEU B 1 92 ? -19.172 -10.203 -8.078 1 98.56 92 LEU B C 1
ATOM 3321 O O . LEU B 1 92 ? -20.281 -9.75 -8.336 1 98.56 92 LEU B O 1
ATOM 3325 N N . TYR B 1 93 ? -18.281 -9.531 -7.371 1 98.88 93 TYR B N 1
ATOM 3326 C CA . TYR B 1 93 ? -18.469 -8.156 -6.918 1 98.88 93 TYR B CA 1
ATOM 3327 C C . TYR B 1 93 ? -17.266 -7.293 -7.281 1 98.88 93 TYR B C 1
ATOM 3329 O O . TYR B 1 93 ? -16.125 -7.746 -7.195 1 98.88 93 TYR B O 1
ATOM 3337 N N . ILE B 1 94 ? -17.531 -6.109 -7.723 1 98.88 94 ILE B N 1
ATOM 3338 C CA . ILE B 1 94 ? -16.5 -5.215 -8.242 1 98.88 94 ILE B CA 1
ATOM 3339 C C . ILE B 1 94 ? -16.562 -3.873 -7.52 1 98.88 94 ILE B C 1
ATOM 3341 O O . ILE B 1 94 ? -17.641 -3.262 -7.434 1 98.88 94 ILE B O 1
ATOM 3345 N N . ASP B 1 95 ? -15.477 -3.432 -7 1 98.88 95 ASP B N 1
ATOM 3346 C CA . ASP B 1 95 ? -15.469 -2.092 -6.418 1 98.88 95 ASP B CA 1
ATOM 3347 C C . ASP B 1 95 ? -15.672 -1.025 -7.492 1 98.88 95 ASP B C 1
ATOM 3349 O O . ASP B 1 95 ? -15.156 -1.153 -8.609 1 98.88 95 ASP B O 1
ATOM 3353 N N . PRO B 1 96 ? -16.328 0.071 -7.156 1 98.69 96 PRO B N 1
ATOM 3354 C CA . PRO B 1 96 ? -16.547 1.146 -8.125 1 98.69 96 PRO B CA 1
ATOM 3355 C C . PRO B 1 96 ? -15.242 1.781 -8.609 1 98.69 96 PRO B C 1
ATOM 3357 O O . PRO B 1 96 ? -15.203 2.375 -9.688 1 98.69 96 PRO B O 1
ATOM 3360 N N . HIS B 1 97 ? -14.141 1.62 -7.887 1 98.75 97 HIS B N 1
ATOM 3361 C CA . HIS B 1 97 ? -12.883 2.289 -8.195 1 98.75 97 HIS B CA 1
ATOM 3362 C C . HIS B 1 97 ? -12.008 1.422 -9.094 1 98.75 97 HIS B C 1
ATOM 3364 O O . HIS B 1 97 ? -10.922 1.843 -9.5 1 98.75 97 HIS B O 1
ATOM 3370 N N . VAL B 1 98 ? -12.43 0.238 -9.438 1 98.88 98 VAL B N 1
ATOM 3371 C CA . VAL B 1 98 ? -11.641 -0.597 -10.344 1 98.88 98 VAL B CA 1
ATOM 3372 C C . VAL B 1 98 ? -11.453 0.117 -11.68 1 98.88 98 VAL B C 1
ATOM 3374 O O . VAL B 1 98 ? -12.406 0.656 -12.242 1 98.88 98 VAL B O 1
ATOM 3377 N N . GLY B 1 99 ? -10.203 0.173 -12.086 1 98.81 99 GLY B N 1
ATOM 3378 C CA . GLY B 1 99 ? -9.914 0.812 -13.359 1 98.81 99 GLY B CA 1
ATOM 3379 C C . GLY B 1 99 ? -10.25 -0.062 -14.555 1 98.81 99 GLY B C 1
ATOM 3380 O O . GLY B 1 99 ? -10.07 -1.281 -14.508 1 98.81 99 GLY B O 1
ATOM 3381 N N . ILE B 1 100 ? -10.672 0.557 -15.625 1 98.88 100 ILE B N 1
ATOM 3382 C CA . ILE B 1 100 ? -11.07 -0.21 -16.797 1 98.88 100 ILE B CA 1
ATOM 3383 C C . ILE B 1 100 ? -10.086 0.031 -17.938 1 98.88 100 ILE B C 1
ATOM 3385 O O . ILE B 1 100 ? -9.844 1.175 -18.328 1 98.88 100 ILE B O 1
ATOM 3389 N N . ILE B 1 101 ? -9.484 -1.034 -18.375 1 98.69 101 ILE B N 1
ATOM 3390 C CA . ILE B 1 101 ? -8.594 -1.024 -19.531 1 98.69 101 ILE B CA 1
ATOM 3391 C C . ILE B 1 101 ? -9.406 -1.198 -20.812 1 98.69 101 ILE B C 1
ATOM 3393 O O . ILE B 1 101 ? -10.188 -2.148 -20.938 1 98.69 101 ILE B O 1
ATOM 3397 N N . THR B 1 102 ? -9.281 -0.356 -21.734 1 98.31 102 THR B N 1
ATOM 3398 C CA . THR B 1 102 ? -9.914 -0.446 -23.047 1 98.31 102 THR B CA 1
ATOM 3399 C C . THR B 1 102 ? -8.875 -0.704 -24.125 1 98.31 102 THR B C 1
ATOM 3401 O O . THR B 1 102 ? -7.688 -0.842 -23.844 1 98.31 102 THR B O 1
ATOM 3404 N N . ASP B 1 103 ? -9.344 -0.807 -25.328 1 97.88 103 ASP B N 1
ATOM 3405 C CA . ASP B 1 103 ? -8.453 -1.031 -26.469 1 97.88 103 ASP B CA 1
ATOM 3406 C C . ASP B 1 103 ? -7.477 0.13 -26.641 1 97.88 103 ASP B C 1
ATOM 3408 O O . ASP B 1 103 ? -6.359 -0.058 -27.125 1 97.88 103 ASP B O 1
ATOM 3412 N N . GLU B 1 104 ? -7.887 1.279 -26.219 1 98.19 104 GLU B N 1
ATOM 3413 C CA . GLU B 1 104 ? -7.02 2.449 -26.328 1 98.19 104 GLU B CA 1
ATOM 3414 C C . GLU B 1 104 ? -5.723 2.26 -25.547 1 98.19 104 GLU B C 1
ATOM 3416 O O . GLU B 1 104 ? -4.633 2.475 -26.078 1 98.19 104 GLU B O 1
ATOM 3421 N N . GLU B 1 105 ? -5.84 1.879 -24.266 1 98.44 105 GLU B N 1
ATOM 3422 C CA . GLU B 1 105 ? -4.652 1.668 -23.453 1 98.44 105 GLU B CA 1
ATOM 3423 C C . GLU B 1 105 ? -3.793 0.535 -24 1 98.44 105 GLU B C 1
ATOM 3425 O O . GLU B 1 105 ? -2.562 0.592 -23.922 1 98.44 105 GLU B O 1
ATOM 3430 N N . ILE B 1 106 ? -4.434 -0.504 -24.484 1 97.81 106 ILE B N 1
ATOM 3431 C CA . ILE B 1 106 ? -3.717 -1.634 -25.062 1 97.81 106 ILE B CA 1
ATOM 3432 C C . ILE B 1 106 ? -2.893 -1.161 -26.266 1 97.81 106 ILE B C 1
ATOM 3434 O O . ILE B 1 106 ? -1.699 -1.459 -26.359 1 97.81 106 ILE B O 1
ATOM 3438 N N . LYS B 1 107 ? -3.529 -0.407 -27.172 1 98.19 107 LYS B N 1
ATOM 3439 C CA . LYS B 1 107 ? -2.852 0.107 -28.359 1 98.19 107 LYS B CA 1
ATOM 3440 C C . LYS B 1 107 ? -1.695 1.025 -27.969 1 98.19 107 LYS B C 1
ATOM 3442 O O . LYS B 1 107 ? -0.62 0.96 -28.562 1 98.19 107 LYS B O 1
ATOM 3447 N N . GLU B 1 108 ? -1.922 1.879 -27 1 98.12 108 GLU B N 1
ATOM 3448 C CA . GLU B 1 108 ? -0.877 2.791 -26.531 1 98.12 108 GLU B CA 1
ATOM 3449 C C . GLU B 1 108 ? 0.335 2.027 -26.016 1 98.12 108 GLU B C 1
ATOM 3451 O O . GLU B 1 108 ? 1.476 2.371 -26.328 1 98.12 108 GLU B O 1
ATOM 3456 N N . GLU B 1 109 ? 0.07 1.041 -25.234 1 97.12 109 GLU B N 1
ATOM 3457 C CA . GLU B 1 109 ? 1.171 0.27 -24.656 1 97.12 109 GLU B CA 1
ATOM 3458 C C . GLU B 1 109 ? 1.913 -0.513 -25.734 1 97.12 109 GLU B C 1
ATOM 3460 O O . GLU B 1 109 ? 3.145 -0.559 -25.75 1 97.12 109 GLU B O 1
ATOM 3465 N N . ARG B 1 110 ? 1.226 -1.169 -26.641 1 96.94 110 ARG B N 1
ATOM 3466 C CA . ARG B 1 110 ? 1.828 -1.986 -27.688 1 96.94 110 ARG B CA 1
ATOM 3467 C C . ARG B 1 110 ? 2.609 -1.124 -28.672 1 96.94 110 ARG B C 1
ATOM 3469 O O . ARG B 1 110 ? 3.559 -1.597 -29.297 1 96.94 110 ARG B O 1
ATOM 3476 N N . SER B 1 111 ? 2.207 0.151 -28.812 1 97.81 111 SER B N 1
ATOM 3477 C CA . SER B 1 111 ? 2.895 1.069 -29.719 1 97.81 111 SER B CA 1
ATOM 3478 C C . SER B 1 111 ? 4.105 1.705 -29.047 1 97.81 111 SER B C 1
ATOM 3480 O O . SER B 1 111 ? 4.891 2.4 -29.688 1 97.81 111 SER B O 1
ATOM 3482 N N . ASP B 1 112 ? 4.23 1.513 -27.766 1 97.31 112 ASP B N 1
ATOM 3483 C CA . ASP B 1 112 ? 5.359 2.047 -27.016 1 97.31 112 ASP B CA 1
ATOM 3484 C C . ASP B 1 112 ? 6.547 1.088 -27.047 1 97.31 112 ASP B C 1
ATOM 3486 O O . ASP B 1 112 ? 6.648 0.19 -26.203 1 97.31 112 ASP B O 1
ATOM 3490 N N . GLU B 1 113 ? 7.531 1.331 -27.844 1 96 113 GLU B N 1
ATOM 3491 C CA . GLU B 1 113 ? 8.664 0.437 -28.078 1 96 113 GLU B CA 1
ATOM 3492 C C . GLU B 1 113 ? 9.492 0.265 -26.797 1 96 113 GLU B C 1
ATOM 3494 O O . GLU B 1 113 ? 10.039 -0.812 -26.547 1 96 113 GLU B O 1
ATOM 3499 N N . TYR B 1 114 ? 9.562 1.315 -26.094 1 96.19 114 TYR B N 1
ATOM 3500 C CA . TYR B 1 114 ? 10.328 1.244 -24.859 1 96.19 114 TYR B CA 1
ATOM 3501 C C . TYR B 1 114 ? 9.711 0.226 -23.891 1 96.19 114 TYR B C 1
ATOM 3503 O O . TYR B 1 114 ? 10.422 -0.617 -23.344 1 96.19 114 TYR B O 1
ATOM 3511 N N . LEU B 1 115 ? 8.406 0.259 -23.656 1 94.94 115 LEU B N 1
ATOM 3512 C CA . LEU B 1 115 ? 7.746 -0.654 -22.734 1 94.94 115 LEU B CA 1
ATOM 3513 C C . LEU B 1 115 ? 7.797 -2.086 -23.25 1 94.94 115 LEU B C 1
ATOM 3515 O O . LEU B 1 115 ? 8.008 -3.023 -22.484 1 94.94 115 LEU B O 1
ATOM 3519 N N . ILE B 1 116 ? 7.59 -2.238 -24.547 1 92.38 116 ILE B N 1
ATOM 3520 C CA . ILE B 1 116 ? 7.484 -3.578 -25.125 1 92.38 116 ILE B CA 1
ATOM 3521 C C . ILE B 1 116 ? 8.875 -4.207 -25.203 1 92.38 116 ILE B C 1
ATOM 3523 O O . ILE B 1 116 ? 9.078 -5.344 -24.766 1 92.38 116 ILE B O 1
ATOM 3527 N N . LYS B 1 117 ? 9.891 -3.52 -25.688 1 90.94 117 LYS B N 1
ATOM 3528 C CA . LYS B 1 117 ? 11.195 -4.102 -25.984 1 90.94 117 LYS B CA 1
ATOM 3529 C C . LYS B 1 117 ? 12.148 -3.955 -24.797 1 90.94 117 LYS B C 1
ATOM 3531 O O . LYS B 1 117 ? 12.875 -4.895 -24.469 1 90.94 117 LYS B O 1
ATOM 3536 N N . ASN B 1 118 ? 12.18 -2.801 -24.188 1 90.25 118 ASN B N 1
ATOM 3537 C CA . ASN B 1 118 ? 13.164 -2.537 -23.141 1 90.25 118 ASN B CA 1
ATOM 3538 C C . ASN B 1 118 ? 12.703 -3.072 -21.781 1 90.25 118 ASN B C 1
ATOM 3540 O O . ASN B 1 118 ? 13.5 -3.637 -21.031 1 90.25 118 ASN B O 1
ATOM 3544 N N . ILE B 1 119 ? 11.445 -2.908 -21.406 1 90.25 119 ILE B N 1
ATOM 3545 C CA . ILE B 1 119 ? 10.922 -3.322 -20.109 1 90.25 119 ILE B CA 1
ATOM 3546 C C . ILE B 1 119 ? 10.414 -4.762 -20.188 1 90.25 119 ILE B C 1
ATOM 3548 O O . ILE B 1 119 ? 10.484 -5.508 -19.219 1 90.25 119 ILE B O 1
ATOM 3552 N N . GLY B 1 120 ? 9.852 -5.152 -21.359 1 88.81 120 GLY B N 1
ATOM 3553 C CA . GLY B 1 120 ? 9.227 -6.457 -21.516 1 88.81 120 GLY B CA 1
ATOM 3554 C C . GLY B 1 120 ? 7.777 -6.48 -21.062 1 88.81 120 GLY B C 1
ATOM 3555 O O . GLY B 1 120 ? 7.324 -7.461 -20.469 1 88.81 120 GLY B O 1
ATOM 3556 N N . SER B 1 121 ? 7.082 -5.395 -21.312 1 89.25 121 SER B N 1
ATOM 3557 C CA . SER B 1 121 ? 5.664 -5.316 -20.984 1 89.25 121 SER B CA 1
ATOM 3558 C C . SER B 1 121 ? 4.863 -6.391 -21.703 1 89.25 121 SER B C 1
ATOM 3560 O O . SER B 1 121 ? 5.246 -6.828 -22.797 1 89.25 121 SER B O 1
ATOM 3562 N N . THR B 1 122 ? 3.732 -6.805 -21.078 1 88.38 122 THR B N 1
ATOM 3563 C CA . THR B 1 122 ? 2.877 -7.828 -21.656 1 88.38 122 THR B CA 1
ATOM 3564 C C . THR B 1 122 ? 1.998 -7.234 -22.766 1 88.38 122 THR B C 1
ATOM 3566 O O . THR B 1 122 ? 1.378 -7.969 -23.531 1 88.38 122 THR B O 1
ATOM 3569 N N . GLY B 1 123 ? 1.968 -5.961 -22.812 1 92.44 123 GLY B N 1
ATOM 3570 C CA . GLY B 1 123 ? 1.193 -5.297 -23.844 1 92.44 123 GLY B CA 1
ATOM 3571 C C . GLY B 1 123 ? -0.304 -5.375 -23.625 1 92.44 123 GLY B C 1
ATOM 3572 O O . GLY B 1 123 ? -1.086 -5.355 -24.578 1 92.44 123 GLY B O 1
ATOM 3573 N N . GLN B 1 124 ? -0.696 -5.48 -22.344 1 94.44 124 GLN B N 1
ATOM 3574 C CA . GLN B 1 124 ? -2.109 -5.633 -22.016 1 94.44 124 GLN B CA 1
ATOM 3575 C C . GLN B 1 124 ? -2.734 -4.297 -21.625 1 94.44 124 GLN B C 1
ATOM 3577 O O . GLN B 1 124 ? -3.885 -4.246 -21.188 1 94.44 124 GLN B O 1
ATOM 3582 N N . GLY B 1 125 ? -1.994 -3.254 -21.75 1 97.5 125 GLY B N 1
ATOM 3583 C CA . GLY B 1 125 ? -2.518 -1.916 -21.516 1 97.5 125 GLY B CA 1
ATOM 3584 C C . GLY B 1 125 ? -2.48 -1.497 -20.062 1 97.5 125 GLY B C 1
ATOM 3585 O O . GLY B 1 125 ? -2.932 -0.405 -19.719 1 97.5 125 GLY B O 1
ATOM 3586 N N . VAL B 1 126 ? -1.923 -2.32 -19.172 1 97.62 126 VAL B N 1
ATOM 3587 C CA . VAL B 1 126 ? -1.957 -2.105 -17.734 1 97.62 126 VAL B CA 1
ATOM 3588 C C . VAL B 1 126 ? -1.172 -0.844 -17.375 1 97.62 126 VAL B C 1
ATOM 3590 O O . VAL B 1 126 ? -1.645 -0.008 -16.609 1 97.62 126 VAL B O 1
ATOM 3593 N N . GLY B 1 127 ? 0.056 -0.675 -17.906 1 97.88 127 GLY B N 1
ATOM 3594 C CA . GLY B 1 127 ? 0.877 0.49 -17.625 1 97.88 127 GLY B CA 1
ATOM 3595 C C . GLY B 1 127 ? 0.204 1.799 -18 1 97.88 127 GLY B C 1
ATOM 3596 O O . GLY B 1 127 ? 0.178 2.736 -17.188 1 97.88 127 GLY B O 1
ATOM 3597 N N . TYR B 1 128 ? -0.373 1.86 -19.172 1 98.56 128 TYR B N 1
ATOM 3598 C CA . TYR B 1 128 ? -1.006 3.09 -19.641 1 98.56 128 TYR B CA 1
ATOM 3599 C C . TYR B 1 128 ? -2.307 3.35 -18.891 1 98.56 128 TYR B C 1
ATOM 3601 O O . TYR B 1 128 ? -2.652 4.5 -18.609 1 98.56 128 TYR B O 1
ATOM 3609 N N . ALA B 1 129 ? -3.029 2.27 -18.594 1 98.69 129 ALA B N 1
ATOM 3610 C CA . ALA B 1 129 ? -4.23 2.453 -17.781 1 98.69 129 ALA B CA 1
ATOM 3611 C C . ALA B 1 129 ? -3.885 3.016 -16.406 1 98.69 129 ALA B C 1
ATOM 3613 O O . ALA B 1 129 ? -4.543 3.941 -15.93 1 98.69 129 ALA B O 1
ATOM 3614 N N . GLU B 1 130 ? -2.861 2.439 -15.797 1 98.5 130 GLU B N 1
ATOM 3615 C CA . GLU B 1 130 ? -2.451 2.928 -14.484 1 98.5 130 GLU B CA 1
ATOM 3616 C C . GLU B 1 130 ? -1.946 4.363 -14.562 1 98.5 130 GLU B C 1
ATOM 3618 O O . GLU B 1 130 ? -2.195 5.164 -13.656 1 98.5 130 GLU B O 1
ATOM 3623 N N . ALA B 1 131 ? -1.182 4.691 -15.578 1 98.69 131 ALA B N 1
ATOM 3624 C CA . ALA B 1 131 ? -0.704 6.059 -15.766 1 98.69 131 ALA B CA 1
ATOM 3625 C C . ALA B 1 131 ? -1.871 7.035 -15.906 1 98.69 131 ALA B C 1
ATOM 3627 O O . ALA B 1 131 ? -1.854 8.117 -15.312 1 98.69 131 ALA B O 1
ATOM 3628 N N . LYS B 1 132 ? -2.865 6.656 -16.719 1 98.69 132 LYS B N 1
ATOM 3629 C CA . LYS B 1 132 ? -4.055 7.488 -16.859 1 98.69 132 LYS B CA 1
ATOM 3630 C C . LYS B 1 132 ? -4.789 7.633 -15.531 1 98.69 132 LYS B C 1
ATOM 3632 O O . LYS B 1 132 ? -5.332 8.695 -15.227 1 98.69 132 LYS B O 1
ATOM 3637 N N . ARG B 1 133 ? -4.848 6.551 -14.789 1 98.56 133 ARG B N 1
ATOM 3638 C CA . ARG B 1 133 ? -5.48 6.598 -13.477 1 98.56 133 ARG B CA 1
ATOM 3639 C C . ARG B 1 133 ? -4.77 7.59 -12.562 1 98.56 133 ARG B C 1
ATOM 3641 O O . ARG B 1 133 ? -5.418 8.383 -11.867 1 98.56 133 ARG B O 1
ATOM 3648 N N . VAL B 1 134 ? -3.449 7.523 -12.539 1 98.25 134 VAL B N 1
ATOM 3649 C CA . VAL B 1 134 ? -2.613 8.414 -11.742 1 98.25 134 VAL B CA 1
ATOM 3650 C C . VAL B 1 134 ? -2.891 9.867 -12.133 1 98.25 134 VAL B C 1
ATOM 3652 O O . VAL B 1 134 ? -2.887 10.758 -11.281 1 98.25 134 VAL B O 1
ATOM 3655 N N . LEU B 1 135 ? -3.174 10.094 -13.344 1 98.5 135 LEU B N 1
ATOM 3656 C CA . LEU B 1 135 ? -3.465 11.438 -13.852 1 98.5 135 LEU B CA 1
ATOM 3657 C C . LEU B 1 135 ? -4.945 11.758 -13.695 1 98.5 135 LEU B C 1
ATOM 3659 O O . LEU B 1 135 ? -5.398 12.828 -14.125 1 98.5 135 LEU B O 1
ATOM 3663 N N . ARG B 1 136 ? -5.75 10.836 -13.117 1 97.94 136 ARG B N 1
ATOM 3664 C CA . ARG B 1 136 ? -7.18 10.977 -12.852 1 97.94 136 ARG B CA 1
ATOM 3665 C C . ARG B 1 136 ? -7.965 11.109 -14.148 1 97.94 136 ARG B C 1
ATOM 3667 O O . ARG B 1 136 ? -8.938 11.867 -14.219 1 97.94 136 ARG B O 1
ATOM 3674 N N . LYS B 1 137 ? -7.488 10.375 -15.141 1 98.44 137 LYS B N 1
ATOM 3675 C CA . LYS B 1 137 ? -8.125 10.453 -16.453 1 98.44 137 LYS B CA 1
ATOM 3676 C C . LYS B 1 137 ? -8.758 9.125 -16.844 1 98.44 137 LYS B C 1
ATOM 3678 O O . LYS B 1 137 ? -9.508 9.047 -17.812 1 98.44 137 LYS B O 1
ATOM 3683 N N . LEU B 1 138 ? -8.453 8.07 -16.125 1 98.69 138 LEU B N 1
ATOM 3684 C CA . LEU B 1 138 ? -8.953 6.746 -16.453 1 98.69 138 LEU B CA 1
ATOM 3685 C C . LEU B 1 138 ? -10.414 6.598 -16.047 1 98.69 138 LEU B C 1
ATOM 3687 O O . LEU B 1 138 ? -10.805 7.035 -14.953 1 98.69 138 LEU B O 1
ATOM 3691 N N . LYS B 1 139 ? -11.219 5.98 -16.891 1 98.62 139 LYS B N 1
ATOM 3692 C CA . LYS B 1 139 ? -12.57 5.609 -16.484 1 98.62 139 LYS B CA 1
ATOM 3693 C C . LYS B 1 139 ? -12.555 4.395 -15.562 1 98.62 139 LYS B C 1
ATOM 3695 O O . LYS B 1 139 ? -11.727 3.496 -15.727 1 98.62 139 LYS B O 1
ATOM 3700 N N . LEU B 1 140 ? -13.406 4.426 -14.609 1 98.75 140 LEU B N 1
ATOM 3701 C CA . LEU B 1 140 ? -13.484 3.383 -13.586 1 98.75 140 LEU B CA 1
ATOM 3702 C C . LEU B 1 140 ? -14.742 2.543 -13.766 1 98.75 140 LEU B C 1
ATOM 3704 O O . LEU B 1 140 ? -15.602 2.867 -14.594 1 98.75 140 LEU B O 1
ATOM 3708 N N . ALA B 1 141 ? -14.82 1.474 -12.984 1 98.88 141 ALA B N 1
ATOM 3709 C CA . ALA B 1 141 ? -15.953 0.557 -13.07 1 98.88 141 ALA B CA 1
ATOM 3710 C C . ALA B 1 141 ? -17.266 1.303 -12.906 1 98.88 141 ALA B C 1
ATOM 3712 O O . ALA B 1 141 ? -18.25 1.002 -13.586 1 98.88 141 ALA B O 1
ATOM 3713 N N . LYS B 1 142 ? -17.328 2.264 -12.031 1 98.5 142 LYS B N 1
ATOM 3714 C CA . LYS B 1 142 ? -18.547 3.012 -11.742 1 98.5 142 LYS B CA 1
ATOM 3715 C C . LYS B 1 142 ? -19.031 3.77 -12.977 1 98.5 142 LYS B C 1
ATOM 3717 O O . LYS B 1 142 ? -20.188 4.172 -13.047 1 98.5 142 LYS B O 1
ATOM 3722 N N . ASP B 1 143 ? -18.203 3.961 -13.961 1 98.5 143 ASP B N 1
ATOM 3723 C CA . ASP B 1 143 ? -18.531 4.762 -15.141 1 98.5 143 ASP B CA 1
ATOM 3724 C C . ASP B 1 143 ? -19.156 3.898 -16.234 1 98.5 143 ASP B C 1
ATOM 3726 O O . ASP B 1 143 ? -19.516 4.402 -17.297 1 98.5 143 ASP B O 1
ATOM 3730 N N . TYR B 1 144 ? -19.297 2.604 -15.977 1 98.5 144 TYR B N 1
ATOM 3731 C CA . TYR B 1 144 ? -19.828 1.689 -16.984 1 98.5 144 TYR B CA 1
ATOM 3732 C C . TYR B 1 144 ? -21.125 1.049 -16.516 1 98.5 144 TYR B C 1
ATOM 3734 O O . TYR B 1 144 ? -21.125 0.286 -15.539 1 98.5 144 TYR B O 1
ATOM 3742 N N . ARG B 1 145 ? -22.172 1.217 -17.234 1 97.81 145 ARG B N 1
ATOM 3743 C CA . ARG B 1 145 ? -23.5 0.747 -16.875 1 97.81 145 ARG B CA 1
ATOM 3744 C C . ARG B 1 145 ? -23.547 -0.776 -16.797 1 97.81 145 ARG B C 1
ATOM 3746 O O . ARG B 1 145 ? -24.281 -1.343 -15.977 1 97.81 145 ARG B O 1
ATOM 3753 N N . GLU B 1 146 ? -22.797 -1.431 -17.641 1 96.44 146 GLU B N 1
ATOM 3754 C CA . GLU B 1 146 ? -22.812 -2.889 -17.703 1 96.44 146 GLU B CA 1
ATOM 3755 C C . GLU B 1 146 ? -22.266 -3.502 -16.406 1 96.44 146 GLU B C 1
ATOM 3757 O O . GLU B 1 146 ? -22.5 -4.68 -16.141 1 96.44 146 GLU B O 1
ATOM 3762 N N . LEU B 1 147 ? -21.562 -2.676 -15.609 1 98.38 147 LEU B N 1
ATOM 3763 C CA . LEU B 1 147 ? -20.969 -3.205 -14.383 1 98.38 147 LEU B CA 1
ATOM 3764 C C . LEU B 1 147 ? -21.797 -2.818 -13.172 1 98.38 147 LEU B C 1
ATOM 3766 O O . LEU B 1 147 ? -21.5 -3.225 -12.047 1 98.38 147 LEU B O 1
ATOM 3770 N N . GLU B 1 148 ? -22.844 -2.1 -13.312 1 98.25 148 GLU B N 1
ATOM 3771 C CA . GLU B 1 148 ? -23.609 -1.479 -12.234 1 98.25 148 GLU B CA 1
ATOM 3772 C C . GLU B 1 148 ? -24.109 -2.521 -11.234 1 98.25 148 GLU B C 1
ATOM 3774 O O . GLU B 1 148 ? -24.016 -2.316 -10.023 1 98.25 148 GLU B O 1
ATOM 3779 N N . LYS B 1 149 ? -24.641 -3.6 -11.719 1 97.56 149 LYS B N 1
ATOM 3780 C CA . LYS B 1 149 ? -25.25 -4.582 -10.828 1 97.56 149 LYS B CA 1
ATOM 3781 C C . LYS B 1 149 ? -24.203 -5.328 -10.016 1 97.56 149 LYS B C 1
ATOM 3783 O O . LYS B 1 149 ? -24.531 -6.004 -9.039 1 97.56 149 LYS B O 1
ATOM 3788 N N . TYR B 1 150 ? -22.922 -5.219 -10.391 1 98.62 150 TYR B N 1
ATOM 3789 C CA . TYR B 1 150 ? -21.844 -5.934 -9.695 1 98.62 150 TYR B CA 1
ATOM 3790 C C . TYR B 1 150 ? -21.156 -5.027 -8.688 1 98.62 150 TYR B C 1
ATOM 3792 O O . TYR B 1 150 ? -20.344 -5.492 -7.879 1 98.62 150 TYR B O 1
ATOM 3800 N N . LEU B 1 151 ? -21.469 -3.715 -8.656 1 98.81 151 LEU B N 1
ATOM 3801 C CA . LEU B 1 151 ? -20.703 -2.732 -7.895 1 98.81 151 LEU B CA 1
ATOM 3802 C C . LEU B 1 151 ? -21.031 -2.828 -6.406 1 98.81 151 LEU B C 1
ATOM 3804 O O . LEU B 1 151 ? -22.203 -2.918 -6.027 1 98.81 151 LEU B O 1
ATOM 3808 N N . ILE B 1 152 ? -20 -2.871 -5.625 1 98.62 152 ILE B N 1
ATOM 3809 C CA . ILE B 1 152 ? -20.125 -2.844 -4.172 1 98.62 152 ILE B CA 1
ATOM 3810 C C . ILE B 1 152 ? -18.906 -2.139 -3.566 1 98.62 152 ILE B C 1
ATOM 3812 O O . ILE B 1 152 ? -17.844 -2.072 -4.191 1 98.62 152 ILE B O 1
ATOM 3816 N N . ASN B 1 153 ? -19.078 -1.47 -2.475 1 98.44 153 ASN B N 1
ATOM 3817 C CA . ASN B 1 153 ? -17.938 -0.938 -1.733 1 98.44 153 ASN B CA 1
ATOM 3818 C C . ASN B 1 153 ? -17.125 -2.051 -1.066 1 98.44 153 ASN B C 1
ATOM 3820 O O . ASN B 1 153 ? -17.422 -2.434 0.069 1 98.44 153 ASN B O 1
ATOM 3824 N N . VAL B 1 154 ? -16.109 -2.463 -1.7 1 98.69 154 VAL B N 1
ATOM 3825 C CA . VAL B 1 154 ? -15.383 -3.656 -1.291 1 98.69 154 VAL B CA 1
ATOM 3826 C C . VAL B 1 154 ? -14.719 -3.416 0.063 1 98.69 154 VAL B C 1
ATOM 3828 O O . VAL B 1 154 ? -14.859 -4.227 0.982 1 98.69 154 VAL B O 1
ATOM 3831 N N . PRO B 1 155 ? -13.992 -2.305 0.28 1 98.56 155 PRO B N 1
ATOM 3832 C CA . PRO B 1 155 ? -13.391 -2.084 1.597 1 98.56 155 PRO B CA 1
ATOM 3833 C C . PRO B 1 155 ? -14.414 -2.145 2.73 1 98.56 155 PRO B C 1
ATOM 3835 O O . PRO B 1 155 ? -14.148 -2.746 3.773 1 98.56 155 PRO B O 1
ATOM 3838 N N . GLU B 1 156 ? -15.523 -1.56 2.518 1 98.06 156 GLU B N 1
ATOM 3839 C CA . GLU B 1 156 ? -16.562 -1.587 3.539 1 98.06 156 GLU B CA 1
ATOM 3840 C C . GLU B 1 156 ? -17.016 -3.016 3.828 1 98.06 156 GLU B C 1
ATOM 3842 O O . GLU B 1 156 ? -17.188 -3.396 4.988 1 98.06 156 GLU B O 1
ATOM 3847 N N . GLU B 1 157 ? -17.219 -3.799 2.764 1 98.25 157 GLU B N 1
ATOM 3848 C CA . GLU B 1 157 ? -17.656 -5.184 2.936 1 98.25 157 GLU B CA 1
ATOM 3849 C C . GLU B 1 157 ? -16.594 -6.004 3.664 1 98.25 157 GLU B C 1
ATOM 3851 O O . GLU B 1 157 ? -16.922 -6.879 4.469 1 98.25 157 GLU B O 1
ATOM 3856 N N . LEU B 1 158 ? -15.367 -5.754 3.342 1 98.5 158 LEU B N 1
ATOM 3857 C CA . LEU B 1 158 ? -14.281 -6.473 4 1 98.5 158 LEU B CA 1
ATOM 3858 C C . LEU B 1 158 ? -14.227 -6.133 5.488 1 98.5 158 LEU B C 1
ATOM 3860 O O . LEU B 1 158 ? -14.094 -7.027 6.328 1 98.5 158 LEU B O 1
ATOM 3864 N N . LEU B 1 159 ? -14.336 -4.906 5.797 1 97.75 159 LEU B N 1
ATOM 3865 C CA . LEU B 1 159 ? -14.25 -4.453 7.18 1 97.75 159 LEU B CA 1
ATOM 3866 C C . LEU B 1 159 ? -15.43 -4.969 7.996 1 97.75 159 LEU B C 1
ATOM 3868 O O . LEU B 1 159 ? -15.266 -5.359 9.156 1 97.75 159 LEU B O 1
ATOM 3872 N N . LEU B 1 160 ? -16.641 -4.973 7.398 1 97.5 160 LEU B N 1
ATOM 3873 C CA . LEU B 1 160 ? -17.797 -5.57 8.047 1 97.5 160 LEU B CA 1
ATOM 3874 C C . LEU B 1 160 ? -17.578 -7.059 8.289 1 97.5 160 LEU B C 1
ATOM 3876 O O . LEU B 1 160 ? -17.953 -7.582 9.344 1 97.5 160 LEU B O 1
ATOM 3880 N N . GLY B 1 161 ? -16.984 -7.742 7.281 1 97.75 161 GLY B N 1
ATOM 3881 C CA . GLY B 1 161 ? -16.672 -9.156 7.434 1 97.75 161 GLY B CA 1
ATOM 3882 C C . GLY B 1 161 ? -15.695 -9.422 8.57 1 97.75 161 GLY B C 1
ATOM 3883 O O . GLY B 1 161 ? -15.875 -10.375 9.336 1 97.75 161 GLY B O 1
ATOM 3884 N N . ILE B 1 162 ? -14.703 -8.594 8.664 1 97.25 162 ILE B N 1
ATOM 3885 C CA . ILE B 1 162 ? -13.719 -8.727 9.734 1 97.25 162 ILE B CA 1
ATOM 3886 C C . ILE B 1 162 ? -14.406 -8.57 11.086 1 97.25 162 ILE B C 1
ATOM 3888 O O . ILE B 1 162 ? -14.156 -9.352 12.008 1 97.25 162 ILE B O 1
ATOM 3892 N N . GLU B 1 163 ? -15.219 -7.574 11.203 1 95.75 163 GLU B N 1
ATOM 3893 C CA . GLU B 1 163 ? -15.945 -7.324 12.445 1 95.75 163 GLU B CA 1
ATOM 3894 C C . GLU B 1 163 ? -16.828 -8.516 12.82 1 95.75 163 GLU B C 1
ATOM 3896 O O . GLU B 1 163 ? -16.984 -8.82 14.008 1 95.75 163 GLU B O 1
ATOM 3901 N N . ARG B 1 164 ? -17.344 -9.211 11.828 1 97.19 164 ARG B N 1
ATOM 3902 C CA . ARG B 1 164 ? -18.219 -10.352 12.055 1 97.19 164 ARG B CA 1
ATOM 3903 C C . ARG B 1 164 ? -17.422 -11.609 12.344 1 97.19 164 ARG B C 1
ATOM 3905 O O . ARG B 1 164 ? -17.984 -12.641 12.727 1 97.19 164 ARG B O 1
ATOM 3912 N N . GLY B 1 165 ? -16.156 -11.547 12.133 1 96.75 165 GLY B N 1
ATOM 3913 C CA . GLY B 1 165 ? -15.305 -12.711 12.359 1 96.75 165 GLY B CA 1
ATOM 3914 C C . GLY B 1 165 ? -15.203 -13.617 11.156 1 96.75 165 GLY B C 1
ATOM 3915 O O . GLY B 1 165 ? -14.883 -14.805 11.289 1 96.75 165 GLY B O 1
ATOM 3916 N N . ASP B 1 166 ? -15.445 -13.062 9.969 1 97.5 166 ASP B N 1
ATOM 3917 C CA . ASP B 1 166 ? -15.359 -13.844 8.734 1 97.5 166 ASP B CA 1
ATOM 3918 C C . ASP B 1 166 ? -13.906 -14.211 8.422 1 97.5 166 ASP B C 1
ATOM 3920 O O . ASP B 1 166 ? -12.977 -13.547 8.875 1 97.5 166 ASP B O 1
ATOM 3924 N N . ASN B 1 167 ? -13.773 -15.367 7.73 1 98 167 ASN B N 1
ATOM 3925 C CA . ASN B 1 167 ? -12.508 -15.695 7.09 1 98 167 ASN B CA 1
ATOM 3926 C C . ASN B 1 167 ? -12.391 -15.047 5.711 1 98 167 ASN B C 1
ATOM 3928 O O . ASN B 1 167 ? -13.242 -15.266 4.844 1 98 167 ASN B O 1
ATOM 3932 N N . ILE B 1 168 ? -11.422 -14.18 5.574 1 98.75 168 ILE B N 1
ATOM 3933 C CA . ILE B 1 168 ? -11.234 -13.414 4.352 1 98.75 168 ILE B CA 1
ATOM 3934 C C . ILE B 1 168 ? -9.836 -13.672 3.787 1 98.75 168 ILE B C 1
ATOM 3936 O O . ILE B 1 168 ? -8.859 -13.695 4.531 1 98.75 168 ILE B O 1
ATOM 3940 N N . LEU B 1 169 ? -9.75 -13.953 2.492 1 98.75 169 LEU B N 1
ATOM 3941 C CA . LEU B 1 169 ? -8.477 -14.172 1.824 1 98.75 169 LEU B CA 1
ATOM 3942 C C . LEU B 1 169 ? -8.258 -13.148 0.718 1 98.75 169 LEU B C 1
ATOM 3944 O O . LEU B 1 169 ? -9.109 -12.977 -0.153 1 98.75 169 LEU B O 1
ATOM 3948 N N . VAL B 1 170 ? -7.16 -12.414 0.824 1 98.75 170 VAL B N 1
ATOM 3949 C CA . VAL B 1 170 ? -6.77 -11.453 -0.199 1 98.75 170 VAL B CA 1
ATOM 3950 C C . VAL B 1 170 ? -5.641 -12.031 -1.05 1 98.75 170 VAL B C 1
ATOM 3952 O O . VAL B 1 170 ? -4.57 -12.352 -0.533 1 98.75 170 VAL B O 1
ATOM 3955 N N . GLU B 1 171 ? -5.891 -12.156 -2.314 1 98.25 171 GLU B N 1
ATOM 3956 C CA . GLU B 1 171 ? -4.957 -12.727 -3.279 1 98.25 171 GLU B CA 1
ATOM 3957 C C . GLU B 1 171 ? -4.199 -11.641 -4.027 1 98.25 171 GLU B C 1
ATOM 3959 O O . GLU B 1 171 ? -4.785 -10.898 -4.82 1 98.25 171 GLU B O 1
ATOM 3964 N N . GLY B 1 172 ? -2.898 -11.531 -3.727 1 97.31 172 GLY B N 1
ATOM 3965 C CA . GLY B 1 172 ? -2.049 -10.633 -4.496 1 97.31 172 GLY B CA 1
ATOM 3966 C C . GLY B 1 172 ? -1.66 -11.203 -5.852 1 97.31 172 GLY B C 1
ATOM 3967 O O . GLY B 1 172 ? -1.812 -12.398 -6.094 1 97.31 172 GLY B O 1
ATOM 3968 N N . THR B 1 173 ? -1.269 -10.289 -6.742 1 95.12 173 THR B N 1
ATOM 3969 C CA . THR B 1 173 ? -0.771 -10.695 -8.047 1 95.12 173 THR B CA 1
ATOM 3970 C C . THR B 1 173 ? 0.692 -10.297 -8.219 1 95.12 173 THR B C 1
ATOM 3972 O O . THR B 1 173 ? 1.234 -9.539 -7.406 1 95.12 173 THR B O 1
ATOM 3975 N N . GLN B 1 174 ? 1.319 -10.875 -9.266 1 94.88 174 GLN B N 1
ATOM 3976 C CA . GLN B 1 174 ? 2.742 -10.664 -9.5 1 94.88 174 GLN B CA 1
ATOM 3977 C C . GLN B 1 174 ? 3.568 -11.055 -8.281 1 94.88 174 GLN B C 1
ATOM 3979 O O . GLN B 1 174 ? 3.189 -11.953 -7.531 1 94.88 174 GLN B O 1
ATOM 3984 N N . GLY B 1 175 ? 4.785 -10.68 -8.211 1 96.56 175 GLY B N 1
ATOM 3985 C CA . GLY B 1 175 ? 5.68 -11.055 -7.133 1 96.56 175 GLY B CA 1
ATOM 3986 C C . GLY B 1 175 ? 6.375 -9.867 -6.488 1 96.56 175 GLY B C 1
ATOM 3987 O O . GLY B 1 175 ? 6.363 -8.766 -7.035 1 96.56 175 GLY B O 1
ATOM 3988 N N . THR B 1 176 ? 6.938 -10.117 -5.375 1 98.12 176 THR B N 1
ATOM 3989 C CA . THR B 1 176 ? 7.531 -9.086 -4.527 1 98.12 176 THR B CA 1
ATOM 3990 C C . THR B 1 176 ? 8.523 -8.242 -5.316 1 98.12 176 THR B C 1
ATOM 3992 O O . THR B 1 176 ? 8.508 -7.012 -5.223 1 98.12 176 THR B O 1
ATOM 3995 N N . PHE B 1 177 ? 9.305 -8.828 -6.16 1 97.44 177 PHE B N 1
ATOM 3996 C CA . PHE B 1 177 ? 10.414 -8.109 -6.781 1 97.44 177 PHE B CA 1
ATOM 3997 C C . PHE B 1 177 ? 9.984 -7.477 -8.094 1 97.44 177 PHE B C 1
ATOM 3999 O O . PHE B 1 177 ? 10.812 -6.91 -8.82 1 97.44 177 PHE B O 1
ATOM 4006 N N . LEU B 1 178 ? 8.742 -7.559 -8.391 1 96.81 178 LEU B N 1
ATOM 4007 C CA . LEU B 1 178 ? 8.18 -6.797 -9.508 1 96.81 178 LEU B CA 1
ATOM 4008 C C . LEU B 1 178 ? 7.5 -5.527 -9.008 1 96.81 178 LEU B C 1
ATOM 4010 O O . LEU B 1 178 ? 6.902 -4.789 -9.789 1 96.81 178 LEU B O 1
ATOM 4014 N N . SER B 1 179 ? 7.625 -5.242 -7.754 1 97.88 179 SER B N 1
ATOM 4015 C CA . SER B 1 179 ? 7.062 -4.035 -7.16 1 97.88 179 SER B CA 1
ATOM 4016 C C . SER B 1 179 ? 7.641 -2.779 -7.805 1 97.88 179 SER B C 1
ATOM 4018 O O . SER B 1 179 ? 8.852 -2.691 -8.023 1 97.88 179 SER B O 1
ATOM 4020 N N . LEU B 1 180 ? 6.801 -1.833 -8.023 1 98.19 180 LEU B N 1
ATOM 4021 C CA . LEU B 1 180 ? 7.207 -0.561 -8.609 1 98.19 180 LEU B CA 1
ATOM 4022 C C . LEU B 1 180 ? 8.234 0.141 -7.73 1 98.19 180 LEU B C 1
ATOM 4024 O O . LEU B 1 180 ? 9.172 0.761 -8.242 1 98.19 180 LEU B O 1
ATOM 4028 N N . TYR B 1 181 ? 8.086 0.014 -6.379 1 98.25 181 TYR B N 1
ATOM 4029 C CA . TYR B 1 181 ? 8.906 0.772 -5.441 1 98.25 181 TYR B CA 1
ATOM 4030 C C . TYR B 1 181 ? 10.055 -0.079 -4.906 1 98.25 181 TYR B C 1
ATOM 4032 O O . TYR B 1 181 ? 11.055 0.452 -4.422 1 98.25 181 TYR B O 1
ATOM 4040 N N . HIS B 1 182 ? 9.93 -1.396 -5.02 1 98.19 182 HIS B N 1
ATOM 4041 C CA . HIS B 1 182 ? 10.859 -2.225 -4.258 1 98.19 182 HIS B CA 1
ATOM 4042 C C . HIS B 1 182 ? 11.531 -3.266 -5.145 1 98.19 182 HIS B C 1
ATOM 4044 O O . HIS B 1 182 ? 12.391 -4.016 -4.688 1 98.19 182 HIS B O 1
ATOM 4050 N N . GLY B 1 183 ? 11.055 -3.314 -6.363 1 96.94 183 GLY B N 1
ATOM 4051 C CA . GLY B 1 183 ? 11.703 -4.195 -7.324 1 96.94 183 GLY B CA 1
ATOM 4052 C C . GLY B 1 183 ? 12.898 -3.553 -8.008 1 96.94 183 GLY B C 1
ATOM 4053 O O . GLY B 1 183 ? 13.344 -2.479 -7.609 1 96.94 183 GLY B O 1
ATOM 4054 N N . GLU B 1 184 ? 13.438 -4.262 -9 1 94.56 184 GLU B N 1
ATOM 4055 C CA . GLU B 1 184 ? 14.57 -3.748 -9.758 1 94.56 184 GLU B CA 1
ATOM 4056 C C . GLU B 1 184 ? 14.109 -2.826 -10.883 1 94.56 184 GLU B C 1
ATOM 4058 O O . GLU B 1 184 ? 14.102 -3.221 -12.055 1 94.56 184 GLU B O 1
ATOM 4063 N N . TYR B 1 185 ? 13.852 -1.621 -10.617 1 97.12 185 TYR B N 1
ATOM 4064 C CA . TYR B 1 185 ? 13.398 -0.616 -11.57 1 97.12 185 TYR B CA 1
ATOM 4065 C C . TYR B 1 185 ? 14.453 -0.373 -12.648 1 97.12 185 TYR B C 1
ATOM 4067 O O . TYR B 1 185 ? 15.633 -0.2 -12.336 1 97.12 185 TYR B O 1
ATOM 4075 N N . PRO B 1 186 ? 14.07 -0.402 -13.828 1 97.31 186 PRO B N 1
ATOM 4076 C CA . PRO B 1 186 ? 12.727 -0.226 -14.383 1 97.31 186 PRO B CA 1
ATOM 4077 C C . PRO B 1 186 ? 12.055 -1.551 -14.734 1 97.31 186 PRO B C 1
ATOM 4079 O O . PRO B 1 186 ? 11.008 -1.562 -15.383 1 97.31 186 PRO B O 1
ATOM 4082 N N . TYR B 1 187 ? 12.656 -2.678 -14.406 1 96.44 187 TYR B N 1
ATOM 4083 C CA . TYR B 1 187 ? 12.102 -3.982 -14.75 1 96.44 187 TYR B CA 1
ATOM 4084 C C . TYR B 1 187 ? 11.086 -4.438 -13.711 1 96.44 187 TYR B C 1
ATOM 4086 O O . TYR B 1 187 ? 11.273 -5.461 -13.055 1 96.44 187 TYR B O 1
ATOM 4094 N N . THR B 1 188 ? 10.039 -3.666 -13.555 1 96.69 188 THR B N 1
ATOM 4095 C CA . THR B 1 188 ? 8.961 -3.883 -12.594 1 96.69 188 THR B CA 1
ATOM 4096 C C . THR B 1 188 ? 7.602 -3.791 -13.289 1 96.69 188 THR B C 1
ATOM 4098 O O . THR B 1 188 ? 7.523 -3.439 -14.469 1 96.69 188 THR B O 1
ATOM 4101 N N . THR B 1 189 ? 6.562 -4.215 -12.586 1 95.94 189 THR B N 1
ATOM 4102 C CA . THR B 1 189 ? 5.207 -3.904 -13.023 1 95.94 189 THR B CA 1
ATOM 4103 C C . THR B 1 189 ? 4.816 -2.486 -12.617 1 95.94 189 THR B C 1
ATOM 4105 O O . THR B 1 189 ? 5.637 -1.745 -12.07 1 95.94 189 THR B O 1
ATOM 4108 N N . SER B 1 190 ? 3.639 -2.047 -12.922 1 96.94 190 SER B N 1
ATOM 4109 C CA . SER B 1 190 ? 3.188 -0.666 -12.789 1 96.94 190 SER B CA 1
ATOM 4110 C C . SER B 1 190 ? 2.48 -0.443 -11.453 1 96.94 190 SER B C 1
ATOM 4112 O O . SER B 1 190 ? 1.659 0.467 -11.328 1 96.94 190 SER B O 1
ATOM 4114 N N . ARG B 1 191 ? 2.705 -1.305 -10.445 1 95.94 191 ARG B N 1
ATOM 4115 C CA . ARG B 1 191 ? 2.061 -1.22 -9.133 1 95.94 191 ARG B CA 1
ATOM 4116 C C . ARG B 1 191 ? 2.947 -1.812 -8.047 1 95.94 191 ARG B C 1
ATOM 4118 O O . ARG B 1 191 ? 4.004 -2.373 -8.336 1 95.94 191 ARG B O 1
ATOM 4125 N N . ASN B 1 192 ? 2.523 -1.67 -6.82 1 97.25 192 ASN B N 1
ATOM 4126 C CA . ASN B 1 192 ? 3.242 -2.271 -5.703 1 97.25 192 ASN B CA 1
ATOM 4127 C C . ASN B 1 192 ? 2.68 -3.645 -5.348 1 97.25 192 ASN B C 1
ATOM 4129 O O . ASN B 1 192 ? 1.477 -3.789 -5.121 1 97.25 192 ASN B O 1
ATOM 4133 N N . THR B 1 193 ? 3.553 -4.613 -5.262 1 98.19 193 THR B N 1
ATOM 4134 C CA . THR B 1 193 ? 3.082 -5.992 -5.211 1 98.19 193 THR B CA 1
ATOM 4135 C C . THR B 1 193 ? 3.414 -6.629 -3.863 1 98.19 193 THR B C 1
ATOM 4137 O O . THR B 1 193 ? 3.266 -7.84 -3.689 1 98.19 193 THR B O 1
ATOM 4140 N N . THR B 1 194 ? 3.924 -5.871 -2.902 1 98.69 194 THR B N 1
ATOM 4141 C CA . THR B 1 194 ? 4.18 -6.359 -1.552 1 98.69 194 THR B CA 1
ATOM 4142 C C . THR B 1 194 ? 2.875 -6.484 -0.767 1 98.69 194 THR B C 1
ATOM 4144 O O . THR B 1 194 ? 1.821 -6.047 -1.231 1 98.69 194 THR B O 1
ATOM 4147 N N . ALA B 1 195 ? 2.967 -7.113 0.416 1 98.88 195 ALA B N 1
ATOM 4148 C CA . ALA B 1 195 ? 1.784 -7.27 1.259 1 98.88 195 ALA B CA 1
ATOM 4149 C C . ALA B 1 195 ? 1.132 -5.922 1.544 1 98.88 195 ALA B C 1
ATOM 4151 O O . ALA B 1 195 ? -0.09 -5.781 1.449 1 98.88 195 ALA B O 1
ATOM 4152 N N . SER B 1 196 ? 1.932 -4.902 1.844 1 98.81 196 SER B N 1
ATOM 4153 C CA . SER B 1 196 ? 1.389 -3.572 2.107 1 98.81 196 SER B CA 1
ATOM 4154 C C . SER B 1 196 ? 0.772 -2.967 0.851 1 98.81 196 SER B C 1
ATOM 4156 O O . SER B 1 196 ? -0.218 -2.236 0.929 1 98.81 196 SER B O 1
ATOM 4158 N N . GLY B 1 197 ? 1.403 -3.219 -0.284 1 98.69 197 GLY B N 1
ATOM 4159 C CA . GLY B 1 197 ? 0.811 -2.777 -1.536 1 98.69 197 GLY B CA 1
ATOM 4160 C C . GLY B 1 197 ? -0.539 -3.412 -1.814 1 98.69 197 GLY B C 1
ATOM 4161 O O . GLY B 1 197 ? -1.479 -2.727 -2.223 1 98.69 197 GLY B O 1
ATOM 4162 N N . ILE B 1 198 ? -0.622 -4.699 -1.528 1 98.69 198 ILE B N 1
ATOM 4163 C CA . ILE B 1 198 ? -1.852 -5.453 -1.74 1 98.69 198 ILE B CA 1
ATOM 4164 C C . ILE B 1 198 ? -2.945 -4.93 -0.813 1 98.69 198 ILE B C 1
ATOM 4166 O O . ILE B 1 198 ? -4.09 -4.742 -1.237 1 98.69 198 ILE B O 1
ATOM 4170 N N . LEU B 1 199 ? -2.609 -4.695 0.413 1 98.81 199 LEU B N 1
ATOM 4171 C CA . LEU B 1 199 ? -3.568 -4.148 1.367 1 98.81 199 LEU B CA 1
ATOM 4172 C C . LEU B 1 199 ? -4.016 -2.752 0.949 1 98.81 199 LEU B C 1
ATOM 4174 O O . LEU B 1 199 ? -5.188 -2.398 1.105 1 98.81 199 LEU B O 1
ATOM 4178 N N . SER B 1 200 ? -3.062 -1.981 0.46 1 98.5 200 SER B N 1
ATOM 4179 C CA . SER B 1 200 ? -3.373 -0.646 -0.043 1 98.5 200 SER B CA 1
ATOM 4180 C C . SER B 1 200 ? -4.406 -0.705 -1.163 1 98.5 200 SER B C 1
ATOM 4182 O O . SER B 1 200 ? -5.332 0.108 -1.204 1 98.5 200 SER B O 1
ATOM 4184 N N . GLU B 1 201 ? -4.281 -1.646 -2.037 1 98.56 201 GLU B N 1
ATOM 4185 C CA . GLU B 1 201 ? -5.23 -1.811 -3.137 1 98.56 201 GLU B CA 1
ATOM 4186 C C . GLU B 1 201 ? -6.59 -2.277 -2.627 1 98.56 201 GLU B C 1
ATOM 4188 O O . GLU B 1 201 ? -7.629 -1.893 -3.17 1 98.56 201 GLU B O 1
ATOM 4193 N N . ALA B 1 202 ? -6.582 -3.074 -1.567 1 98.69 202 ALA B N 1
ATOM 4194 C CA . ALA B 1 202 ? -7.809 -3.691 -1.067 1 98.69 202 ALA B CA 1
ATOM 4195 C C . ALA B 1 202 ? -8.562 -2.74 -0.144 1 98.69 202 ALA B C 1
ATOM 4197 O O . ALA B 1 202 ? -9.758 -2.918 0.095 1 98.69 202 ALA B O 1
ATOM 4198 N N . GLY B 1 203 ? -7.891 -1.749 0.365 1 98.31 203 GLY B N 1
ATOM 4199 C CA . GLY B 1 203 ? -8.523 -0.831 1.297 1 98.31 203 GLY B CA 1
ATOM 4200 C C . GLY B 1 203 ? -8.648 -1.396 2.699 1 98.31 203 GLY B C 1
ATOM 4201 O O . GLY B 1 203 ? -9.695 -1.247 3.342 1 98.31 203 GLY B O 1
ATOM 4202 N N . ILE B 1 204 ? -7.551 -2.031 3.129 1 98.31 204 ILE B N 1
ATOM 4203 C CA . ILE B 1 204 ? -7.52 -2.658 4.445 1 98.31 204 ILE B CA 1
ATOM 4204 C C . ILE B 1 204 ? -6.316 -2.139 5.234 1 98.31 204 ILE B C 1
ATOM 4206 O O . ILE B 1 204 ? -5.207 -2.061 4.707 1 98.31 204 ILE B O 1
ATOM 4210 N N . GLY B 1 205 ? -6.547 -1.768 6.508 1 98.75 205 GLY B N 1
ATOM 4211 C CA . GLY B 1 205 ? -5.461 -1.319 7.363 1 98.75 205 GLY B CA 1
ATOM 4212 C C . GLY B 1 205 ? -4.547 -2.445 7.805 1 98.75 205 GLY B C 1
ATOM 4213 O O . GLY B 1 205 ? -4.953 -3.609 7.824 1 98.75 205 GLY B O 1
ATOM 4214 N N . PRO B 1 206 ? -3.355 -2.102 8.18 1 98.69 206 PRO B N 1
ATOM 4215 C CA . PRO B 1 206 ? -2.352 -3.123 8.484 1 98.69 206 PRO B CA 1
ATOM 4216 C C . PRO B 1 206 ? -2.691 -3.936 9.734 1 98.69 206 PRO B C 1
ATOM 4218 O O . PRO B 1 206 ? -2.359 -5.121 9.812 1 98.69 206 PRO B O 1
ATOM 4221 N N . LYS B 1 207 ? -3.391 -3.426 10.672 1 98.5 207 LYS B N 1
ATOM 4222 C CA . LYS B 1 207 ? -3.598 -4.082 11.961 1 98.5 207 LYS B CA 1
ATOM 4223 C C . LYS B 1 207 ? -4.668 -5.16 11.859 1 98.5 207 LYS B C 1
ATOM 4225 O O . LYS B 1 207 ? -4.805 -5.992 12.758 1 98.5 207 LYS B O 1
ATOM 4230 N N . TYR B 1 208 ? -5.375 -5.203 10.75 1 98.56 208 TYR B N 1
ATOM 4231 C CA . TYR B 1 208 ? -6.418 -6.207 10.57 1 98.56 208 TYR B CA 1
ATOM 4232 C C . TYR B 1 208 ? -5.82 -7.539 10.125 1 98.56 208 TYR B C 1
ATOM 4234 O O . TYR B 1 208 ? -6.488 -8.57 10.18 1 98.56 208 TYR B O 1
ATOM 4242 N N . VAL B 1 209 ? -4.582 -7.562 9.672 1 98.5 209 VAL B N 1
ATOM 4243 C CA . VAL B 1 209 ? -4.008 -8.727 9 1 98.5 209 VAL B CA 1
ATOM 4244 C C . VAL B 1 209 ? -3.57 -9.758 10.039 1 98.5 209 VAL B C 1
ATOM 4246 O O . VAL B 1 209 ? -2.818 -9.438 10.961 1 98.5 209 VAL B O 1
ATOM 4249 N N . ASP B 1 210 ? -4.012 -10.969 9.883 1 98.12 210 ASP B N 1
ATOM 4250 C CA . ASP B 1 210 ? -3.625 -12.047 10.781 1 98.12 210 ASP B CA 1
ATOM 4251 C C . ASP B 1 210 ? -2.453 -12.844 10.211 1 98.12 210 ASP B C 1
ATOM 4253 O O . ASP B 1 210 ? -1.487 -13.133 10.914 1 98.12 210 ASP B O 1
ATOM 4257 N N . GLU B 1 211 ? -2.543 -13.164 8.891 1 98.25 211 GLU B N 1
ATOM 4258 C CA . GLU B 1 211 ? -1.535 -14.023 8.273 1 98.25 211 GLU B CA 1
ATOM 4259 C C . GLU B 1 211 ? -1.068 -13.453 6.934 1 98.25 211 GLU B C 1
ATOM 4261 O O . GLU B 1 211 ? -1.867 -12.906 6.176 1 98.25 211 GLU B O 1
ATOM 4266 N N . ILE B 1 212 ? 0.161 -13.547 6.742 1 98.88 212 ILE B N 1
ATOM 4267 C CA . ILE B 1 212 ? 0.772 -13.258 5.449 1 98.88 212 ILE B CA 1
ATOM 4268 C C . ILE B 1 212 ? 1.503 -14.492 4.934 1 98.88 212 ILE B C 1
ATOM 4270 O O . ILE B 1 212 ? 2.527 -14.891 5.488 1 98.88 212 ILE B O 1
ATOM 4274 N N . ILE B 1 213 ? 0.995 -15.031 3.877 1 98.88 213 ILE B N 1
ATOM 4275 C CA . ILE B 1 213 ? 1.578 -16.203 3.246 1 98.88 213 ILE B CA 1
ATOM 4276 C C . ILE B 1 213 ? 2.363 -15.797 2.004 1 98.88 213 ILE B C 1
ATOM 4278 O O . ILE B 1 213 ? 1.791 -15.273 1.046 1 98.88 213 ILE B O 1
ATOM 4282 N N . VAL B 1 214 ? 3.629 -15.977 2.061 1 98.94 214 VAL B N 1
ATOM 4283 C CA . VAL B 1 214 ? 4.469 -15.727 0.894 1 98.94 214 VAL B CA 1
ATOM 4284 C C . VAL B 1 214 ? 4.699 -17.031 0.13 1 98.94 214 VAL B C 1
ATOM 4286 O O . VAL B 1 214 ? 5.18 -18.016 0.696 1 98.94 214 VAL B O 1
ATOM 4289 N N . VAL B 1 215 ? 4.348 -17 -1.122 1 98.88 215 VAL B N 1
ATOM 4290 C CA . VAL B 1 215 ? 4.438 -18.203 -1.945 1 98.88 215 VAL B CA 1
ATOM 4291 C C . VAL B 1 215 ? 5.719 -18.172 -2.781 1 98.88 215 VAL B C 1
ATOM 4293 O O . VAL B 1 215 ? 5.969 -17.203 -3.496 1 98.88 215 VAL B O 1
ATOM 4296 N N . PHE B 1 216 ? 6.473 -19.234 -2.643 1 98.69 216 PHE B N 1
ATOM 4297 C CA . PHE B 1 216 ? 7.633 -19.469 -3.492 1 98.69 216 PHE B CA 1
ATOM 4298 C C . PHE B 1 216 ? 7.434 -20.719 -4.344 1 98.69 216 PHE B C 1
ATOM 4300 O O . PHE B 1 216 ? 6.633 -21.578 -3.998 1 98.69 216 PHE B O 1
ATOM 4307 N N . LYS B 1 217 ? 8.109 -20.672 -5.418 1 96.5 217 LYS B N 1
ATOM 4308 C CA . LYS B 1 217 ? 8.352 -21.922 -6.148 1 96.5 217 LYS B CA 1
ATOM 4309 C C . LYS B 1 217 ? 9.703 -22.516 -5.789 1 96.5 217 LYS B C 1
ATOM 4311 O O . LYS B 1 217 ? 10.602 -21.797 -5.324 1 96.5 217 LYS B O 1
ATOM 4316 N N . SER B 1 218 ? 9.852 -23.844 -5.98 1 98.12 218 SER B N 1
ATOM 4317 C CA . SER B 1 218 ? 11.062 -24.531 -5.551 1 98.12 218 SER B CA 1
ATOM 4318 C C . SER B 1 218 ? 12.273 -24.078 -6.371 1 98.12 218 SER B C 1
ATOM 4320 O O . SER B 1 218 ? 13.398 -24.5 -6.102 1 98.12 218 SER B O 1
ATOM 4322 N N . TYR B 1 219 ? 12.109 -23.266 -7.328 1 97.88 219 TYR B N 1
ATOM 4323 C CA . TYR B 1 219 ? 13.102 -22.594 -8.156 1 97.88 219 TYR B CA 1
ATOM 4324 C C . TYR B 1 219 ? 12.633 -21.188 -8.531 1 97.88 219 TYR B C 1
ATOM 4326 O O . TYR B 1 219 ? 11.578 -20.75 -8.078 1 97.88 219 TYR B O 1
ATOM 4334 N N . VAL B 1 220 ? 13.43 -20.406 -9.219 1 97.44 220 VAL B N 1
ATOM 4335 C CA . VAL B 1 220 ? 13.07 -19.031 -9.562 1 97.44 220 VAL B CA 1
ATOM 4336 C C . VAL B 1 220 ? 12.883 -18.922 -11.07 1 97.44 220 VAL B C 1
ATOM 4338 O O . VAL B 1 220 ? 13.648 -19.484 -11.852 1 97.44 220 VAL B O 1
ATOM 4341 N N . THR B 1 221 ? 11.812 -18.344 -11.438 1 95.56 221 THR B N 1
ATOM 4342 C CA . THR B 1 221 ? 11.609 -18 -12.844 1 95.56 221 THR B CA 1
ATOM 4343 C C . THR B 1 221 ? 11.273 -16.531 -13 1 95.56 221 THR B C 1
ATOM 4345 O O . THR B 1 221 ? 10.773 -15.898 -12.07 1 95.56 221 THR B O 1
ATOM 4348 N N . ARG B 1 222 ? 11.578 -16 -14.055 1 93 222 ARG B N 1
ATOM 4349 C CA . ARG B 1 222 ? 11.344 -14.594 -14.367 1 93 222 ARG B CA 1
ATOM 4350 C C . ARG B 1 222 ? 11.047 -14.406 -15.852 1 93 222 ARG B C 1
ATOM 4352 O O . ARG B 1 222 ? 11.68 -15.039 -16.703 1 93 222 ARG B O 1
ATOM 4359 N N . VAL B 1 223 ? 10.039 -13.609 -16.047 1 85.81 223 VAL B N 1
ATOM 4360 C CA . VAL B 1 223 ? 9.734 -13.273 -17.438 1 85.81 223 VAL B CA 1
ATOM 4361 C C . VAL B 1 223 ? 10.258 -11.875 -17.75 1 85.81 223 VAL B C 1
ATOM 4363 O O . VAL B 1 223 ? 10.273 -11 -16.875 1 85.81 223 VAL B O 1
ATOM 4366 N N . GLY B 1 224 ? 10.789 -11.688 -18.922 1 80.31 224 GLY B N 1
ATOM 4367 C CA . GLY B 1 224 ? 11.18 -10.352 -19.328 1 80.31 224 GLY B CA 1
ATOM 4368 C C . GLY B 1 224 ? 12.609 -10.008 -18.969 1 80.31 224 GLY B C 1
ATOM 4369 O O . GLY B 1 224 ? 13.422 -10.898 -18.703 1 80.31 224 GLY B O 1
ATOM 4370 N N . GLU B 1 225 ? 12.875 -8.711 -18.969 1 87.25 225 GLU B N 1
ATOM 4371 C CA . GLU B 1 225 ? 14.234 -8.227 -18.766 1 87.25 225 GLU B CA 1
ATOM 4372 C C . GLU B 1 225 ? 14.516 -8.016 -17.281 1 87.25 225 GLU B C 1
ATOM 4374 O O . GLU B 1 225 ? 13.656 -8.258 -16.438 1 87.25 225 GLU B O 1
ATOM 4379 N N . GLY B 1 226 ? 15.766 -7.773 -16.906 1 90.25 226 GLY B N 1
ATOM 4380 C CA . GLY B 1 226 ? 16.188 -7.566 -15.523 1 90.25 226 GLY B CA 1
ATOM 4381 C C . GLY B 1 226 ? 17.109 -8.648 -15.008 1 90.25 226 GLY B C 1
ATOM 4382 O O . GLY B 1 226 ? 17.234 -9.711 -15.625 1 90.25 226 GLY B O 1
ATOM 4383 N N . PRO B 1 227 ? 17.625 -8.367 -13.93 1 92.19 227 PRO B N 1
ATOM 4384 C CA . PRO B 1 227 ? 18.609 -9.32 -13.398 1 92.19 227 PRO B CA 1
ATOM 4385 C C . PRO B 1 227 ? 17.969 -10.562 -12.789 1 92.19 227 PRO B C 1
ATOM 4387 O O . PRO B 1 227 ? 16.859 -10.484 -12.242 1 92.19 227 PRO B O 1
ATOM 4390 N N . LEU B 1 228 ? 18.641 -11.719 -12.961 1 95.81 228 LEU B N 1
ATOM 4391 C CA . LEU B 1 228 ? 18.281 -12.992 -12.336 1 95.81 228 LEU B CA 1
ATOM 4392 C C . LEU B 1 228 ? 19.531 -13.719 -11.859 1 95.81 228 LEU B C 1
ATOM 4394 O O . LEU B 1 228 ? 20.172 -14.453 -12.625 1 95.81 228 LEU B O 1
ATOM 4398 N N . GLU B 1 229 ? 19.766 -13.508 -10.609 1 94.62 229 GLU B N 1
ATOM 4399 C CA . GLU B 1 229 ? 20.953 -14.125 -10.039 1 94.62 229 GLU B CA 1
ATOM 4400 C C . GLU B 1 229 ? 20.922 -15.641 -10.188 1 94.62 229 GLU B C 1
ATOM 4402 O O . GLU B 1 229 ? 19.906 -16.281 -9.867 1 94.62 229 GLU B O 1
ATOM 4407 N N . GLY B 1 230 ? 21.984 -16.203 -10.719 1 95.81 230 GLY B N 1
ATOM 4408 C CA . GLY B 1 230 ? 22.094 -17.641 -10.859 1 95.81 230 GLY B CA 1
ATOM 4409 C C . GLY B 1 230 ? 21.375 -18.172 -12.086 1 95.81 230 GLY B C 1
ATOM 4410 O O . GLY B 1 230 ? 21.141 -19.375 -12.203 1 95.81 230 GLY B O 1
ATOM 4411 N N . GLU B 1 231 ? 21.094 -17.328 -12.992 1 97.12 231 GLU B N 1
ATOM 4412 C CA . GLU B 1 231 ? 20.375 -17.703 -14.203 1 97.12 231 GLU B CA 1
ATOM 4413 C C . GLU B 1 231 ? 21.109 -18.812 -14.961 1 97.12 231 GLU B C 1
ATOM 4415 O O . GLU B 1 231 ? 22.328 -18.797 -15.062 1 97.12 231 GLU B O 1
ATOM 4420 N N . ILE B 1 232 ? 20.344 -19.766 -15.477 1 97.25 232 ILE B N 1
ATOM 4421 C CA . ILE B 1 232 ? 20.906 -20.844 -16.266 1 97.25 232 ILE B CA 1
ATOM 4422 C C . ILE B 1 232 ? 20.344 -20.797 -17.688 1 97.25 232 ILE B C 1
ATOM 4424 O O . ILE B 1 232 ? 19.344 -20.125 -17.938 1 97.25 232 ILE B O 1
ATOM 4428 N N . SER B 1 233 ? 20.969 -21.5 -18.594 1 96.5 233 SER B N 1
ATOM 4429 C CA . SER B 1 233 ? 20.516 -21.516 -19.984 1 96.5 233 SER B CA 1
ATOM 4430 C C . SER B 1 233 ? 19.188 -22.266 -20.109 1 96.5 233 SER B C 1
ATOM 4432 O O . SER B 1 233 ? 18.828 -23.047 -19.234 1 96.5 233 SER B O 1
ATOM 4434 N N . TRP B 1 234 ? 18.516 -21.953 -21.141 1 95.94 234 TRP B N 1
ATOM 4435 C CA . TRP B 1 234 ? 17.266 -22.656 -21.422 1 95.94 234 TRP B CA 1
ATOM 4436 C C . TRP B 1 234 ? 17.484 -24.156 -21.484 1 95.94 234 TRP B C 1
ATOM 4438 O O . TRP B 1 234 ? 16.656 -24.938 -20.969 1 95.94 234 TRP B O 1
ATOM 4448 N N . GLU B 1 235 ? 18.562 -24.594 -22.078 1 96.75 235 GLU B N 1
ATOM 4449 C CA . GLU B 1 235 ? 18.875 -26.016 -22.203 1 96.75 235 GLU B CA 1
ATOM 4450 C C . GLU B 1 235 ? 19.094 -26.656 -20.844 1 96.75 235 GLU B C 1
ATOM 4452 O O . GLU B 1 235 ? 18.594 -27.766 -20.578 1 96.75 235 GLU B O 1
ATOM 4457 N N . GLU B 1 236 ? 19.781 -25.984 -20.062 1 96.75 236 GLU B N 1
ATOM 4458 C CA . GLU B 1 236 ? 20.016 -26.484 -18.703 1 96.75 236 GLU B CA 1
ATOM 4459 C C . GLU B 1 236 ? 18.703 -26.562 -17.922 1 96.75 236 GLU B C 1
ATOM 4461 O O . GLU B 1 236 ? 18.484 -27.516 -17.172 1 96.75 236 GLU B O 1
ATOM 4466 N N . ALA B 1 237 ? 17.875 -25.531 -18.078 1 96.56 237 ALA B N 1
ATOM 4467 C CA . ALA B 1 237 ? 16.578 -25.516 -17.422 1 96.56 237 ALA B CA 1
ATOM 4468 C C . ALA B 1 237 ? 15.711 -26.688 -17.859 1 96.56 237 ALA B C 1
ATOM 4470 O O . ALA B 1 237 ? 15.008 -27.281 -17.047 1 96.56 237 ALA B O 1
ATOM 4471 N N . GLN B 1 238 ? 15.789 -27.031 -19.125 1 96.19 238 GLN 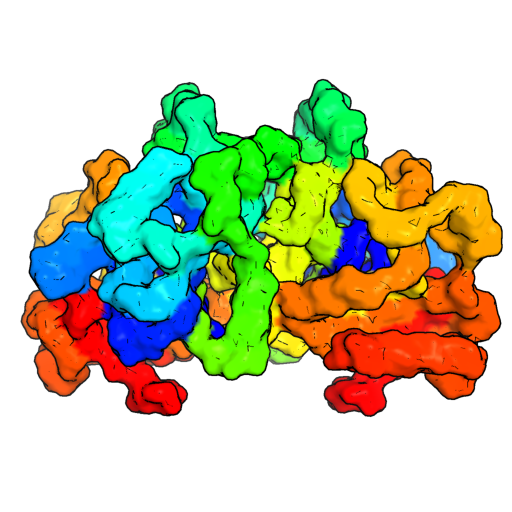B N 1
ATOM 4472 C CA . GLN B 1 238 ? 15.047 -28.156 -19.656 1 96.19 238 GLN B CA 1
ATOM 4473 C C . GLN B 1 238 ? 15.523 -29.469 -19.016 1 96.19 238 GLN B C 1
ATOM 4475 O O . GLN B 1 238 ? 14.711 -30.328 -18.656 1 96.19 238 GLN B O 1
ATOM 4480 N N . LYS B 1 239 ? 16.812 -29.578 -18.953 1 95.19 239 LYS B N 1
ATOM 4481 C CA . LYS B 1 239 ? 17.391 -30.766 -18.359 1 95.19 239 LYS B CA 1
ATOM 4482 C C . LYS B 1 239 ? 16.953 -30.938 -16.922 1 95.19 239 LYS B C 1
ATOM 4484 O O . LYS B 1 239 ? 16.719 -32.062 -16.453 1 95.19 239 LYS B O 1
ATOM 4489 N N . MET B 1 240 ? 16.812 -29.812 -16.281 1 93.69 240 MET B N 1
ATOM 4490 C CA . MET B 1 240 ? 16.438 -29.828 -14.867 1 93.69 240 MET B CA 1
ATOM 4491 C C . MET B 1 240 ? 14.922 -29.922 -14.711 1 93.69 240 MET B C 1
ATOM 4493 O O . MET B 1 240 ? 14.422 -30.156 -13.609 1 93.69 240 MET B O 1
ATOM 4497 N N . GLY B 1 241 ? 14.242 -29.688 -15.836 1 93.5 241 GLY B N 1
ATOM 4498 C CA . GLY B 1 241 ? 12.789 -29.781 -15.812 1 93.5 241 GLY B CA 1
ATOM 4499 C C . GLY B 1 241 ? 12.125 -28.5 -15.312 1 93.5 241 GLY B C 1
ATOM 4500 O O . GLY B 1 241 ? 10.953 -28.516 -14.922 1 93.5 241 GLY B O 1
ATOM 4501 N N . ILE B 1 242 ? 12.883 -27.375 -15.289 1 94.69 242 ILE B N 1
ATOM 4502 C CA . ILE B 1 242 ? 12.32 -26.172 -14.703 1 94.69 242 ILE B CA 1
ATOM 4503 C C . ILE B 1 242 ? 12.078 -25.125 -15.797 1 94.69 242 ILE B C 1
ATOM 4505 O O . ILE B 1 242 ? 11.859 -23.953 -15.5 1 94.69 242 ILE B O 1
ATOM 4509 N N . ALA B 1 243 ? 12.18 -25.562 -17.078 1 94.62 243 ALA B N 1
ATOM 4510 C CA . ALA B 1 243 ? 11.844 -24.672 -18.188 1 94.62 243 ALA B CA 1
ATOM 4511 C C . ALA B 1 243 ? 10.336 -24.453 -18.281 1 94.62 243 ALA B C 1
ATOM 4513 O O . ALA B 1 243 ? 9.562 -25.422 -18.219 1 94.62 243 ALA B O 1
ATOM 4514 N N . GLU B 1 244 ? 9.945 -23.141 -18.281 1 92.25 244 GLU B N 1
ATOM 4515 C CA . GLU B 1 244 ? 8.523 -22.797 -18.344 1 92.25 244 GLU B CA 1
ATOM 4516 C C . GLU B 1 244 ? 8.266 -21.734 -19.391 1 92.25 244 GLU B C 1
ATOM 4518 O O . GLU B 1 244 ? 9.18 -21.031 -19.812 1 92.25 244 GLU B O 1
ATOM 4523 N N . VAL B 1 245 ? 7.012 -21.75 -19.781 1 88.12 245 VAL B N 1
ATOM 4524 C CA . VAL B 1 245 ? 6.523 -20.719 -20.703 1 88.12 245 VAL B CA 1
ATOM 4525 C C . VAL B 1 245 ? 5.414 -19.922 -20.031 1 88.12 245 VAL B C 1
ATOM 4527 O O . VAL B 1 245 ? 4.57 -20.469 -19.328 1 88.12 245 VAL B O 1
ATOM 4530 N N . ALA B 1 246 ? 5.383 -18.625 -20.281 1 85.69 246 ALA B N 1
ATOM 4531 C CA . ALA B 1 246 ? 4.441 -17.703 -19.625 1 85.69 246 ALA B CA 1
ATOM 4532 C C . ALA B 1 246 ? 3.02 -17.938 -20.125 1 85.69 246 ALA B C 1
ATOM 4534 O O . ALA B 1 246 ? 2.795 -18.109 -21.328 1 85.69 246 ALA B O 1
ATOM 4535 N N . THR B 1 247 ? 2.053 -17.797 -19.172 1 78.81 247 THR B N 1
ATOM 4536 C CA . THR B 1 247 ? 0.654 -18.094 -19.469 1 78.81 247 THR B CA 1
ATOM 4537 C C . THR B 1 247 ? 0.059 -17.016 -20.375 1 78.81 247 THR B C 1
ATOM 4539 O O . THR B 1 247 ? -0.625 -17.328 -21.359 1 78.81 247 THR B O 1
ATOM 4542 N N . VAL B 1 248 ? 0.305 -15.766 -20.188 1 79.25 248 VAL B N 1
ATOM 4543 C CA . VAL B 1 248 ? -0.349 -14.648 -20.875 1 79.25 248 VAL B CA 1
ATOM 4544 C C . VAL B 1 248 ? 0.349 -14.375 -22.203 1 79.25 248 VAL B C 1
ATOM 4546 O O . VAL B 1 248 ? -0.306 -14.242 -23.234 1 79.25 248 VAL B O 1
ATOM 4549 N N . THR B 1 249 ? 1.698 -14.375 -22.25 1 81.5 249 THR B N 1
ATOM 4550 C CA . THR B 1 249 ? 2.445 -13.898 -23.406 1 81.5 249 THR B CA 1
ATOM 4551 C C . THR B 1 249 ? 2.965 -15.062 -24.234 1 81.5 249 THR B C 1
ATOM 4553 O O . THR B 1 249 ? 3.35 -14.883 -25.391 1 81.5 249 THR B O 1
ATOM 4556 N N . GLY B 1 250 ? 3.139 -16.234 -23.594 1 82.88 250 GLY B N 1
ATOM 4557 C CA . GLY B 1 250 ? 3.721 -17.375 -24.266 1 82.88 250 GLY B CA 1
ATOM 4558 C C . GLY B 1 250 ? 5.23 -17.297 -24.375 1 82.88 250 GLY B C 1
ATOM 4559 O O . GLY B 1 250 ? 5.852 -18.125 -25.047 1 82.88 250 GLY B O 1
ATOM 4560 N N . ARG B 1 251 ? 5.867 -16.344 -23.672 1 87.25 251 ARG B N 1
ATOM 4561 C CA . ARG B 1 251 ? 7.316 -16.188 -23.703 1 87.25 251 ARG B CA 1
ATOM 4562 C C . ARG B 1 251 ? 8.008 -17.203 -22.812 1 87.25 251 ARG B C 1
ATOM 4564 O O . ARG B 1 251 ? 7.449 -17.625 -21.797 1 87.25 251 ARG B O 1
ATOM 4571 N N . LYS B 1 252 ? 9.172 -17.516 -23.266 1 91 252 LYS B N 1
ATOM 4572 C CA . LYS B 1 252 ? 9.984 -18.391 -22.422 1 91 252 LYS B CA 1
ATOM 4573 C C . LYS B 1 252 ? 10.398 -17.656 -21.141 1 91 252 LYS B C 1
ATOM 4575 O O . LYS B 1 252 ? 10.828 -16.5 -21.188 1 91 252 LYS B O 1
ATOM 4580 N N . ARG B 1 253 ? 10.234 -18.375 -20.047 1 93.69 253 ARG B N 1
ATOM 4581 C CA . ARG B 1 253 ? 10.703 -17.828 -18.766 1 93.69 253 ARG B CA 1
ATOM 4582 C C . ARG B 1 253 ? 12.188 -18.141 -18.562 1 93.69 253 ARG B C 1
ATOM 4584 O O . ARG B 1 253 ? 12.664 -19.203 -18.938 1 93.69 253 ARG B O 1
ATOM 4591 N N . ARG B 1 254 ? 12.844 -17.172 -18.047 1 95.94 254 ARG B N 1
ATOM 4592 C CA . ARG B 1 254 ? 14.203 -17.391 -17.562 1 95.94 254 ARG B CA 1
ATOM 4593 C C . ARG B 1 254 ? 14.18 -18.141 -16.219 1 95.94 254 ARG B C 1
ATOM 4595 O O . ARG B 1 254 ? 13.219 -18.031 -15.461 1 95.94 254 ARG B O 1
ATOM 4602 N N . SER B 1 255 ? 15.227 -18.953 -15.977 1 97 255 SER B N 1
ATOM 4603 C CA . SER B 1 255 ? 15.164 -19.812 -14.805 1 97 255 SER B CA 1
ATOM 4604 C C . SER B 1 255 ? 16.453 -19.75 -13.992 1 97 255 SER B C 1
ATOM 4606 O O . SER B 1 255 ? 17.516 -19.422 -14.531 1 97 255 SER B O 1
ATOM 4608 N N . ALA B 1 256 ? 16.344 -19.953 -12.742 1 97.62 256 ALA B N 1
ATOM 4609 C CA . ALA B 1 256 ? 17.453 -20.078 -11.797 1 97.62 256 ALA B CA 1
ATOM 4610 C C . ALA B 1 256 ? 17.078 -20.969 -10.617 1 97.62 256 ALA B C 1
ATOM 4612 O O . ALA B 1 256 ? 15.891 -21.172 -10.344 1 97.62 256 ALA B O 1
ATOM 4613 N N . PRO B 1 257 ? 18.078 -21.656 -9.969 1 96.94 257 PRO B N 1
ATOM 4614 C CA . PRO B 1 257 ? 17.781 -22.359 -8.727 1 96.94 257 PRO B CA 1
ATOM 4615 C C . PRO B 1 257 ? 17.188 -21.453 -7.656 1 96.94 257 PRO B C 1
ATOM 4617 O O . PRO B 1 257 ? 17.203 -20.234 -7.797 1 96.94 257 PRO B O 1
ATOM 4620 N N . PHE B 1 258 ? 16.656 -22.141 -6.621 1 97.94 258 PHE B N 1
ATOM 4621 C CA . PHE B 1 258 ? 16.078 -21.375 -5.516 1 97.94 258 PHE B CA 1
ATOM 4622 C C . PHE B 1 258 ? 17.094 -20.422 -4.926 1 97.94 258 PHE B C 1
ATOM 4624 O O . PHE B 1 258 ? 18.266 -20.766 -4.758 1 97.94 258 PHE B O 1
ATOM 4631 N N . ASN B 1 259 ? 16.703 -19.203 -4.652 1 97.56 259 ASN B N 1
ATOM 4632 C CA . ASN B 1 259 ? 17.578 -18.156 -4.133 1 97.56 259 ASN B CA 1
ATOM 4633 C C . ASN B 1 259 ? 17.219 -17.781 -2.697 1 97.56 259 ASN B C 1
ATOM 4635 O O . ASN B 1 259 ? 16.297 -17 -2.465 1 97.56 259 ASN B O 1
ATOM 4639 N N . VAL B 1 260 ? 17.984 -18.234 -1.783 1 98.31 260 VAL B N 1
ATOM 4640 C CA . VAL B 1 260 ? 17.703 -18.062 -0.361 1 98.31 260 VAL B CA 1
ATOM 4641 C C . VAL B 1 260 ? 17.812 -16.594 0.026 1 98.31 260 VAL B C 1
ATOM 4643 O O . VAL B 1 260 ? 17 -16.094 0.8 1 98.31 260 VAL B O 1
ATOM 4646 N N . LYS B 1 261 ? 18.812 -15.922 -0.475 1 97.12 261 LYS B N 1
ATOM 4647 C CA . LYS B 1 261 ? 19.016 -14.516 -0.165 1 97.12 261 LYS B CA 1
ATOM 4648 C C . LYS B 1 261 ? 17.797 -13.68 -0.563 1 97.12 261 LYS B C 1
ATOM 4650 O O . LYS B 1 261 ? 17.297 -12.891 0.235 1 97.12 261 LYS B O 1
ATOM 4655 N N . LEU B 1 262 ? 17.297 -13.883 -1.772 1 97 262 LEU B N 1
ATOM 4656 C CA . LEU B 1 262 ? 16.141 -13.164 -2.273 1 97 262 LEU B CA 1
ATOM 4657 C C . LEU B 1 262 ? 14.891 -13.531 -1.477 1 97 262 LEU B C 1
ATOM 4659 O O . LEU B 1 262 ? 14.039 -12.672 -1.222 1 97 262 LEU B O 1
ATOM 4663 N N . ALA B 1 263 ? 14.812 -14.797 -1.172 1 98.69 263 ALA B N 1
ATOM 4664 C CA . ALA B 1 263 ? 13.672 -15.25 -0.386 1 98.69 263 ALA B CA 1
ATOM 4665 C C . ALA B 1 263 ? 13.633 -14.562 0.975 1 98.69 263 ALA B C 1
ATOM 4667 O O . ALA B 1 263 ? 12.57 -14.125 1.425 1 98.69 263 ALA B O 1
ATOM 4668 N N . LYS B 1 264 ? 14.789 -14.43 1.623 1 98.5 264 LYS B N 1
ATOM 4669 C CA . LYS B 1 264 ? 14.859 -13.766 2.922 1 98.5 264 LYS B CA 1
ATOM 4670 C C . LYS B 1 264 ? 14.414 -12.305 2.82 1 98.5 264 LYS B C 1
ATOM 4672 O O . LYS B 1 264 ? 13.68 -11.812 3.678 1 98.5 264 LYS B O 1
ATOM 4677 N N . GLU B 1 265 ? 14.875 -11.664 1.808 1 97.5 265 GLU B N 1
ATOM 4678 C CA . GLU B 1 265 ? 14.492 -10.273 1.593 1 97.5 265 GLU B CA 1
ATOM 4679 C C . GLU B 1 265 ? 12.984 -10.141 1.4 1 97.5 265 GLU B C 1
ATOM 4681 O O . GLU B 1 265 ? 12.359 -9.234 1.959 1 97.5 265 GLU B O 1
ATOM 4686 N N . SER B 1 266 ? 12.438 -11.055 0.62 1 98.44 266 SER B N 1
ATOM 4687 C CA . SER B 1 266 ? 11 -11.078 0.363 1 98.44 266 SER B CA 1
ATOM 4688 C C . SER B 1 266 ? 10.211 -11.281 1.651 1 98.44 266 SER B C 1
ATOM 4690 O O . SER B 1 266 ? 9.219 -10.586 1.896 1 98.44 266 SER B O 1
ATOM 4692 N N . LEU B 1 267 ? 10.641 -12.211 2.434 1 98.81 267 LEU B N 1
ATOM 4693 C CA . LEU B 1 267 ? 9.953 -12.523 3.682 1 98.81 267 LEU B CA 1
ATOM 4694 C C . LEU B 1 267 ? 9.984 -11.328 4.629 1 98.81 267 LEU B C 1
ATOM 4696 O O . LEU B 1 267 ? 8.984 -11.031 5.289 1 98.81 267 LEU B O 1
ATOM 4700 N N . LYS B 1 268 ? 11.07 -10.625 4.648 1 98.38 268 LYS B N 1
ATOM 4701 C CA . LYS B 1 268 ? 11.227 -9.492 5.555 1 98.38 268 LYS B CA 1
ATOM 4702 C C . LYS B 1 268 ? 10.344 -8.328 5.129 1 98.38 268 LYS B C 1
ATOM 4704 O O . LYS B 1 268 ? 9.602 -7.777 5.945 1 98.38 268 LYS B O 1
ATOM 4709 N N . ILE B 1 269 ? 10.352 -7.961 3.883 1 98.44 269 ILE B N 1
ATOM 4710 C CA . ILE B 1 269 ? 9.625 -6.777 3.434 1 98.44 269 ILE B CA 1
ATOM 4711 C C . ILE B 1 269 ? 8.125 -7.008 3.578 1 98.44 269 ILE B C 1
ATOM 4713 O O . ILE B 1 269 ? 7.367 -6.066 3.83 1 98.44 269 ILE B O 1
ATOM 4717 N N . ASN B 1 270 ? 7.715 -8.273 3.549 1 98.88 270 ASN B N 1
ATOM 4718 C CA . ASN B 1 270 ? 6.289 -8.578 3.598 1 98.88 270 ASN B CA 1
ATOM 4719 C C . ASN B 1 270 ? 5.836 -8.898 5.02 1 98.88 270 ASN B C 1
ATOM 4721 O O . ASN B 1 270 ? 4.637 -9.023 5.281 1 98.88 270 ASN B O 1
ATOM 4725 N N . SER B 1 271 ? 6.777 -8.984 5.965 1 98.75 271 SER B N 1
ATOM 4726 C CA . SER B 1 271 ? 6.48 -9.438 7.32 1 98.75 271 SER B CA 1
ATOM 4727 C C . SER B 1 271 ? 5.75 -10.773 7.305 1 98.75 271 SER B C 1
ATOM 4729 O O . SER B 1 271 ? 4.711 -10.93 7.949 1 98.75 271 SER B O 1
ATOM 4731 N N . ALA B 1 272 ? 6.312 -11.742 6.609 1 98.81 272 ALA B N 1
ATOM 4732 C CA . ALA B 1 272 ? 5.688 -13.039 6.355 1 98.81 272 ALA B CA 1
ATOM 4733 C C . ALA B 1 272 ? 5.473 -13.805 7.656 1 98.81 272 ALA B C 1
ATOM 4735 O O . ALA B 1 272 ? 6.336 -13.805 8.539 1 98.81 272 ALA B O 1
ATOM 4736 N N . THR B 1 273 ? 4.305 -14.477 7.766 1 98.62 273 THR B N 1
ATOM 4737 C CA . THR B 1 273 ? 4.031 -15.359 8.898 1 98.62 273 THR B CA 1
ATOM 4738 C C . THR B 1 273 ? 4.152 -16.828 8.492 1 98.62 273 THR B C 1
ATOM 4740 O O . THR B 1 273 ? 4.359 -17.688 9.336 1 98.62 273 THR B O 1
ATOM 4743 N N . GLN B 1 274 ? 3.959 -17.078 7.188 1 98.75 274 GLN B N 1
ATOM 4744 C CA . GLN B 1 274 ? 4.004 -18.438 6.637 1 98.75 274 GLN B CA 1
ATOM 4745 C C . GLN B 1 274 ? 4.641 -18.438 5.25 1 98.75 274 GLN B C 1
ATOM 4747 O O . GLN B 1 274 ? 4.629 -17.422 4.551 1 98.75 274 GLN B O 1
ATOM 4752 N N . ILE B 1 275 ? 5.156 -19.594 4.941 1 98.88 275 ILE B N 1
ATOM 4753 C CA . ILE B 1 275 ? 5.691 -19.812 3.602 1 98.88 275 ILE B CA 1
ATOM 4754 C C . ILE B 1 275 ? 4.945 -20.953 2.924 1 98.88 275 ILE B C 1
ATOM 4756 O O . ILE B 1 275 ? 4.656 -21.984 3.555 1 98.88 275 ILE B O 1
ATOM 4760 N N . ALA B 1 276 ? 4.605 -20.734 1.727 1 98.94 276 ALA B N 1
ATOM 4761 C CA . ALA B 1 276 ? 4.191 -21.812 0.836 1 98.94 276 ALA B CA 1
ATOM 4762 C C . ALA B 1 276 ? 5.25 -22.094 -0.227 1 98.94 276 ALA B C 1
ATOM 4764 O O . ALA B 1 276 ? 5.809 -21.156 -0.811 1 98.94 276 ALA B O 1
ATOM 4765 N N . ILE B 1 277 ? 5.559 -23.344 -0.482 1 98.81 277 ILE B N 1
ATOM 4766 C CA . ILE B 1 277 ? 6.48 -23.75 -1.542 1 98.81 277 ILE B CA 1
ATOM 4767 C C . ILE B 1 277 ? 5.746 -24.625 -2.555 1 98.81 277 ILE B C 1
ATOM 4769 O O . ILE B 1 277 ? 5.246 -25.688 -2.211 1 98.81 277 ILE B O 1
ATOM 4773 N N . THR B 1 278 ? 5.719 -24.141 -3.775 1 98.25 278 THR B N 1
ATOM 4774 C CA . THR B 1 278 ? 5.035 -24.922 -4.801 1 98.25 278 THR B CA 1
ATOM 4775 C C . THR B 1 278 ? 6.039 -25.609 -5.719 1 98.25 278 THR B C 1
ATOM 4777 O O . THR B 1 278 ? 7.242 -25.344 -5.645 1 98.25 278 THR B O 1
ATOM 4780 N N . LYS B 1 279 ? 5.551 -26.562 -6.523 1 97.75 279 LYS B N 1
ATOM 4781 C CA . LYS B 1 279 ? 6.312 -27.266 -7.547 1 97.75 279 LYS B CA 1
ATOM 4782 C C . LYS B 1 279 ? 7.48 -28.047 -6.93 1 97.75 279 LYS B C 1
ATOM 4784 O O . LYS B 1 279 ? 8.562 -28.094 -7.512 1 97.75 279 LYS B O 1
ATOM 4789 N N . LEU B 1 280 ? 7.285 -28.531 -5.75 1 98.38 280 LEU B N 1
ATOM 4790 C CA . LEU B 1 280 ? 8.312 -29.375 -5.148 1 98.38 280 LEU B CA 1
ATOM 4791 C C . LEU B 1 280 ? 8.602 -30.578 -6.027 1 98.38 280 LEU B C 1
ATOM 4793 O O . LEU B 1 280 ? 9.734 -31.062 -6.086 1 98.38 280 LEU B O 1
ATOM 4797 N N . ASP B 1 281 ? 7.574 -31.078 -6.719 1 97.44 281 ASP B N 1
ATOM 4798 C CA . ASP B 1 281 ? 7.652 -32.281 -7.566 1 97.44 281 ASP B CA 1
ATOM 4799 C C . ASP B 1 281 ? 8.547 -32.031 -8.773 1 97.44 281 ASP B C 1
ATOM 4801 O O . ASP B 1 281 ? 8.977 -32.969 -9.445 1 97.44 281 ASP B O 1
ATOM 4805 N N . THR B 1 282 ? 8.797 -30.75 -9.062 1 96.62 282 THR B N 1
ATOM 4806 C CA . THR B 1 282 ? 9.656 -30.438 -10.203 1 96.62 282 THR B CA 1
ATOM 4807 C C . THR B 1 282 ? 11.109 -30.781 -9.891 1 96.62 282 THR B C 1
ATOM 4809 O O . THR B 1 282 ? 11.844 -31.281 -10.758 1 96.62 282 THR B O 1
ATOM 4812 N N . ILE B 1 283 ? 11.539 -30.531 -8.672 1 95.69 283 ILE B N 1
ATOM 4813 C CA . ILE B 1 283 ? 12.93 -30.766 -8.32 1 95.69 283 ILE B CA 1
ATOM 4814 C C . ILE B 1 283 ? 13.062 -32.125 -7.605 1 95.69 283 ILE B C 1
ATOM 4816 O O . ILE B 1 283 ? 14.148 -32.719 -7.574 1 95.69 283 ILE B O 1
ATOM 4820 N N . PHE B 1 284 ? 12 -32.594 -7.059 1 97.31 284 PHE B N 1
ATOM 4821 C CA . PHE B 1 284 ? 11.922 -33.938 -6.465 1 97.31 284 PHE B CA 1
ATOM 4822 C C . PHE B 1 284 ? 10.773 -34.75 -7.07 1 97.31 284 PHE B C 1
ATOM 4824 O O . PHE B 1 284 ? 9.672 -34.75 -6.527 1 97.31 284 PHE B O 1
ATOM 4831 N N . LYS B 1 285 ? 11.055 -35.5 -8.07 1 96.56 285 LYS B N 1
ATOM 4832 C CA . LYS B 1 285 ? 10.039 -36.156 -8.891 1 96.56 285 LYS B CA 1
ATOM 4833 C C . LYS B 1 285 ? 9.195 -37.125 -8.055 1 96.56 285 LYS B C 1
ATOM 4835 O O . LYS B 1 285 ? 7.992 -37.281 -8.281 1 96.56 285 LYS B O 1
ATOM 4840 N N . ASP B 1 286 ? 9.773 -37.781 -7.125 1 97.38 286 ASP B N 1
ATOM 4841 C CA . ASP B 1 286 ? 9.078 -38.781 -6.305 1 97.38 286 ASP B CA 1
ATOM 4842 C C . ASP B 1 286 ? 8.094 -38.094 -5.348 1 97.38 286 ASP B C 1
ATOM 4844 O O . ASP B 1 286 ? 7.293 -38.781 -4.703 1 97.38 286 ASP B O 1
ATOM 4848 N N . ALA B 1 287 ? 8.086 -36.75 -5.273 1 98.12 287 ALA B N 1
ATOM 4849 C CA . ALA B 1 287 ? 7.176 -36.031 -4.395 1 98.12 287 ALA B CA 1
ATOM 4850 C C . ALA B 1 287 ? 5.832 -35.781 -5.074 1 98.12 287 ALA B C 1
ATOM 4852 O O . ALA B 1 287 ? 4.883 -35.312 -4.438 1 98.12 287 ALA B O 1
ATOM 4853 N N . LYS B 1 288 ? 5.73 -36.125 -6.344 1 98 288 LYS B N 1
ATOM 4854 C CA . LYS B 1 288 ? 4.543 -35.812 -7.133 1 98 288 LYS B CA 1
ATOM 4855 C C . LYS B 1 288 ? 3.293 -36.438 -6.527 1 98 288 LYS B C 1
ATOM 4857 O O . LYS B 1 288 ? 3.24 -37.656 -6.32 1 98 288 LYS B O 1
ATOM 4862 N N . GLY B 1 289 ? 2.346 -35.594 -6.199 1 97.19 289 GLY B N 1
ATOM 4863 C CA . GLY B 1 289 ? 1.038 -36.062 -5.758 1 97.19 289 GLY B CA 1
ATOM 4864 C C . GLY B 1 289 ? 0.993 -36.406 -4.285 1 97.19 289 GLY B C 1
ATOM 4865 O O . GLY B 1 289 ? -0.066 -36.75 -3.754 1 97.19 289 GLY B O 1
ATOM 4866 N N . VAL B 1 290 ? 2.115 -36.344 -3.582 1 98.06 290 VAL B N 1
ATOM 4867 C CA . VAL B 1 290 ? 2.164 -36.656 -2.156 1 98.06 290 VAL B CA 1
ATOM 4868 C C . VAL B 1 290 ? 1.396 -35.594 -1.374 1 98.06 290 VAL B C 1
ATOM 4870 O O . VAL B 1 290 ? 1.562 -34.375 -1.614 1 98.06 290 VAL B O 1
ATOM 4873 N N . ARG B 1 291 ? 0.55 -36 -0.42 1 97.94 291 ARG B N 1
ATOM 4874 C CA . ARG B 1 291 ? -0.271 -35.031 0.326 1 97.94 291 ARG B CA 1
ATOM 4875 C C . ARG B 1 291 ? -0.031 -35.188 1.826 1 97.94 291 ARG B C 1
ATOM 4877 O O . ARG B 1 291 ? -0.657 -34.469 2.623 1 97.94 291 ARG B O 1
ATOM 4884 N N . GLU B 1 292 ? 0.889 -36.125 2.184 1 98 292 GLU B N 1
ATOM 4885 C CA . GLU B 1 292 ? 1.324 -36.312 3.562 1 98 292 GLU B CA 1
ATOM 4886 C C . GLU B 1 292 ? 2.828 -36.094 3.703 1 98 292 GLU B C 1
ATOM 4888 O O . GLU B 1 292 ? 3.615 -36.688 2.947 1 98 292 GLU B O 1
ATOM 4893 N N . TYR B 1 293 ? 3.105 -35.375 4.699 1 98.19 293 TYR B N 1
ATOM 4894 C CA . TYR B 1 293 ? 4.504 -34.969 4.855 1 98.19 293 TYR B CA 1
ATOM 4895 C C . TYR B 1 293 ? 5.391 -36.219 5.023 1 98.19 293 TYR B C 1
ATOM 4897 O O . TYR B 1 293 ? 6.488 -36.25 4.469 1 98.19 293 TYR B O 1
ATOM 4905 N N . GLN B 1 294 ? 4.918 -37.25 5.742 1 97.69 294 GLN B N 1
ATOM 4906 C CA . GLN B 1 294 ? 5.703 -38.438 6.066 1 97.69 294 GLN B CA 1
ATOM 4907 C C . GLN B 1 294 ? 6.012 -39.25 4.812 1 97.69 294 GLN B C 1
ATOM 4909 O O . GLN B 1 294 ? 6.969 -40 4.793 1 97.69 294 GLN B O 1
ATOM 4914 N N . LYS B 1 295 ? 5.242 -39.031 3.799 1 98.25 295 LYS B N 1
ATOM 4915 C CA . LYS B 1 295 ? 5.391 -39.844 2.586 1 98.25 295 LYS B CA 1
ATOM 4916 C C . LYS B 1 295 ? 6.309 -39.156 1.581 1 98.25 295 LYS B C 1
ATOM 4918 O O . LYS B 1 295 ? 6.617 -39.719 0.527 1 98.25 295 LYS B O 1
ATOM 4923 N N . LEU B 1 296 ? 6.82 -38 1.915 1 98.44 296 LEU B N 1
ATOM 4924 C CA . LEU B 1 296 ? 7.785 -37.312 1.055 1 98.44 296 LEU B CA 1
ATOM 4925 C C . LEU B 1 296 ? 9.109 -38.094 1.026 1 98.44 296 LEU B C 1
ATOM 4927 O O . LEU B 1 296 ? 9.508 -38.688 2.027 1 98.44 296 LEU B O 1
ATOM 4931 N N . PRO B 1 297 ? 9.766 -38.062 -0.133 1 98.06 297 PRO B N 1
ATOM 4932 C CA . PRO B 1 297 ? 11.125 -38.625 -0.137 1 98.06 297 PRO B CA 1
ATOM 4933 C C . PRO B 1 297 ? 12.062 -37.906 0.82 1 98.06 297 PRO B C 1
ATOM 4935 O O . PRO B 1 297 ? 11.922 -36.688 1.042 1 98.06 297 PRO B O 1
ATOM 4938 N N . SER B 1 298 ? 13.078 -38.594 1.329 1 98.19 298 SER B N 1
ATOM 4939 C CA . SER B 1 298 ? 13.977 -38.062 2.359 1 98.19 298 SER B CA 1
ATOM 4940 C C . SER B 1 298 ? 14.719 -36.844 1.883 1 98.19 298 SER B C 1
ATOM 4942 O O . SER B 1 298 ? 14.961 -35.906 2.662 1 98.19 298 SER B O 1
ATOM 4944 N N . ASN B 1 299 ? 15.117 -36.844 0.665 1 97.81 299 ASN B N 1
ATOM 4945 C CA . ASN B 1 299 ? 15.852 -35.688 0.137 1 97.81 299 ASN B CA 1
ATOM 4946 C C . ASN B 1 299 ? 14.984 -34.438 0.082 1 97.81 299 ASN B C 1
ATOM 4948 O O . ASN B 1 299 ? 15.461 -33.344 0.338 1 97.81 299 ASN B O 1
ATOM 4952 N N . ALA B 1 300 ? 13.742 -34.625 -0.272 1 98.38 300 ALA B N 1
ATOM 4953 C CA . ALA B 1 300 ? 12.812 -33.5 -0.274 1 98.38 300 ALA B CA 1
ATOM 4954 C C . ALA B 1 300 ? 12.609 -32.938 1.136 1 98.38 300 ALA B C 1
ATOM 4956 O O . ALA B 1 300 ? 12.617 -31.734 1.344 1 98.38 300 ALA B O 1
ATOM 4957 N N . LYS B 1 301 ? 12.422 -33.844 2.078 1 98.56 301 LYS B N 1
ATOM 4958 C CA . LYS B 1 301 ? 12.266 -33.438 3.469 1 98.56 301 LYS B CA 1
ATOM 4959 C C . LYS B 1 301 ? 13.484 -32.656 3.949 1 98.56 301 LYS B C 1
ATOM 4961 O O . LYS B 1 301 ? 13.344 -31.594 4.574 1 98.56 301 LYS B O 1
ATOM 4966 N N . LYS B 1 302 ? 14.641 -33.188 3.674 1 98.5 302 LYS B N 1
ATOM 4967 C CA . LYS B 1 302 ? 15.883 -32.531 4.066 1 98.5 302 LYS B CA 1
ATOM 4968 C C . LYS B 1 302 ? 15.969 -31.109 3.475 1 98.5 302 LYS B C 1
ATOM 4970 O O . LYS B 1 302 ? 16.344 -30.172 4.164 1 98.5 302 LYS B O 1
ATOM 4975 N N . TRP B 1 303 ? 15.625 -31.031 2.191 1 98.44 303 TRP B N 1
ATOM 4976 C CA . TRP B 1 303 ? 15.664 -29.75 1.505 1 98.44 303 TRP B CA 1
ATOM 4977 C C . TRP B 1 303 ? 14.727 -28.75 2.17 1 98.44 303 TRP B C 1
ATOM 4979 O O . TRP B 1 303 ? 15.102 -27.594 2.396 1 98.44 303 TRP B O 1
ATOM 4989 N N . ILE B 1 304 ? 13.562 -29.141 2.496 1 98.62 304 ILE B N 1
ATOM 4990 C CA . ILE B 1 304 ? 12.555 -28.281 3.121 1 98.62 304 ILE B CA 1
ATOM 4991 C C . ILE B 1 304 ? 13.039 -27.844 4.5 1 98.62 304 ILE B C 1
ATOM 4993 O O . ILE B 1 304 ? 12.945 -26.656 4.848 1 98.62 304 ILE B O 1
ATOM 4997 N N . GLU B 1 305 ? 13.516 -28.734 5.262 1 98.38 305 GLU B N 1
ATOM 4998 C CA . GLU B 1 305 ? 13.969 -28.453 6.617 1 98.38 305 GLU B CA 1
ATOM 4999 C C . GLU B 1 305 ? 15.156 -27.484 6.609 1 98.38 305 GLU B C 1
ATOM 5001 O O . GLU B 1 305 ? 15.227 -26.562 7.43 1 98.38 305 GLU B O 1
ATOM 5006 N N . GLU B 1 306 ? 16.125 -27.734 5.734 1 98.5 306 GLU B N 1
ATOM 5007 C CA . GLU B 1 306 ? 17.266 -26.828 5.609 1 98.5 306 GLU B CA 1
ATOM 5008 C C . GLU B 1 306 ? 16.812 -25.422 5.199 1 98.5 306 GLU B C 1
ATOM 5010 O O . GLU B 1 306 ? 17.312 -24.438 5.727 1 98.5 306 GLU B O 1
ATOM 5015 N N . LEU B 1 307 ? 15.914 -25.422 4.273 1 98.56 307 LEU B N 1
ATOM 5016 C CA . LEU B 1 307 ? 15.391 -24.141 3.805 1 98.56 307 LEU B CA 1
ATOM 5017 C C . LEU B 1 307 ? 14.672 -23.406 4.93 1 98.56 307 LEU B C 1
ATOM 5019 O O . LEU B 1 307 ? 14.867 -22.203 5.102 1 98.56 307 LEU B O 1
ATOM 5023 N N . GLU B 1 308 ? 13.828 -24.062 5.602 1 98.56 308 GLU B N 1
ATOM 5024 C CA . GLU B 1 308 ? 13.086 -23.469 6.711 1 98.56 308 GLU B CA 1
ATOM 5025 C C . GLU B 1 308 ? 14.039 -22.922 7.773 1 98.56 308 GLU B C 1
ATOM 5027 O O . GLU B 1 308 ? 13.797 -21.844 8.336 1 98.56 308 GLU B O 1
ATOM 5032 N N . THR B 1 309 ? 15.094 -23.672 8.117 1 98.31 309 THR B N 1
ATOM 5033 C CA . THR B 1 309 ? 16.094 -23.234 9.086 1 98.31 309 THR B CA 1
ATOM 5034 C C . THR B 1 309 ? 16.766 -21.938 8.641 1 98.31 309 THR B C 1
ATOM 5036 O O . THR B 1 309 ? 17.031 -21.062 9.453 1 98.31 309 THR B O 1
ATOM 5039 N N . GLU B 1 310 ? 17 -21.859 7.363 1 98.25 310 GLU B N 1
ATOM 5040 C CA . GLU B 1 310 ? 17.656 -20.672 6.812 1 98.25 310 GLU B CA 1
ATOM 5041 C C . GLU B 1 310 ? 16.703 -19.484 6.801 1 98.25 310 GLU B C 1
ATOM 5043 O O . GLU B 1 310 ? 17.109 -18.359 7.098 1 98.25 310 GLU B O 1
ATOM 5048 N N . LEU B 1 311 ? 15.469 -19.688 6.426 1 98.56 311 LEU B N 1
ATOM 5049 C CA . LEU B 1 311 ? 14.516 -18.609 6.199 1 98.56 311 LEU B CA 1
ATOM 5050 C C . LEU B 1 311 ? 13.914 -18.125 7.516 1 98.56 311 LEU B C 1
ATOM 5052 O O . LEU B 1 311 ? 13.469 -16.984 7.621 1 98.56 311 LEU B O 1
ATOM 5056 N N . LYS B 1 312 ? 13.805 -18.938 8.531 1 97.94 312 LYS B N 1
ATOM 5057 C CA . LYS B 1 312 ? 13.352 -18.641 9.891 1 97.94 312 LYS B CA 1
ATOM 5058 C C . LYS B 1 312 ? 11.875 -18.266 9.914 1 97.94 312 LYS B C 1
ATOM 5060 O O . LYS B 1 312 ? 11.445 -17.453 10.727 1 97.94 312 LYS B O 1
ATOM 5065 N N . VAL B 1 313 ? 11.141 -18.609 8.938 1 98.62 313 VAL B N 1
ATOM 5066 C CA . VAL B 1 313 ? 9.688 -18.547 8.844 1 98.62 313 VAL B CA 1
ATOM 5067 C C . VAL B 1 313 ? 9.125 -19.938 8.555 1 98.62 313 VAL B C 1
ATOM 5069 O O . VAL B 1 313 ? 9.688 -20.688 7.75 1 98.62 313 VAL B O 1
ATOM 5072 N N . PRO B 1 314 ? 8.039 -20.344 9.203 1 98.75 314 PRO B N 1
ATOM 5073 C CA . PRO B 1 314 ? 7.531 -21.703 9.023 1 98.75 314 PRO B CA 1
ATOM 5074 C C . PRO B 1 314 ? 7.047 -21.969 7.602 1 98.75 314 PRO B C 1
ATOM 5076 O O . PRO B 1 314 ? 6.293 -21.156 7.047 1 98.75 314 PRO B O 1
ATOM 5079 N N . ILE B 1 315 ? 7.527 -23.031 7.027 1 98.81 315 ILE B N 1
ATOM 5080 C CA . ILE B 1 315 ? 6.969 -23.547 5.781 1 98.81 315 ILE B CA 1
ATOM 5081 C C . ILE B 1 315 ? 5.746 -24.406 6.086 1 98.81 315 ILE B C 1
ATOM 5083 O O . ILE B 1 315 ? 5.879 -25.531 6.574 1 98.81 315 ILE B O 1
ATOM 5087 N N . THR B 1 316 ? 4.551 -23.922 5.742 1 98.81 316 THR B N 1
ATOM 5088 C CA . THR B 1 316 ? 3.336 -24.562 6.234 1 98.81 316 THR B CA 1
ATOM 5089 C C . THR B 1 316 ? 2.576 -25.219 5.09 1 98.81 316 THR B C 1
ATOM 5091 O O . THR B 1 316 ? 1.747 -26.109 5.324 1 98.81 316 THR B O 1
ATOM 5094 N N . LEU B 1 317 ? 2.77 -24.781 3.865 1 98.88 317 LEU B N 1
ATOM 5095 C CA . LEU B 1 317 ? 2.102 -25.344 2.695 1 98.88 317 LEU B CA 1
ATOM 5096 C C . LEU B 1 317 ? 3.117 -25.766 1.642 1 98.88 317 LEU B C 1
ATOM 5098 O O . LEU B 1 317 ? 4.004 -25 1.277 1 98.88 317 LEU B O 1
ATOM 5102 N N . ILE B 1 318 ? 3.002 -27 1.217 1 98.88 318 ILE B N 1
ATOM 5103 C CA . ILE B 1 318 ? 3.939 -27.562 0.244 1 98.88 318 ILE B CA 1
ATOM 5104 C C . ILE B 1 318 ? 3.172 -28.141 -0.939 1 98.88 318 ILE B C 1
ATOM 5106 O O . ILE B 1 318 ? 2.416 -29.109 -0.783 1 98.88 318 ILE B O 1
ATOM 5110 N N . GLY B 1 319 ? 3.336 -27.516 -2.109 1 98.5 319 GLY B N 1
ATOM 5111 C CA . GLY B 1 319 ? 2.709 -28.016 -3.324 1 98.5 319 GLY B CA 1
ATOM 5112 C C . GLY B 1 319 ? 3.506 -29.109 -3.994 1 98.5 319 GLY B C 1
ATOM 5113 O O . GLY B 1 319 ? 4.707 -28.969 -4.23 1 98.5 319 GLY B O 1
ATOM 5114 N N . THR B 1 320 ? 2.846 -30.234 -4.348 1 98.5 320 THR B N 1
ATOM 5115 C CA . THR B 1 320 ? 3.531 -31.422 -4.855 1 98.5 320 THR B CA 1
ATOM 5116 C C . THR B 1 320 ? 2.984 -31.812 -6.223 1 98.5 320 THR B C 1
ATOM 5118 O O . THR B 1 320 ? 3.176 -32.938 -6.668 1 98.5 320 THR B O 1
ATOM 5121 N N . GLY B 1 321 ? 2.248 -30.922 -6.859 1 96.75 321 GLY B N 1
ATOM 5122 C CA . GLY B 1 321 ? 1.671 -31.172 -8.172 1 96.75 321 GLY B CA 1
ATOM 5123 C C . GLY B 1 321 ? 0.76 -30.062 -8.648 1 96.75 321 GLY B C 1
ATOM 5124 O O . GLY B 1 321 ? 0.657 -29.016 -8.008 1 96.75 321 GLY B O 1
ATOM 5125 N N . GLU B 1 322 ? 0.086 -30.234 -9.797 1 93.88 322 GLU B N 1
ATOM 5126 C CA . GLU B 1 322 ? -0.7 -29.188 -10.453 1 93.88 322 GLU B CA 1
ATOM 5127 C C . GLU B 1 322 ? -2.094 -29.078 -9.844 1 93.88 322 GLU B C 1
ATOM 5129 O O . GLU B 1 322 ? -2.676 -28 -9.789 1 93.88 322 GLU B O 1
ATOM 5134 N N . ASP B 1 323 ? -2.586 -30.234 -9.391 1 96.69 323 ASP B N 1
ATOM 5135 C CA . ASP B 1 323 ? -3.932 -30.219 -8.828 1 96.69 323 ASP B CA 1
ATOM 5136 C C . ASP B 1 323 ? -3.986 -29.391 -7.551 1 96.69 323 ASP B C 1
ATOM 5138 O O . ASP B 1 323 ? -3.072 -29.438 -6.723 1 96.69 323 ASP B O 1
ATOM 5142 N N . ALA B 1 324 ? -5.082 -28.656 -7.344 1 97.06 324 ALA B N 1
ATOM 5143 C CA . ALA B 1 324 ? -5.25 -27.781 -6.191 1 97.06 324 ALA B CA 1
ATOM 5144 C C . ALA B 1 324 ? -5.09 -28.547 -4.883 1 97.06 324 ALA B C 1
ATOM 5146 O O . ALA B 1 324 ? -4.633 -28 -3.881 1 97.06 324 ALA B O 1
ATOM 5147 N N . LEU B 1 325 ? -5.352 -29.844 -4.914 1 97.62 325 LEU B N 1
ATOM 5148 C CA . LEU B 1 325 ? -5.355 -30.641 -3.686 1 97.62 325 LEU B CA 1
ATOM 5149 C C . LEU B 1 325 ? -4 -31.297 -3.459 1 97.62 325 LEU B C 1
ATOM 5151 O O . LEU B 1 325 ? -3.752 -31.859 -2.391 1 97.62 325 LEU B O 1
ATOM 5155 N N . ASP B 1 326 ? -3.121 -31.234 -4.43 1 98 326 ASP B N 1
ATOM 5156 C CA . ASP B 1 326 ? -1.773 -31.766 -4.25 1 98 326 ASP B CA 1
ATOM 5157 C C . ASP B 1 326 ? -0.93 -30.844 -3.377 1 98 326 ASP B C 1
ATOM 5159 O O . ASP B 1 326 ? 0.073 -30.281 -3.836 1 98 326 ASP B O 1
ATOM 5163 N N . VAL B 1 327 ? -1.375 -30.688 -2.113 1 98.56 327 VAL B N 1
ATOM 5164 C CA . VAL B 1 327 ? -0.737 -29.797 -1.145 1 98.56 327 VAL B CA 1
ATOM 5165 C C . VAL B 1 327 ? -0.589 -30.516 0.193 1 98.56 327 VAL B C 1
ATOM 5167 O O . VAL B 1 327 ? -1.503 -31.219 0.631 1 98.56 327 VAL B O 1
ATOM 5170 N N . ILE B 1 328 ? 0.586 -30.516 0.743 1 98.75 328 ILE B N 1
ATOM 5171 C CA . ILE B 1 328 ? 0.807 -30.891 2.137 1 98.75 328 ILE B CA 1
ATOM 5172 C C . ILE B 1 328 ? 0.564 -29.672 3.037 1 98.75 328 ILE B C 1
ATOM 5174 O O . ILE B 1 328 ? 1.189 -28.625 2.861 1 98.75 328 ILE B O 1
ATOM 5178 N N . ASP B 1 329 ? -0.348 -29.781 3.953 1 98.56 329 ASP B N 1
ATOM 5179 C CA . ASP B 1 329 ? -0.752 -28.703 4.852 1 98.56 329 ASP B CA 1
ATOM 5180 C C . ASP B 1 329 ? -0.238 -28.938 6.266 1 98.56 329 ASP B C 1
ATOM 5182 O O . ASP B 1 329 ? -0.698 -29.859 6.953 1 98.56 329 ASP B O 1
ATOM 5186 N N . LEU B 1 330 ? 0.736 -28.141 6.672 1 98.56 330 LEU B N 1
ATOM 5187 C CA . LEU B 1 330 ? 1.368 -28.312 7.973 1 98.56 330 LEU B CA 1
ATOM 5188 C C . LEU B 1 330 ? 1.007 -27.156 8.914 1 98.56 330 LEU B C 1
ATOM 5190 O O . LEU B 1 330 ? 1.664 -26.953 9.938 1 98.56 330 LEU B O 1
ATOM 5194 N N . ARG B 1 331 ? -0.005 -26.359 8.672 1 98 331 ARG B N 1
ATOM 5195 C CA . ARG B 1 331 ? -0.36 -25.188 9.453 1 98 331 ARG B CA 1
ATOM 5196 C C . ARG B 1 331 ? -0.746 -25.562 10.883 1 98 331 ARG B C 1
ATOM 5198 O O . ARG B 1 331 ? -0.359 -24.891 11.836 1 98 331 ARG B O 1
ATOM 5205 N N . THR B 1 332 ? -1.487 -26.578 11.062 1 96.5 332 THR B N 1
ATOM 5206 C CA . THR B 1 332 ? -1.842 -27.031 12.406 1 96.5 332 THR B CA 1
ATOM 5207 C C . THR B 1 332 ? -0.596 -27.438 13.188 1 96.5 332 THR B C 1
ATOM 5209 O O . THR B 1 332 ? -0.422 -27.047 14.344 1 96.5 332 THR B O 1
ATOM 5212 N N . GLU B 1 333 ? 0.275 -28.156 12.617 1 94.88 333 GLU B N 1
ATOM 5213 C CA . GLU B 1 333 ? 1.479 -28.688 13.25 1 94.88 333 GLU B CA 1
ATOM 5214 C C . GLU B 1 333 ? 2.471 -27.562 13.57 1 94.88 333 GLU B C 1
ATOM 5216 O O . GLU B 1 333 ? 3.166 -27.625 14.586 1 94.88 333 GLU B O 1
ATOM 5221 N N . LYS B 1 334 ? 2.451 -26.625 12.742 1 95.25 334 LYS B N 1
ATOM 5222 C CA . LYS B 1 334 ? 3.557 -25.672 12.844 1 95.25 334 LYS B CA 1
ATOM 5223 C C . LYS B 1 334 ? 3.115 -24.375 13.523 1 95.25 334 LYS B C 1
ATOM 5225 O O . LYS B 1 334 ? 3.908 -23.734 14.211 1 95.25 334 LYS B O 1
ATOM 5230 N N . ILE B 1 335 ? 1.835 -23.969 13.312 1 91.81 335 ILE B N 1
ATOM 5231 C CA . ILE B 1 335 ? 1.465 -22.672 13.859 1 91.81 335 ILE B CA 1
ATOM 5232 C C . ILE B 1 335 ? 0.154 -22.781 14.633 1 91.81 335 ILE B C 1
ATOM 5234 O O . ILE B 1 335 ? -0.405 -21.781 15.078 1 91.81 335 ILE B O 1
ATOM 5238 N N . GLY B 1 336 ? -0.398 -23.906 14.891 1 87.5 336 GLY B N 1
ATOM 5239 C CA . GLY B 1 336 ? -1.558 -24.141 15.734 1 87.5 336 GLY B CA 1
ATOM 5240 C C . GLY B 1 336 ? -2.865 -23.734 15.086 1 87.5 336 GLY B C 1
ATOM 5241 O O . GLY B 1 336 ? -3.842 -23.438 15.781 1 87.5 336 GLY B O 1
ATOM 5242 N N . GLU B 1 337 ? -2.977 -23.578 13.891 1 76 337 GLU B N 1
ATOM 5243 C CA . GLU B 1 337 ? -4.199 -23.203 13.18 1 76 337 GLU B CA 1
ATOM 5244 C C . GLU B 1 337 ? -4.926 -24.453 12.664 1 76 337 GLU B C 1
ATOM 5246 O O . GLU B 1 337 ? -4.289 -25.422 12.266 1 76 337 GLU B O 1
#

Foldseek 3Di:
DEEEEFAQAFFQLQLLLQQCLCCVPVVFQEEEEAEEQQFWHWAAAPRDIDIARFWRSSLQNVNHQTEYFLRYEYEPVRVVVSCVVSVNVVRYAYEQNHFYFDVVLLVVQVPDCCCCPVQNGLSRSRQVSVVCVVVVNTHTLNNDPVCVVRYDNQLVVVVVCLVVVTYYYYYFGTHQQLAVVRHDPPNHDNFHGALVRSCVRRVHDPVSHDFYEYGGEQWDKHDGDDDDPQWDDLVVCVVLQNWDAHDSRRHTIITGGDDLVSSLVSCVVRVHQEYEYAPLCSNVVLLALPQEPVSGDPVSNVVQVVSCVSNVHYHAWYARYNHSRNIHGRCCVPPND/DEEEEFAQAFFQLQLLLQQCLCCVPVVFQEEEEAEEQQFWHWAAAPRDIDIARFWRSSLQNVNHQTEYFLRHEYEPVRVVVSCVVSVNVVRYAYEQNHFYFDVVLLVVQVPDCCCCPVQNGLSRSRQVSVVCVVVVNTHTLNNDPVCVVRYDNQLVVVVVCLVVVTYYYYYFGTHQQLAVVRHDPPNHDNFGGALVRSCVRRVHDPVSHDAYEYGGEQWDKHDGDDDDPQWDDLVVCVVLQNWDAHDSRRHTIITGGDDLVSSLVSCVVRVHQEYEYAPLCSNVVLLALPQEPVSGDPVSNVVQVVSCVSNVHYHAWYARYNHSRNIHGRCCVPPND

Nearest PDB structures (foldseek):
  5k7x-assembly3_E  TM=9.843E-01  e=1.471E-49  Pyrococcus horikoshii OT3
  2d7u-assembly1_A  TM=9.703E-01  e=2.692E-45  Pyrococcus horikoshii OT3
  1p9b-assembly1_A-2  TM=9.103E-01  e=6.032E-33  Plasmodium falciparum
  5i34-assembly1_A  TM=9.088E-01  e=1.236E-31  Cryptococcus neoformans H99
  4m9d-assembly1_A  TM=9.030E-01  e=1.736E-30  Bacillus anthracis str. 'Ames Ancestor'

Solvent-accessible surface area (backbone atoms only — not comparable to full-atom values): 32717 Å² total; per-residue (Å²): 74,33,35,37,37,29,21,32,45,57,32,79,24,51,56,31,28,55,41,27,29,46,23,62,75,66,53,30,54,36,30,32,17,44,45,35,68,79,35,62,37,58,39,27,52,95,91,41,74,47,82,40,44,66,70,42,47,34,52,80,28,85,78,32,34,33,34,36,18,22,50,14,38,41,35,70,68,60,48,53,51,48,25,58,75,54,71,37,62,93,42,44,34,33,14,44,50,16,32,52,42,52,69,65,26,21,51,55,32,60,68,30,59,59,41,42,70,66,37,40,49,81,46,67,9,60,39,46,34,48,21,31,42,32,56,51,66,48,55,31,38,69,77,35,77,91,44,54,91,32,50,40,64,46,37,60,53,50,52,53,34,51,75,73,57,35,38,34,40,38,40,46,40,45,4,29,43,25,6,50,53,71,22,58,74,57,36,36,48,56,46,50,24,37,51,15,23,40,28,35,27,41,45,40,17,38,74,63,57,72,40,27,33,34,20,29,34,62,42,39,52,37,67,62,49,70,90,57,81,70,56,52,53,69,67,57,26,50,76,57,56,61,57,48,62,39,84,84,77,61,44,70,38,44,30,23,64,61,53,66,71,56,44,43,52,35,38,54,41,30,40,46,61,32,28,29,38,21,50,42,21,53,82,33,64,81,27,51,61,41,51,47,75,87,70,43,46,68,68,55,50,50,50,52,52,55,46,32,67,72,60,72,44,52,70,26,35,37,23,10,46,70,43,28,73,18,37,24,78,36,40,45,83,72,70,72,90,74,32,35,38,38,30,21,32,46,56,32,79,24,52,55,32,28,55,41,27,28,47,21,62,75,65,56,32,53,36,30,32,18,44,44,36,69,79,35,62,36,57,39,27,52,94,92,43,75,47,82,41,42,66,71,41,47,33,53,80,27,85,78,33,35,33,33,37,19,23,52,15,37,39,34,70,67,60,47,51,53,48,25,58,73,55,72,36,64,94,41,44,34,32,14,44,49,16,31,51,42,52,69,64,27,20,52,54,31,61,69,30,59,59,42,42,70,67,37,40,50,79,47,68,8,58,40,46,33,47,21,31,42,32,57,50,65,49,56,30,38,69,76,35,77,92,43,53,90,33,49,39,65,46,36,59,53,51,53,53,34,52,75,72,58,36,38,35,40,36,40,46,42,44,4,29,43,24,6,50,53,71,23,58,73,57,36,36,49,57,44,51,24,37,51,16,23,42,28,35,27,41,44,40,16,39,74,63,57,72,40,28,36,34,20,28,35,63,41,39,53,38,68,61,48,68,89,58,82,68,57,52,54,68,69,57,25,48,76,58,55,61,59,48,63,39,84,84,78,60,44,70,36,45,30,20,62,60,53,66,70,57,45,44,53,34,38,54,42,28,40,46,61,32,28,30,37,20,49,44,20,54,83,34,64,81,28,51,60,40,51,46,75,86,69,43,46,67,68,54,51,52,52,50,52,54,46,31,66,72,60,72,43,53,69,25,35,39,24,9,46,71,43,28,73,19,37,22,78,35,41,45,82,72,72,72,93

Organism: Sulfolobus acidocaldarius (strain ATCC 33909 / DSM 639 / JCM 8929 / NBRC 15157 / NCIMB 11770) (NCBI:txid330779)

InterPro domains:
  IPR000897 Signal recognition particle, SRP54 subunit, GTPase domain [PS00300] (314-327)
  IPR001114 Adenylosuccinate synthetase [MF_00011] (1-337)
  IPR001114 Adenylosuccinate synthetase [PF00709] (4-137)
  IPR001114 Adenylosuccinate synthetase [PF00709] (143-283)
  IPR001114 Adenylosuccinate synthetase [PTHR11846] (144-283)
  IPR001114 Adenylosuccinate synthetase [SM00788] (2-329)
  IPR018220 Adenylosuccinate synthase, GTP-binding site [PS01266] (9-16)
  IPR027417 P-loop containing nucleoside triphosphate hydrolase [SSF52540] (2-330)
  IPR042109 Adenylosuccinate synthetase, domain 1 [G3DSA:3.40.440.10] (1-124)
  IPR042109 Adenylosuccinate synthetase, domain 1 [G3DSA:3.40.440.10] (125-215)
  IPR042111 Adenylosuccinate synthetase, domain 3 [G3DSA:3.90.170.10] (216-283)
  IPR042111 Adenylosuccinate synthetase, domain 3 [G3DSA:3.90.170.10] (284-333)

pLDDT: mean 96.61, std 3.47, range [75.69, 98.94]